Protein AF-A0A0C3NGT7-F1 (afdb_monomer)

Solvent-accessible surface area (backbone atoms only — not comparable to full-atom values): 27455 Å² total; per-residue (Å²): 136,84,74,86,73,66,87,71,76,65,43,94,78,52,87,54,24,46,35,30,38,49,76,54,60,91,84,68,52,68,70,66,54,47,61,61,50,48,78,34,40,63,69,71,45,76,44,85,46,66,46,99,87,67,44,38,29,34,45,38,28,30,77,40,50,65,34,32,46,46,35,44,14,44,42,49,61,40,67,48,80,98,40,90,73,76,44,58,41,42,59,26,67,53,90,80,73,64,74,72,58,67,95,61,70,93,74,82,81,82,87,84,75,75,92,71,95,51,70,74,80,77,38,51,32,62,57,50,41,63,70,50,46,83,80,40,72,66,78,68,38,76,54,94,62,81,82,66,80,76,46,58,21,32,34,35,35,48,62,37,67,82,64,48,79,72,52,44,55,68,64,55,40,77,37,37,59,71,73,45,75,49,80,45,70,64,71,83,66,38,25,36,35,40,39,17,30,78,48,67,68,26,37,50,45,39,36,68,64,45,36,67,36,75,48,97,93,29,59,22,44,42,42,83,43,81,85,67,95,73,77,93,80,78,77,85,88,82,75,95,75,89,77,83,88,79,90,78,84,88,77,90,83,91,80,87,91,81,93,77,88,92,76,90,86,89,85,85,81,85,82,80,92,78,92,76,80,92,76,90,68,80,79,78,63,76,71,59,58,57,55,56,49,51,54,49,50,52,53,51,49,55,50,52,52,51,50,53,53,46,54,52,52,47,53,54,44,52,50,52,50,53,56,50,53,52,54,48,54,55,51,54,52,51,48,54,49,51,52,51,53,52,53,51,52,50,53,52,51,53,52,52,50,50,52,50,54,56,47,62,76,70,46,102,77,58,75,68,62,54,55,55,49,53,54,52,51,53,53,51,52,51,52,52,50,54,50,51,55,51,50,53,55,49,51,55,52,50,53,57,49,50,55,51,48,54,55,49,51,53,53,44,53,52,46,53,50,54,47,48,54,62,70,71,45,74,56,68,70,57,54,52,47,52,51,50,50,53,50,50,51,51,53,49,52,58,50,56,73,69,69,80,119

Structure (mmCIF, N/CA/C/O backbone):
data_AF-A0A0C3NGT7-F1
#
_entry.id   AF-A0A0C3NGT7-F1
#
loop_
_atom_site.group_PDB
_atom_site.id
_atom_site.type_symbol
_atom_site.label_atom_id
_atom_site.label_alt_id
_atom_site.label_comp_id
_atom_site.label_asym_id
_atom_site.label_entity_id
_atom_site.label_seq_id
_atom_site.pdbx_PDB_ins_code
_atom_site.Cartn_x
_atom_site.Cartn_y
_atom_site.Cartn_z
_atom_site.occupancy
_atom_site.B_iso_or_equiv
_atom_site.auth_seq_id
_atom_site.auth_comp_id
_atom_site.auth_asym_id
_atom_site.auth_atom_id
_atom_site.pdbx_PDB_model_num
ATOM 1 N N . MET A 1 1 ? -10.496 -11.347 -24.714 1.00 41.75 1 MET A N 1
ATOM 2 C CA . MET A 1 1 ? -9.921 -11.193 -23.364 1.00 41.75 1 MET A CA 1
ATOM 3 C C . MET A 1 1 ? -8.408 -11.346 -23.456 1.00 41.75 1 MET A C 1
ATOM 5 O O . MET A 1 1 ? -7.854 -12.299 -22.935 1.00 41.75 1 MET A O 1
ATOM 9 N N . ALA A 1 2 ? -7.756 -10.457 -24.209 1.00 38.69 2 ALA A N 1
ATOM 10 C CA . ALA A 1 2 ? -6.330 -10.222 -24.040 1.00 38.69 2 ALA A CA 1
ATOM 11 C C . ALA A 1 2 ? -6.287 -9.182 -22.927 1.00 38.69 2 ALA A C 1
ATOM 13 O O . ALA A 1 2 ? -6.732 -8.055 -23.135 1.00 38.69 2 ALA A O 1
ATOM 14 N N . GLU A 1 3 ? -5.993 -9.661 -21.724 1.00 47.22 3 GLU A N 1
ATOM 15 C CA . GLU A 1 3 ? -6.027 -8.880 -20.499 1.00 47.22 3 GLU A CA 1
ATOM 16 C C . GLU A 1 3 ? -5.195 -7.617 -20.648 1.00 47.22 3 GLU A C 1
ATOM 18 O O . GLU A 1 3 ? -4.094 -7.620 -21.202 1.00 47.22 3 GLU A O 1
ATOM 23 N N . GLU A 1 4 ? -5.773 -6.545 -20.130 1.00 46.09 4 GLU A N 1
ATOM 24 C CA . GLU A 1 4 ? -5.157 -5.274 -19.811 1.00 46.09 4 GLU A CA 1
ATOM 25 C C . GLU A 1 4 ? -4.028 -5.545 -18.802 1.00 46.09 4 GLU A C 1
ATOM 27 O O . GLU A 1 4 ? -4.165 -5.342 -17.599 1.00 46.09 4 GLU A O 1
ATOM 32 N N . GLN A 1 5 ? -2.909 -6.091 -19.289 1.00 51.69 5 GLN A N 1
ATOM 33 C CA . GLN A 1 5 ? -1.640 -6.154 -18.576 1.00 51.69 5 GLN A CA 1
ATOM 34 C C . GLN A 1 5 ? -1.154 -4.715 -18.454 1.00 51.69 5 GLN A C 1
ATOM 36 O O . GLN A 1 5 ? -0.301 -4.248 -19.208 1.00 51.69 5 GLN A O 1
ATOM 41 N N . SER A 1 6 ? -1.796 -3.987 -17.540 1.00 54.81 6 SER A N 1
ATOM 42 C CA . SER A 1 6 ? -1.375 -2.686 -17.057 1.00 54.81 6 SER A CA 1
ATOM 43 C C . SER A 1 6 ? 0.131 -2.764 -16.859 1.00 54.81 6 SER A C 1
ATOM 45 O O . SER A 1 6 ? 0.597 -3.703 -16.213 1.00 54.81 6 SER A O 1
ATOM 47 N N . GLN A 1 7 ? 0.871 -1.869 -17.523 1.00 64.31 7 GLN A N 1
ATOM 48 C CA . GLN A 1 7 ? 2.332 -1.870 -17.612 1.00 64.31 7 GLN A CA 1
ATOM 49 C C . GLN A 1 7 ? 2.939 -1.906 -16.209 1.00 64.31 7 GLN A C 1
ATOM 51 O O . GLN A 1 7 ? 3.207 -0.885 -15.578 1.00 64.31 7 GLN A O 1
ATOM 56 N N . TYR A 1 8 ? 3.123 -3.116 -15.702 1.00 75.00 8 TYR A N 1
ATOM 57 C CA . TYR A 1 8 ? 3.709 -3.355 -14.410 1.00 75.00 8 TYR A CA 1
ATOM 58 C C . TYR A 1 8 ? 5.208 -3.255 -14.601 1.00 75.00 8 TYR A C 1
ATOM 60 O O . TYR A 1 8 ? 5.827 -4.163 -15.152 1.00 75.00 8 TYR A O 1
ATOM 68 N N . THR A 1 9 ? 5.801 -2.143 -14.179 1.00 81.06 9 THR A N 1
ATOM 69 C CA . THR A 1 9 ? 7.257 -2.055 -14.094 1.00 81.06 9 THR A CA 1
ATOM 70 C C . THR A 1 9 ? 7.681 -2.947 -12.929 1.00 81.06 9 THR A C 1
ATOM 72 O O . THR A 1 9 ? 7.382 -2.588 -11.784 1.00 81.06 9 THR A O 1
ATOM 75 N N . PRO A 1 10 ? 8.308 -4.114 -13.171 1.00 81.81 10 PRO A N 1
ATOM 76 C CA . PRO A 1 10 ? 8.682 -5.026 -12.097 1.00 81.81 10 PRO A CA 1
ATOM 77 C C . PRO A 1 10 ? 9.676 -4.358 -11.147 1.00 81.81 10 PRO A C 1
ATOM 79 O O . PRO A 1 10 ? 10.379 -3.417 -11.530 1.00 81.81 10 PRO A O 1
ATOM 82 N N . HIS A 1 11 ? 9.750 -4.841 -9.903 1.00 85.56 11 HIS A N 1
ATOM 83 C CA . HIS A 1 11 ? 10.800 -4.409 -8.985 1.00 85.56 11 HIS A CA 1
ATOM 84 C C . HIS A 1 11 ? 12.175 -4.542 -9.660 1.00 85.56 11 HIS A C 1
ATOM 86 O O . HIS A 1 11 ? 12.490 -5.621 -10.160 1.00 85.56 11 HIS A O 1
ATOM 92 N N . PRO A 1 12 ? 13.040 -3.510 -9.639 1.00 86.31 12 PRO A N 1
ATOM 93 C CA . PRO A 1 12 ? 14.313 -3.535 -10.368 1.00 86.31 12 PRO A CA 1
ATOM 94 C C . PRO A 1 12 ? 15.253 -4.664 -9.918 1.00 86.31 12 PRO A C 1
ATOM 96 O O . PRO A 1 12 ? 16.113 -5.097 -10.676 1.00 86.31 12 PRO A O 1
ATOM 99 N N . LEU A 1 13 ? 15.077 -5.146 -8.684 1.00 85.56 13 LEU A N 1
ATOM 100 C CA . LEU A 1 13 ? 15.829 -6.274 -8.125 1.00 85.56 13 LEU A CA 1
ATOM 101 C C . LEU A 1 13 ? 15.217 -7.651 -8.440 1.00 85.56 13 LEU A C 1
ATOM 103 O O . LEU A 1 13 ? 15.924 -8.652 -8.408 1.00 85.56 13 LEU A O 1
ATOM 107 N N . ILE A 1 14 ? 13.918 -7.735 -8.737 1.00 91.00 14 ILE A N 1
ATOM 108 C CA . ILE A 1 14 ? 13.236 -9.019 -8.939 1.00 91.00 14 ILE A CA 1
ATOM 109 C C . ILE A 1 14 ? 13.083 -9.253 -10.436 1.00 91.00 14 ILE A C 1
ATOM 111 O O . ILE A 1 14 ? 12.139 -8.798 -11.074 1.00 91.00 14 ILE A O 1
ATOM 115 N N . THR A 1 15 ? 14.040 -9.984 -10.997 1.00 91.94 15 THR A N 1
ATOM 116 C CA . THR A 1 15 ? 14.081 -10.307 -12.429 1.00 91.94 15 THR A CA 1
ATOM 117 C C . THR A 1 15 ? 13.415 -11.642 -12.766 1.00 91.94 15 THR A C 1
ATOM 119 O O . THR A 1 15 ? 13.242 -11.959 -13.941 1.00 91.94 15 THR A O 1
ATOM 122 N N . SER A 1 16 ? 13.033 -12.436 -11.759 1.00 94.75 16 SER A N 1
ATOM 123 C CA . SER A 1 16 ? 12.407 -13.749 -11.937 1.00 94.75 16 SER A CA 1
ATOM 124 C C . SER A 1 16 ? 11.268 -13.973 -10.942 1.00 94.75 16 SER A C 1
ATOM 126 O O . SER A 1 16 ? 11.272 -13.401 -9.854 1.00 94.75 16 SER A O 1
ATOM 128 N N . SER A 1 17 ? 10.322 -14.855 -11.277 1.00 96.56 17 SER A N 1
ATOM 129 C CA . SER A 1 17 ? 9.250 -15.281 -10.364 1.00 96.56 17 SER A CA 1
ATOM 130 C C . SER A 1 17 ? 9.718 -16.271 -9.287 1.00 96.56 17 SER A C 1
ATOM 132 O O . SER A 1 17 ? 8.899 -16.827 -8.555 1.00 96.56 17 SER A O 1
ATOM 134 N N . THR A 1 18 ? 11.026 -16.541 -9.200 1.00 96.69 18 THR A N 1
ATOM 135 C CA . THR A 1 18 ? 11.597 -17.486 -8.239 1.00 96.69 18 THR A CA 1
ATOM 136 C C . THR A 1 18 ? 12.249 -16.750 -7.077 1.00 96.69 18 THR A C 1
ATOM 138 O O . THR A 1 18 ? 13.157 -15.945 -7.267 1.00 96.69 18 THR A O 1
ATOM 141 N N . LEU A 1 19 ? 11.808 -17.076 -5.864 1.00 96.06 19 LEU A N 1
ATOM 142 C CA . LEU A 1 19 ? 12.413 -16.647 -4.610 1.00 96.06 19 LEU A CA 1
ATOM 143 C C . LEU A 1 19 ? 13.110 -17.809 -3.907 1.00 96.06 19 LEU A C 1
ATOM 145 O O . LEU A 1 19 ? 12.786 -18.980 -4.104 1.00 96.06 19 LEU A O 1
ATOM 149 N N . TRP A 1 20 ? 14.031 -17.469 -3.017 1.00 95.12 20 TRP A N 1
ATOM 150 C CA . TRP A 1 20 ? 14.757 -18.404 -2.175 1.00 95.12 20 TRP A CA 1
ATOM 151 C C . TRP A 1 20 ? 14.399 -18.162 -0.716 1.00 95.12 20 TRP A C 1
ATOM 153 O O . TRP A 1 20 ? 14.714 -17.111 -0.166 1.00 95.12 20 TRP A O 1
ATOM 163 N N . ALA A 1 21 ? 13.756 -19.140 -0.081 1.00 95.25 21 ALA A N 1
ATOM 164 C CA . ALA A 1 21 ? 13.616 -19.169 1.370 1.00 95.25 21 ALA A CA 1
ATOM 165 C C . ALA A 1 21 ? 14.879 -19.781 1.984 1.00 95.25 21 ALA A C 1
ATOM 167 O O . ALA A 1 21 ? 15.311 -20.854 1.553 1.00 95.25 21 ALA A O 1
ATOM 168 N N . VAL A 1 22 ? 15.476 -19.112 2.967 1.00 93.69 22 VAL A N 1
ATOM 169 C CA . VAL A 1 22 ? 16.813 -19.437 3.497 1.00 93.69 22 VAL A CA 1
ATOM 170 C C . VAL A 1 22 ? 16.742 -19.823 4.970 1.00 93.69 22 VAL A C 1
ATOM 172 O O . VAL A 1 22 ? 15.787 -19.465 5.646 1.00 93.69 22 VAL A O 1
ATOM 175 N N . ASP A 1 23 ? 17.725 -20.576 5.469 1.00 92.94 23 ASP A N 1
ATOM 176 C CA . ASP A 1 23 ? 17.813 -21.005 6.876 1.00 92.94 23 ASP A CA 1
ATOM 177 C C . ASP A 1 23 ? 16.554 -21.726 7.398 1.00 92.94 23 ASP A C 1
ATOM 179 O O . ASP A 1 23 ? 16.120 -21.545 8.536 1.00 92.94 23 ASP A O 1
ATOM 183 N N . ILE A 1 24 ? 15.967 -22.582 6.553 1.00 94.81 24 ILE A N 1
ATOM 184 C CA . ILE A 1 24 ? 14.705 -23.272 6.848 1.00 94.81 24 ILE A CA 1
ATOM 185 C C . ILE A 1 24 ? 14.904 -24.348 7.933 1.00 94.81 24 ILE A C 1
ATOM 187 O O . ILE A 1 24 ? 15.695 -25.283 7.729 1.00 94.81 24 ILE A O 1
ATOM 191 N N . PRO A 1 25 ? 14.145 -24.307 9.048 1.00 94.75 25 PRO A N 1
ATOM 192 C CA . PRO A 1 25 ? 14.233 -25.308 10.102 1.00 94.75 25 PRO A CA 1
ATOM 193 C C . PRO A 1 25 ? 13.896 -26.712 9.600 1.00 94.75 25 PRO A C 1
ATOM 195 O O . PRO A 1 25 ? 13.004 -26.918 8.778 1.00 94.75 25 PRO A O 1
ATOM 198 N N . SER A 1 26 ? 14.580 -27.719 10.142 1.00 94.44 26 SER A N 1
ATOM 199 C CA . SER A 1 26 ? 14.439 -29.111 9.701 1.00 94.44 26 SER A CA 1
ATOM 200 C C . SER A 1 26 ? 13.039 -29.698 9.883 1.00 94.44 26 SER A C 1
ATOM 202 O O . SER A 1 26 ? 12.662 -30.610 9.146 1.00 94.44 26 SER A O 1
ATOM 204 N N . HIS A 1 27 ? 12.284 -29.171 10.843 1.00 94.00 27 HIS A N 1
ATOM 205 C CA . HIS A 1 27 ? 10.927 -29.590 11.166 1.00 94.00 27 HIS A CA 1
ATOM 206 C C . HIS A 1 27 ? 9.850 -28.844 10.356 1.00 94.00 27 HIS A C 1
ATOM 208 O O . HIS A 1 27 ? 8.698 -29.283 10.353 1.00 94.00 27 HIS A O 1
ATOM 214 N N . LEU A 1 28 ? 10.196 -27.768 9.630 1.00 95.25 28 LEU A N 1
ATOM 215 C CA . LEU A 1 28 ? 9.240 -27.059 8.780 1.00 95.25 28 LEU A CA 1
ATOM 216 C C . LEU A 1 28 ? 8.929 -27.895 7.527 1.00 95.25 28 LEU A C 1
ATOM 218 O O . LEU A 1 28 ? 9.802 -28.225 6.719 1.00 95.25 28 LEU A O 1
ATOM 222 N N . LYS A 1 29 ? 7.656 -28.262 7.358 1.00 95.19 29 LYS A N 1
ATOM 223 C CA . LYS A 1 29 ? 7.177 -29.040 6.205 1.00 95.19 29 LYS A CA 1
ATOM 224 C C . LYS A 1 29 ? 6.691 -28.116 5.087 1.00 95.19 29 LYS A C 1
ATOM 226 O O . LYS A 1 29 ? 6.148 -27.051 5.356 1.00 95.19 29 LYS A O 1
ATOM 231 N N . TRP A 1 30 ? 6.852 -28.559 3.834 1.00 95.06 30 TRP A N 1
ATOM 232 C CA . TRP A 1 30 ? 6.464 -27.785 2.643 1.00 95.06 30 TRP A CA 1
ATOM 233 C C . TRP A 1 30 ? 4.997 -27.332 2.657 1.00 95.06 30 TRP A C 1
ATOM 235 O O . TRP A 1 30 ? 4.776 -26.149 2.431 1.00 95.06 30 TRP A O 1
ATOM 245 N N . PRO A 1 31 ? 4.007 -28.184 3.007 1.00 96.06 31 PRO A N 1
ATOM 246 C CA . PRO A 1 31 ? 2.605 -27.764 3.034 1.00 96.06 31 PRO A CA 1
ATOM 247 C C . PRO A 1 31 ? 2.337 -26.555 3.939 1.00 96.06 31 PRO A C 1
ATOM 249 O O . PRO A 1 31 ? 1.596 -25.664 3.549 1.00 96.06 31 PRO A O 1
ATOM 252 N N . LYS A 1 32 ? 3.006 -26.480 5.096 1.00 95.31 32 LYS A N 1
ATOM 253 C CA . LYS A 1 32 ? 2.837 -25.376 6.048 1.00 95.31 32 LYS A CA 1
ATOM 254 C C . LYS A 1 32 ? 3.399 -24.057 5.512 1.00 95.31 32 LYS A C 1
ATOM 256 O O . LYS A 1 32 ? 2.783 -23.013 5.676 1.00 95.31 32 LYS A O 1
ATOM 261 N N . LEU A 1 33 ? 4.555 -24.093 4.842 1.00 95.69 33 LEU A N 1
ATOM 262 C CA . LEU A 1 33 ? 5.073 -22.895 4.173 1.00 95.69 33 LEU A CA 1
ATOM 263 C C . LEU A 1 33 ? 4.199 -22.512 2.972 1.00 95.69 33 LEU A C 1
ATOM 265 O O . LEU A 1 33 ? 3.953 -21.335 2.744 1.00 95.69 33 LEU A O 1
ATOM 269 N N . LEU A 1 34 ? 3.715 -23.501 2.219 1.00 96.12 34 LEU A N 1
ATOM 270 C CA . LEU A 1 34 ? 2.862 -23.283 1.057 1.00 96.12 34 LEU A CA 1
ATOM 271 C C . LEU A 1 34 ? 1.549 -22.579 1.431 1.00 96.12 34 LEU A C 1
ATOM 273 O O . LEU A 1 34 ? 1.101 -21.722 0.680 1.00 96.12 34 LEU A O 1
ATOM 277 N N . GLU A 1 35 ? 0.954 -22.896 2.584 1.00 96.31 35 GLU A N 1
ATOM 278 C CA . GLU A 1 35 ? -0.222 -22.184 3.108 1.00 96.31 35 GLU A CA 1
ATOM 279 C C . GLU A 1 35 ? 0.041 -20.685 3.310 1.00 96.31 35 GLU A C 1
ATOM 281 O O . GLU A 1 35 ? -0.800 -19.872 2.938 1.00 96.31 35 GLU A O 1
ATOM 286 N N . LEU A 1 36 ? 1.224 -20.310 3.810 1.00 95.81 36 LEU A N 1
ATOM 287 C CA . LEU A 1 36 ? 1.617 -18.902 3.942 1.00 95.81 36 LEU A CA 1
ATOM 288 C C . LEU A 1 36 ? 1.860 -18.237 2.585 1.00 95.81 36 LEU A C 1
ATOM 290 O O . LEU A 1 36 ? 1.401 -17.124 2.356 1.00 95.81 36 LEU A O 1
ATOM 294 N N . LEU A 1 37 ? 2.569 -18.917 1.680 1.00 97.12 37 LEU A N 1
ATOM 295 C CA . LEU A 1 37 ? 2.903 -18.377 0.357 1.00 97.12 37 LEU A CA 1
ATOM 296 C C . LEU A 1 37 ? 1.657 -18.176 -0.515 1.00 97.12 37 LEU A C 1
ATOM 298 O O . LEU A 1 37 ? 1.614 -17.234 -1.300 1.00 97.12 37 LEU A O 1
ATOM 302 N N . ARG A 1 38 ? 0.625 -19.013 -0.339 1.00 96.94 38 ARG A N 1
ATOM 303 C CA . ARG A 1 38 ? -0.663 -18.903 -1.044 1.00 96.94 38 ARG A CA 1
ATOM 304 C C . ARG A 1 38 ? -1.425 -17.617 -0.744 1.00 96.94 38 ARG A C 1
ATOM 306 O O . ARG A 1 38 ? -2.238 -17.209 -1.565 1.00 96.94 38 ARG A O 1
ATOM 313 N N . LEU A 1 39 ? -1.143 -16.958 0.382 1.00 95.88 39 LEU A N 1
ATOM 314 C CA . LEU A 1 39 ? -1.685 -15.626 0.674 1.00 95.88 39 LEU A CA 1
ATOM 315 C C . LEU A 1 39 ? -1.187 -14.572 -0.323 1.00 95.88 39 LEU A C 1
ATOM 317 O O . LEU A 1 39 ? -1.806 -13.524 -0.456 1.00 95.88 39 LEU A O 1
ATOM 321 N N . CYS A 1 40 ? -0.070 -14.844 -1.000 1.00 97.06 40 CYS A N 1
ATOM 322 C CA . CYS A 1 40 ? 0.553 -13.956 -1.969 1.00 97.06 40 CYS A CA 1
ATOM 323 C C . CYS A 1 40 ? 0.409 -14.449 -3.413 1.00 97.06 40 CYS A C 1
ATOM 325 O O . CYS A 1 40 ? 1.076 -13.891 -4.271 1.00 97.06 40 CYS A O 1
ATOM 327 N N . GLY A 1 41 ? -0.386 -15.485 -3.701 1.00 96.12 41 GLY A N 1
ATOM 328 C CA . GLY A 1 41 ? -0.606 -15.975 -5.067 1.00 96.12 41 GLY A CA 1
ATOM 329 C C . GLY A 1 41 ? -0.313 -17.456 -5.289 1.00 96.12 41 GLY A C 1
ATOM 330 O O . GLY A 1 41 ? 0.007 -18.211 -4.368 1.00 96.12 41 GLY A O 1
ATOM 331 N N . GLU A 1 42 ? -0.445 -17.891 -6.543 1.00 97.25 42 GLU A N 1
ATOM 332 C CA . GLU A 1 42 ? -0.221 -19.284 -6.923 1.00 97.25 42 GLU A CA 1
ATOM 333 C C . GLU A 1 42 ? 1.279 -19.617 -6.976 1.00 97.25 42 GLU A C 1
ATOM 335 O O . GLU A 1 42 ? 2.074 -18.984 -7.674 1.00 97.25 42 GLU A O 1
ATOM 340 N N . VAL A 1 43 ? 1.671 -20.658 -6.239 1.00 97.94 43 VAL A N 1
ATOM 341 C CA . VAL A 1 43 ? 3.032 -21.203 -6.266 1.00 97.94 43 VAL A CA 1
ATOM 342 C C . VAL A 1 43 ? 3.082 -22.333 -7.291 1.00 97.94 43 VAL A C 1
ATOM 344 O O . VAL A 1 43 ? 2.561 -23.421 -7.041 1.00 97.94 43 VAL A O 1
ATOM 347 N N . ALA A 1 44 ? 3.735 -22.082 -8.425 1.00 97.12 44 ALA A N 1
ATOM 348 C CA . ALA A 1 44 ? 3.879 -23.030 -9.526 1.00 97.12 44 ALA A CA 1
ATOM 349 C C . ALA A 1 44 ? 4.765 -24.228 -9.155 1.00 97.12 44 ALA A C 1
ATOM 351 O O . ALA A 1 44 ? 4.464 -25.368 -9.511 1.00 97.12 44 ALA A O 1
ATOM 352 N N . SER A 1 45 ? 5.870 -23.997 -8.436 1.00 97.06 45 SER A N 1
ATOM 353 C CA . SER A 1 45 ? 6.729 -25.089 -7.968 1.00 97.06 45 SER A CA 1
ATOM 354 C C . SER A 1 45 ? 7.547 -24.732 -6.727 1.00 97.06 45 SER A C 1
ATOM 356 O O . SER A 1 45 ? 7.722 -23.567 -6.373 1.00 97.06 45 SER A O 1
ATOM 358 N N . GLY A 1 46 ? 8.037 -25.771 -6.050 1.00 94.88 46 GLY A N 1
ATOM 359 C CA . GLY A 1 46 ? 8.854 -25.664 -4.849 1.00 94.88 46 GLY A CA 1
ATOM 360 C C . GLY A 1 46 ? 9.903 -26.766 -4.798 1.00 94.88 46 GLY A C 1
ATOM 361 O O . GLY A 1 46 ? 9.568 -27.943 -4.933 1.00 94.88 46 GLY A O 1
ATOM 362 N N . GLY A 1 47 ? 11.168 -26.402 -4.594 1.00 93.31 47 GLY A N 1
ATOM 363 C CA . GLY A 1 47 ? 12.291 -27.337 -4.596 1.00 93.31 47 GLY A CA 1
ATOM 364 C C . GLY A 1 47 ? 13.181 -27.171 -3.374 1.00 93.31 47 GLY A C 1
ATOM 365 O O . GLY A 1 47 ? 13.628 -26.067 -3.071 1.00 93.31 47 GLY A O 1
ATOM 366 N N . ARG A 1 48 ? 13.484 -28.272 -2.677 1.00 94.81 48 ARG A N 1
ATOM 367 C CA . ARG A 1 48 ? 14.481 -28.257 -1.599 1.00 94.81 48 ARG A CA 1
ATOM 368 C C . ARG A 1 48 ? 15.884 -28.284 -2.190 1.00 94.81 48 ARG A C 1
ATOM 370 O O . ARG A 1 48 ? 16.185 -29.131 -3.023 1.00 94.81 48 ARG A O 1
ATOM 377 N N . SER A 1 49 ? 16.749 -27.406 -1.709 1.00 91.88 49 SER A N 1
ATOM 378 C CA . SER A 1 49 ? 18.165 -27.367 -2.045 1.00 91.88 49 SER A CA 1
ATOM 379 C C . SER A 1 49 ? 18.985 -27.159 -0.770 1.00 91.88 49 SER A C 1
ATOM 381 O O . SER A 1 49 ? 18.498 -26.658 0.247 1.00 91.88 49 SER A O 1
ATOM 383 N N . THR A 1 50 ? 20.243 -27.562 -0.819 1.00 90.50 50 THR A N 1
ATOM 384 C CA . THR A 1 50 ? 21.222 -27.267 0.224 1.00 90.50 50 THR A CA 1
ATOM 385 C C . THR A 1 50 ? 22.258 -26.350 -0.408 1.00 90.50 50 THR A C 1
ATOM 387 O O . THR A 1 50 ? 22.726 -26.631 -1.512 1.00 90.50 50 THR A O 1
ATOM 390 N N . SER A 1 51 ? 22.571 -25.225 0.236 1.00 85.50 51 SER A N 1
ATOM 391 C CA . SER A 1 51 ? 23.658 -24.362 -0.230 1.00 85.50 51 SER A CA 1
ATOM 392 C C . SER A 1 51 ? 25.009 -25.087 -0.094 1.00 85.50 51 SER A C 1
ATOM 394 O O . SER A 1 51 ? 25.109 -26.045 0.679 1.00 85.50 51 SER A O 1
ATOM 396 N N . PRO A 1 52 ? 26.068 -24.638 -0.791 1.00 83.19 52 PRO A N 1
ATOM 397 C CA . PRO A 1 52 ? 27.422 -25.168 -0.595 1.00 83.19 52 PRO A CA 1
ATOM 398 C C . PRO A 1 52 ? 27.898 -25.099 0.867 1.00 83.19 52 PRO A C 1
ATOM 400 O O . PRO A 1 52 ? 28.669 -25.945 1.305 1.00 83.19 52 PRO A O 1
ATOM 403 N N . GLU A 1 53 ? 27.383 -24.137 1.639 1.00 87.62 53 GLU A N 1
ATOM 404 C CA . GLU A 1 53 ? 27.644 -23.969 3.077 1.00 87.62 53 GLU A CA 1
ATOM 405 C C . GLU A 1 53 ? 26.847 -24.935 3.975 1.00 87.62 53 GLU A C 1
ATOM 407 O O . GLU A 1 53 ? 26.939 -24.874 5.198 1.00 87.62 53 GLU A O 1
ATOM 412 N N . GLY A 1 54 ? 26.013 -25.806 3.399 1.00 89.62 54 GLY A N 1
ATOM 413 C CA . GLY A 1 54 ? 25.178 -26.741 4.153 1.00 89.62 54 GLY A CA 1
ATOM 414 C C . GLY A 1 54 ? 23.868 -26.147 4.684 1.00 89.62 54 GLY A C 1
ATOM 415 O O . GLY A 1 54 ? 23.129 -26.839 5.390 1.00 89.62 54 GLY A O 1
ATOM 416 N N . ARG A 1 55 ? 23.534 -24.895 4.344 1.00 90.81 55 ARG A N 1
ATOM 417 C CA . ARG A 1 55 ? 22.276 -24.261 4.770 1.00 90.81 55 ARG A CA 1
ATOM 418 C C . ARG A 1 55 ? 21.104 -24.798 3.955 1.00 90.81 55 ARG A C 1
ATOM 420 O O . ARG A 1 55 ? 21.194 -24.962 2.737 1.00 90.81 55 ARG A O 1
ATOM 427 N N . ARG A 1 56 ? 19.979 -25.064 4.621 1.00 93.06 56 ARG A N 1
ATOM 428 C CA . ARG A 1 56 ? 18.749 -25.534 3.965 1.00 93.06 56 ARG A CA 1
ATOM 429 C C . ARG A 1 56 ? 18.034 -24.350 3.327 1.00 93.06 56 ARG A C 1
ATOM 431 O O . ARG A 1 56 ? 17.698 -23.397 4.026 1.00 93.06 56 ARG A O 1
ATOM 438 N N . ARG A 1 57 ? 17.761 -24.442 2.026 1.00 93.62 57 ARG A N 1
ATOM 439 C CA . ARG A 1 57 ? 17.043 -23.410 1.271 1.00 93.62 57 ARG A CA 1
ATOM 440 C C . ARG A 1 57 ? 15.989 -24.018 0.365 1.00 93.62 57 ARG A C 1
ATOM 442 O O . ARG A 1 57 ? 16.193 -25.115 -0.153 1.00 93.62 57 ARG A O 1
ATOM 449 N N . TRP A 1 58 ? 14.882 -23.328 0.143 1.00 96.00 58 TRP A N 1
ATOM 450 C CA . TRP A 1 58 ? 13.868 -23.759 -0.818 1.00 96.00 58 TRP A CA 1
ATOM 451 C C . TRP A 1 58 ? 13.743 -22.733 -1.938 1.00 96.00 58 TRP A C 1
ATOM 453 O O . TRP A 1 58 ? 13.558 -21.551 -1.666 1.00 96.00 58 TRP A O 1
ATOM 463 N N . ALA A 1 59 ? 13.841 -23.202 -3.181 1.00 96.31 59 ALA A N 1
ATOM 464 C CA . ALA A 1 59 ? 13.456 -22.430 -4.353 1.00 96.31 59 ALA A CA 1
ATOM 465 C C . ALA A 1 59 ? 11.931 -22.464 -4.460 1.00 96.31 59 ALA A C 1
ATOM 467 O O . ALA A 1 59 ? 11.338 -23.544 -4.418 1.00 96.31 59 ALA A O 1
ATOM 468 N N . ILE A 1 60 ? 11.308 -21.299 -4.559 1.00 97.56 60 ILE A N 1
ATOM 469 C CA . ILE A 1 60 ? 9.861 -21.107 -4.606 1.00 97.56 60 ILE A CA 1
ATOM 470 C C . ILE A 1 60 ? 9.569 -20.332 -5.882 1.00 97.56 60 ILE A C 1
ATOM 472 O O . ILE A 1 60 ? 9.912 -19.158 -5.969 1.00 97.56 60 ILE A O 1
ATOM 476 N N . THR A 1 61 ? 8.945 -20.973 -6.862 1.00 97.69 61 THR A N 1
ATOM 477 C CA . THR A 1 61 ? 8.581 -20.327 -8.125 1.00 97.69 61 THR A CA 1
ATOM 478 C C . THR A 1 61 ? 7.095 -20.012 -8.114 1.00 97.69 61 THR A C 1
ATOM 480 O O . THR A 1 61 ? 6.270 -20.924 -8.050 1.00 97.69 61 THR A O 1
ATOM 483 N N . PHE A 1 62 ? 6.761 -18.728 -8.179 1.00 97.88 62 PHE A N 1
ATOM 484 C CA . PHE A 1 62 ? 5.397 -18.234 -8.349 1.00 97.88 62 PHE A CA 1
ATOM 485 C C . PHE A 1 62 ? 4.973 -18.276 -9.821 1.00 97.88 62 PHE A C 1
ATOM 487 O O . PHE A 1 62 ? 5.819 -18.382 -10.717 1.00 97.88 62 PHE A O 1
ATOM 494 N N . SER A 1 63 ? 3.663 -18.198 -10.065 1.00 97.00 63 SER A N 1
ATOM 495 C CA . SER A 1 63 ? 3.079 -18.123 -11.411 1.00 97.00 63 SER A CA 1
ATOM 496 C C . SER A 1 63 ? 3.608 -16.937 -12.225 1.00 97.00 63 SER A C 1
ATOM 498 O O . SER A 1 63 ? 3.809 -17.063 -13.431 1.00 97.00 63 SER A O 1
ATOM 500 N N . ASP A 1 64 ? 3.886 -15.811 -11.568 1.00 95.62 64 ASP A N 1
ATOM 501 C CA . ASP A 1 64 ? 4.412 -14.593 -12.183 1.00 95.62 64 ASP A CA 1
ATOM 502 C C . ASP A 1 64 ? 5.326 -13.801 -11.224 1.00 95.62 64 ASP A C 1
ATOM 504 O O . ASP A 1 64 ? 5.519 -14.147 -10.054 1.00 95.62 64 ASP A O 1
ATOM 508 N N . ILE A 1 65 ? 5.944 -12.741 -11.754 1.00 95.00 65 ILE A N 1
ATOM 509 C CA . ILE A 1 65 ? 6.855 -11.861 -11.006 1.00 95.00 65 ILE A CA 1
ATOM 510 C C . ILE A 1 65 ? 6.096 -11.016 -9.970 1.00 95.00 65 ILE A C 1
ATOM 512 O O . ILE A 1 65 ? 6.663 -10.686 -8.930 1.00 95.00 65 ILE A O 1
ATOM 516 N N . TYR A 1 66 ? 4.825 -10.692 -10.219 1.00 94.69 66 TYR A N 1
ATOM 517 C CA . TYR A 1 66 ? 4.005 -9.876 -9.323 1.00 94.69 66 TYR A CA 1
ATOM 518 C C . TYR A 1 66 ? 3.814 -10.563 -7.967 1.00 94.69 66 TYR A C 1
ATOM 520 O O . TYR A 1 66 ? 4.091 -9.978 -6.920 1.00 94.69 66 TYR A O 1
ATOM 528 N N . HIS A 1 67 ? 3.425 -11.837 -7.979 1.00 96.38 67 HIS A N 1
ATOM 529 C CA . HIS A 1 67 ? 3.231 -12.626 -6.765 1.00 96.38 67 HIS A CA 1
ATOM 530 C C . HIS A 1 67 ? 4.552 -12.896 -6.030 1.00 96.38 67 HIS A C 1
ATOM 532 O O . HIS A 1 67 ? 4.589 -12.874 -4.798 1.00 96.38 67 HIS A O 1
ATOM 538 N N . ALA A 1 68 ? 5.659 -13.071 -6.763 1.00 96.19 68 ALA A N 1
ATOM 539 C CA . ALA A 1 68 ? 6.988 -13.136 -6.159 1.00 96.19 68 ALA A CA 1
ATOM 540 C C . ALA A 1 68 ? 7.354 -11.814 -5.458 1.00 96.19 68 ALA A C 1
ATOM 542 O O . ALA A 1 68 ? 7.820 -11.824 -4.321 1.00 96.19 68 ALA A O 1
ATOM 543 N N . GLU A 1 69 ? 7.095 -10.665 -6.081 1.00 95.12 69 GLU A N 1
ATOM 544 C CA . GLU A 1 69 ? 7.329 -9.358 -5.462 1.00 95.12 69 GLU A CA 1
ATOM 545 C C . GLU A 1 69 ? 6.469 -9.150 -4.213 1.00 95.12 69 GLU A C 1
ATOM 547 O O . GLU A 1 69 ? 6.993 -8.783 -3.159 1.00 95.12 69 GLU A O 1
ATOM 552 N N . MET A 1 70 ? 5.174 -9.459 -4.295 1.00 96.12 70 MET A N 1
ATOM 553 C CA . MET A 1 70 ? 4.266 -9.365 -3.157 1.00 96.12 70 MET A CA 1
ATOM 554 C C . MET A 1 70 ? 4.708 -10.279 -2.010 1.00 96.12 70 MET A C 1
ATOM 556 O O . MET A 1 70 ? 4.710 -9.851 -0.855 1.00 96.12 70 MET A O 1
ATOM 560 N N . ALA A 1 71 ? 5.128 -11.513 -2.300 1.00 96.81 71 ALA A N 1
ATOM 561 C CA . ALA A 1 71 ? 5.641 -12.433 -1.290 1.00 96.81 71 ALA A CA 1
ATOM 562 C C . ALA A 1 71 ? 6.916 -11.900 -0.624 1.00 96.81 71 ALA A C 1
ATOM 564 O O . ALA A 1 71 ? 7.012 -11.914 0.605 1.00 96.81 71 ALA A O 1
ATOM 565 N N . LEU A 1 72 ? 7.871 -11.380 -1.403 1.00 94.56 72 LEU A N 1
ATOM 566 C CA . LEU A 1 72 ? 9.089 -10.782 -0.856 1.00 94.56 72 LEU A CA 1
ATOM 567 C C . LEU A 1 72 ? 8.754 -9.588 0.049 1.00 94.56 72 LEU A C 1
ATOM 569 O O . LEU A 1 72 ? 9.231 -9.527 1.180 1.00 94.56 72 LEU A O 1
ATOM 573 N N . ALA A 1 73 ? 7.888 -8.683 -0.407 1.00 93.88 73 ALA A N 1
ATOM 574 C CA . ALA A 1 73 ? 7.549 -7.472 0.329 1.00 93.88 73 ALA A CA 1
ATOM 575 C C . ALA A 1 73 ? 6.732 -7.748 1.601 1.00 93.88 73 ALA A C 1
ATOM 577 O O . ALA A 1 73 ? 6.960 -7.125 2.639 1.00 93.88 73 ALA A O 1
ATOM 578 N N . THR A 1 74 ? 5.775 -8.676 1.544 1.00 95.56 74 THR A N 1
ATOM 579 C CA . THR A 1 74 ? 4.804 -8.890 2.630 1.00 95.56 74 THR A CA 1
ATOM 580 C C . THR A 1 74 ? 5.184 -10.023 3.574 1.00 95.56 74 THR A C 1
ATOM 582 O O . THR A 1 74 ? 4.809 -9.966 4.742 1.00 95.56 74 THR A O 1
ATOM 585 N N . LEU A 1 75 ? 5.974 -11.016 3.155 1.00 95.50 75 LEU A N 1
ATOM 586 C CA . LEU A 1 75 ? 6.301 -12.172 3.999 1.00 95.50 75 LEU A CA 1
ATOM 587 C C . LEU A 1 75 ? 7.720 -12.136 4.586 1.00 95.50 75 LEU A C 1
ATOM 589 O O . LEU A 1 75 ? 7.946 -12.729 5.638 1.00 95.50 75 LEU A O 1
ATOM 593 N N . ASN A 1 76 ? 8.667 -11.402 3.990 1.00 93.81 76 ASN A N 1
ATOM 594 C CA . ASN A 1 76 ? 10.074 -11.428 4.413 1.00 93.81 76 ASN A CA 1
ATOM 595 C C . ASN A 1 76 ? 10.325 -10.828 5.810 1.00 93.81 76 ASN A C 1
ATOM 597 O O . ASN A 1 76 ? 10.308 -9.614 6.000 1.00 93.81 76 ASN A O 1
ATOM 601 N N . GLY A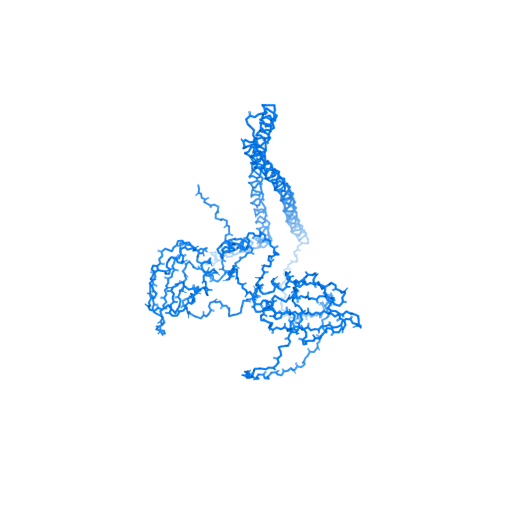 1 77 ? 10.586 -11.673 6.799 1.00 91.12 77 GLY A N 1
ATOM 602 C CA . GLY A 1 77 ? 10.765 -11.342 8.210 1.00 91.12 77 GLY A CA 1
ATOM 603 C C . GLY A 1 77 ? 9.523 -11.613 9.063 1.00 91.12 77 GLY A C 1
ATOM 604 O O . GLY A 1 77 ? 9.550 -11.315 10.255 1.00 91.12 77 GLY A O 1
ATOM 605 N N . LEU A 1 78 ? 8.444 -12.162 8.488 1.00 92.56 78 LEU A N 1
ATOM 606 C CA . LEU A 1 78 ? 7.273 -12.564 9.268 1.00 92.56 78 LEU A CA 1
ATOM 607 C C . LEU A 1 78 ? 7.556 -13.854 10.050 1.00 92.56 78 LEU A C 1
ATOM 609 O O . LEU A 1 78 ? 8.122 -14.793 9.481 1.00 92.56 78 LEU A O 1
ATOM 613 N N . PRO A 1 79 ? 7.131 -13.942 11.322 1.00 93.50 79 PRO A N 1
ATOM 614 C CA . PRO A 1 79 ? 7.201 -15.184 12.074 1.00 93.50 79 PRO A CA 1
ATOM 615 C C . PRO A 1 79 ? 6.236 -16.210 11.475 1.00 93.50 79 PRO A C 1
ATOM 617 O O . PRO A 1 79 ? 5.060 -15.922 11.246 1.00 93.50 79 PRO A O 1
ATOM 620 N N . VAL A 1 80 ? 6.721 -17.427 11.243 1.00 93.88 80 VAL A N 1
ATOM 621 C CA . VAL A 1 80 ? 5.865 -18.543 10.831 1.00 93.88 80 VAL A CA 1
ATOM 622 C C . VAL A 1 80 ? 5.067 -19.031 12.052 1.00 93.88 80 VAL A C 1
ATOM 624 O O . VAL A 1 80 ? 5.685 -19.356 13.070 1.00 93.88 80 VAL A O 1
ATOM 627 N N . PRO A 1 81 ? 3.722 -19.108 11.983 1.00 91.50 81 PRO A N 1
ATOM 628 C CA . PRO A 1 81 ? 2.888 -19.539 13.104 1.00 91.50 81 PRO A CA 1
ATOM 629 C C . PRO A 1 81 ? 3.205 -20.976 13.536 1.00 91.50 81 PRO A C 1
ATOM 631 O O . PRO A 1 81 ? 3.671 -21.797 12.743 1.00 91.50 81 PRO A O 1
ATOM 634 N N . ASP A 1 82 ? 2.953 -21.288 14.808 1.00 92.06 82 ASP A N 1
ATOM 635 C CA . ASP A 1 82 ? 3.148 -22.609 15.430 1.00 92.06 82 ASP A CA 1
ATOM 636 C C . ASP A 1 82 ? 4.563 -23.190 15.249 1.00 92.06 82 ASP A C 1
ATOM 638 O O . ASP A 1 82 ? 4.734 -24.385 14.986 1.00 92.06 82 ASP A O 1
ATOM 642 N N . MET A 1 83 ? 5.578 -22.329 15.294 1.00 92.75 83 MET A N 1
ATOM 643 C CA . MET A 1 83 ? 6.989 -22.713 15.327 1.00 92.75 83 MET A CA 1
ATOM 644 C C . MET A 1 83 ? 7.536 -22.462 16.729 1.00 92.75 83 MET A C 1
ATOM 646 O O . MET A 1 83 ? 7.372 -21.369 17.267 1.00 92.75 83 MET A O 1
ATOM 650 N N . ASP A 1 84 ? 8.190 -23.469 17.302 1.00 90.62 84 ASP A N 1
ATOM 651 C CA . ASP A 1 84 ? 8.886 -23.366 18.582 1.00 90.62 84 ASP A CA 1
ATOM 652 C C . ASP A 1 84 ? 10.325 -23.893 18.412 1.00 90.62 84 ASP A C 1
ATOM 654 O O . ASP A 1 84 ? 10.510 -25.098 18.196 1.00 90.62 84 ASP A O 1
ATOM 658 N N . PRO A 1 85 ? 11.351 -23.017 18.416 1.00 91.06 85 PRO A N 1
ATOM 659 C CA . PRO A 1 85 ? 11.280 -21.564 18.616 1.00 91.06 85 PRO A CA 1
ATOM 660 C C . PRO A 1 85 ? 10.653 -20.814 17.420 1.00 91.06 85 PRO A C 1
ATOM 662 O O . PRO A 1 85 ? 10.649 -21.338 16.300 1.00 91.06 85 PRO A O 1
ATOM 665 N N . PRO A 1 86 ? 10.165 -19.571 17.621 1.00 91.38 86 PRO A N 1
ATOM 666 C CA . PRO A 1 86 ? 9.666 -18.744 16.530 1.00 91.38 86 PRO A CA 1
ATOM 667 C C . PRO A 1 86 ? 10.770 -18.520 15.494 1.00 91.38 86 PRO A C 1
ATOM 669 O O . PRO A 1 86 ? 11.894 -18.137 15.825 1.00 91.38 86 PRO A O 1
ATOM 672 N N . TRP A 1 87 ? 10.438 -18.763 14.230 1.00 93.56 87 TRP A N 1
ATOM 673 C CA . TRP A 1 87 ? 11.341 -18.584 13.100 1.00 93.56 87 TRP A CA 1
ATOM 674 C C . TRP A 1 87 ? 10.750 -17.563 12.133 1.00 93.56 87 TRP A C 1
ATOM 676 O O . TRP A 1 87 ? 9.599 -17.701 11.711 1.00 93.56 87 TRP A O 1
ATOM 686 N N . ASN A 1 88 ? 11.542 -16.549 11.788 1.00 93.75 88 ASN A N 1
ATOM 687 C CA . ASN A 1 88 ? 11.152 -15.516 10.838 1.00 93.75 88 ASN A CA 1
ATOM 688 C C . ASN A 1 88 ? 11.525 -15.961 9.425 1.00 93.75 88 ASN A C 1
ATOM 690 O O . ASN A 1 88 ? 12.678 -16.300 9.162 1.00 93.75 88 ASN A O 1
ATOM 694 N N . LEU A 1 89 ? 10.553 -15.939 8.518 1.00 94.69 89 LEU A N 1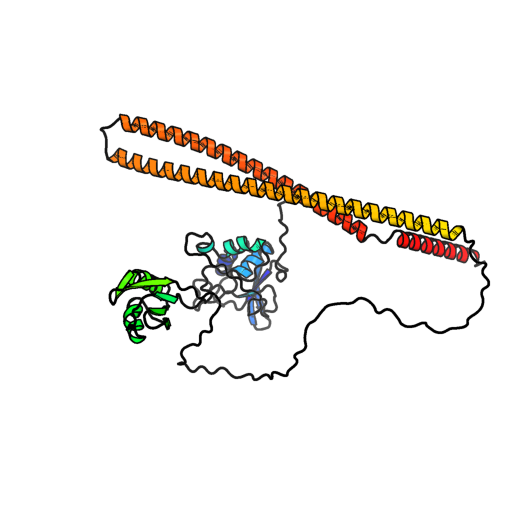
ATOM 695 C CA . LEU A 1 89 ? 10.742 -16.330 7.130 1.00 94.69 89 LEU A CA 1
ATOM 696 C C . LEU A 1 89 ? 11.674 -15.345 6.422 1.00 94.69 89 LEU A C 1
ATOM 698 O O . LEU A 1 89 ? 11.291 -14.206 6.196 1.00 94.69 89 LEU A O 1
ATOM 702 N N . ALA A 1 90 ? 12.866 -15.780 6.030 1.00 93.62 90 ALA A N 1
ATOM 703 C CA . ALA A 1 90 ? 13.789 -14.973 5.237 1.00 93.62 90 ALA A CA 1
ATOM 704 C C . ALA A 1 90 ? 13.694 -15.356 3.752 1.00 93.62 90 ALA A C 1
ATOM 706 O O . ALA A 1 90 ? 13.902 -16.519 3.398 1.00 93.62 90 ALA A O 1
ATOM 707 N N . LEU A 1 91 ? 13.368 -14.384 2.897 1.00 94.00 91 LEU A N 1
ATOM 708 C CA . LEU A 1 91 ? 13.230 -14.531 1.448 1.00 94.00 91 LEU A CA 1
ATOM 709 C C . LEU A 1 91 ? 14.294 -13.703 0.716 1.00 94.00 91 LEU A C 1
ATOM 711 O O . LEU A 1 91 ? 14.585 -12.571 1.096 1.00 94.00 91 LEU A O 1
ATOM 715 N N . SER A 1 92 ? 14.832 -14.257 -0.368 1.00 92.56 92 SER A N 1
ATOM 716 C CA . SER A 1 92 ? 15.796 -13.602 -1.257 1.00 92.56 92 SER A CA 1
ATOM 717 C C . SER A 1 92 ? 15.391 -13.766 -2.722 1.00 92.56 92 SER A C 1
ATOM 719 O O . SER A 1 92 ? 14.843 -14.799 -3.104 1.00 92.56 92 SER A O 1
ATOM 721 N N . HIS A 1 93 ? 15.686 -12.767 -3.556 1.00 92.00 93 HIS A N 1
ATOM 722 C CA . HIS A 1 93 ? 15.553 -12.866 -5.016 1.00 92.00 93 HIS A CA 1
ATOM 723 C C . HIS A 1 93 ? 16.821 -13.429 -5.686 1.00 92.00 93 HIS A C 1
ATOM 725 O O . HIS A 1 93 ? 16.781 -13.797 -6.857 1.00 92.00 93 HIS A O 1
ATOM 731 N N . THR A 1 94 ? 17.935 -13.523 -4.952 1.00 89.38 94 THR A N 1
ATOM 732 C CA . THR A 1 94 ? 19.194 -14.129 -5.409 1.00 89.38 94 THR A CA 1
ATOM 733 C C . THR A 1 94 ? 19.438 -15.471 -4.729 1.00 89.38 94 THR A C 1
ATOM 735 O O . THR A 1 94 ? 19.017 -15.716 -3.595 1.00 89.38 94 THR A O 1
ATOM 738 N N . ASP A 1 95 ? 20.161 -16.346 -5.421 1.00 84.19 95 ASP A N 1
ATOM 739 C CA . ASP A 1 95 ? 20.590 -17.643 -4.903 1.00 84.19 95 ASP A CA 1
ATOM 740 C C . ASP A 1 95 ? 21.806 -17.547 -3.963 1.00 84.19 95 ASP A C 1
ATOM 742 O O . ASP A 1 95 ? 22.039 -18.477 -3.183 1.00 84.19 95 ASP A O 1
ATOM 746 N N . SER A 1 96 ? 22.556 -16.439 -4.028 1.00 76.56 96 SER A N 1
ATOM 747 C CA . SER A 1 96 ? 23.844 -16.229 -3.356 1.00 76.56 96 SER A CA 1
ATOM 748 C C . SER A 1 96 ? 23.759 -16.047 -1.840 1.00 76.56 96 SER A C 1
ATOM 750 O O . SER A 1 96 ? 24.794 -16.087 -1.185 1.00 76.56 96 SER A O 1
ATOM 752 N N . LEU A 1 97 ? 22.560 -15.891 -1.264 1.00 64.88 97 LEU A N 1
ATOM 753 C CA . LEU A 1 97 ? 22.324 -15.664 0.177 1.00 64.88 97 LEU A CA 1
ATOM 754 C C . LEU A 1 97 ? 22.966 -14.389 0.757 1.00 64.88 97 LEU A C 1
ATOM 756 O O . LEU A 1 97 ? 22.727 -14.078 1.923 1.00 64.88 97 LEU A O 1
ATOM 760 N N . GLU A 1 98 ? 23.747 -13.638 -0.020 1.00 69.44 98 GLU A N 1
ATOM 761 C CA . GLU A 1 98 ? 24.162 -12.288 0.347 1.00 69.44 98 GLU A CA 1
ATOM 762 C C . GLU A 1 98 ? 22.903 -11.431 0.446 1.00 69.44 98 GLU A C 1
ATOM 764 O O . GLU A 1 98 ? 22.075 -11.477 -0.464 1.00 69.44 98 GLU A O 1
ATOM 769 N N . ASN A 1 99 ? 22.731 -10.729 1.575 1.00 61.28 99 ASN A N 1
ATOM 770 C CA . ASN A 1 99 ? 21.531 -9.960 1.913 1.00 61.28 99 ASN A CA 1
ATOM 771 C C . ASN A 1 99 ? 20.994 -9.208 0.687 1.00 61.28 99 ASN A C 1
ATOM 773 O O . ASN A 1 99 ? 21.477 -8.136 0.330 1.00 61.28 99 ASN A O 1
ATOM 777 N N . ALA A 1 100 ? 19.977 -9.794 0.055 1.00 54.75 100 ALA A N 1
ATOM 778 C CA . ALA A 1 100 ? 19.357 -9.271 -1.156 1.00 54.75 100 ALA A CA 1
ATOM 779 C C . ALA A 1 100 ? 18.710 -7.903 -0.916 1.00 54.75 100 ALA A C 1
ATOM 781 O O . ALA A 1 100 ? 18.505 -7.125 -1.847 1.00 54.75 100 ALA A O 1
ATOM 782 N N . LEU A 1 101 ? 18.367 -7.622 0.339 1.00 64.88 101 LEU A N 1
ATOM 783 C CA . LEU A 1 101 ? 17.838 -6.348 0.769 1.00 64.88 101 LEU A CA 1
ATOM 784 C C . LEU A 1 101 ? 18.875 -5.661 1.657 1.00 64.88 101 LEU A C 1
ATOM 786 O O . LEU A 1 101 ? 19.456 -6.319 2.526 1.00 64.88 101 LEU A O 1
ATOM 790 N N . PRO A 1 102 ? 19.113 -4.355 1.465 1.00 64.50 102 PRO A N 1
ATOM 791 C CA . PRO A 1 102 ? 19.984 -3.609 2.355 1.00 64.50 102 PRO A CA 1
ATOM 792 C C . PRO A 1 102 ? 19.459 -3.737 3.791 1.00 64.50 102 PRO A C 1
ATOM 794 O O . PRO A 1 102 ? 18.254 -3.662 4.033 1.00 64.50 102 PRO A O 1
ATOM 797 N N . THR A 1 103 ? 20.366 -3.953 4.747 1.00 66.25 103 THR A N 1
ATOM 798 C CA . THR A 1 103 ? 20.035 -4.042 6.182 1.00 66.25 103 THR A CA 1
ATOM 799 C C . THR A 1 103 ? 19.319 -2.796 6.689 1.00 66.25 103 THR A C 1
ATOM 801 O O . THR A 1 103 ? 18.546 -2.874 7.641 1.00 66.25 103 THR A O 1
ATOM 804 N N . GLU A 1 104 ? 19.551 -1.661 6.031 1.00 61.88 104 GLU A N 1
ATOM 805 C CA . GLU A 1 104 ? 18.840 -0.415 6.265 1.00 61.88 104 GLU A CA 1
ATOM 806 C C . GLU A 1 104 ? 17.936 -0.105 5.062 1.00 61.88 104 GLU A C 1
ATOM 808 O O . GLU A 1 104 ? 18.412 -0.086 3.922 1.00 61.88 104 GLU A O 1
ATOM 813 N N . PRO A 1 105 ? 16.629 0.136 5.272 1.00 62.28 105 PRO A N 1
ATOM 814 C CA . PRO A 1 105 ? 15.744 0.532 4.187 1.00 62.28 105 PRO A CA 1
ATOM 815 C C . PRO A 1 105 ? 16.210 1.876 3.614 1.00 62.28 105 PRO A C 1
ATOM 817 O O . PRO A 1 105 ? 16.255 2.874 4.328 1.00 62.28 105 PRO A O 1
ATOM 820 N N . LEU A 1 106 ? 16.505 1.914 2.309 1.00 62.16 106 LEU A N 1
ATOM 821 C CA . LEU A 1 106 ? 16.983 3.121 1.612 1.00 62.16 106 LEU A CA 1
ATOM 822 C C . LEU A 1 106 ? 16.022 4.317 1.750 1.00 62.16 106 LEU A C 1
ATOM 824 O O . LEU A 1 106 ? 16.447 5.466 1.689 1.00 62.16 106 LEU A O 1
ATOM 828 N N . CYS A 1 107 ? 14.725 4.053 1.935 1.00 68.94 107 CYS A N 1
ATOM 829 C CA . CYS A 1 107 ? 13.710 5.064 2.209 1.00 68.94 107 CYS A CA 1
ATOM 830 C C . CYS A 1 107 ? 12.539 4.425 2.968 1.00 68.94 107 CYS A C 1
ATOM 832 O O . CYS A 1 107 ? 11.607 3.896 2.363 1.00 68.94 107 CYS A O 1
ATOM 834 N N . ALA A 1 108 ? 12.587 4.427 4.302 1.00 71.25 108 ALA A N 1
ATOM 835 C CA . ALA A 1 108 ? 11.435 4.012 5.095 1.00 71.25 108 ALA A CA 1
ATOM 836 C C . ALA A 1 108 ? 10.334 5.080 4.991 1.00 71.25 108 ALA A C 1
ATOM 838 O O . ALA A 1 108 ? 10.490 6.194 5.492 1.00 71.25 108 ALA A O 1
ATOM 839 N N . GLN A 1 109 ? 9.227 4.745 4.329 1.00 79.00 109 GLN A N 1
ATOM 840 C CA . GLN A 1 109 ? 8.034 5.586 4.290 1.00 79.00 109 GLN A CA 1
ATOM 841 C C . GLN A 1 109 ? 7.010 5.061 5.290 1.00 79.00 109 GLN A C 1
ATOM 843 O O . GLN A 1 109 ? 6.726 3.865 5.346 1.00 79.00 109 GLN A O 1
ATOM 848 N N . PHE A 1 110 ? 6.445 5.972 6.076 1.00 78.69 110 PHE A N 1
ATOM 849 C CA . PHE A 1 110 ? 5.453 5.647 7.089 1.00 78.69 110 PHE A CA 1
ATOM 850 C C . PHE A 1 110 ? 4.164 6.391 6.788 1.00 78.69 110 PHE A C 1
ATOM 852 O O . PHE A 1 110 ? 4.157 7.615 6.659 1.00 78.69 110 PHE A O 1
ATOM 859 N N . VAL A 1 111 ? 3.059 5.655 6.717 1.00 79.19 111 VAL A N 1
ATOM 860 C CA . VAL A 1 111 ? 1.730 6.248 6.585 1.00 79.19 111 VAL A CA 1
ATOM 861 C C . VAL A 1 111 ? 1.079 6.248 7.958 1.00 79.19 111 VAL A C 1
ATOM 863 O O . VAL A 1 111 ? 0.645 5.211 8.458 1.00 79.19 111 VAL A O 1
ATOM 866 N N . LYS A 1 112 ? 1.031 7.425 8.591 1.00 75.06 112 LYS A N 1
ATOM 867 C CA . LYS A 1 112 ? 0.286 7.606 9.837 1.00 75.06 112 LYS A CA 1
ATOM 868 C C . LYS A 1 112 ? -1.180 7.813 9.504 1.00 75.06 112 LYS A C 1
ATOM 870 O O . LYS A 1 112 ? -1.560 8.784 8.856 1.00 75.06 112 LYS A O 1
ATOM 875 N N . VAL A 1 113 ? -2.001 6.916 10.015 1.00 73.44 113 VAL A N 1
ATOM 876 C CA . VAL A 1 113 ? -3.445 7.047 9.947 1.00 73.44 113 VAL A CA 1
ATOM 877 C C . VAL A 1 113 ? -3.918 7.778 11.210 1.00 73.44 113 VAL A C 1
ATOM 879 O O . VAL A 1 113 ? -3.650 7.291 12.312 1.00 73.44 113 VAL A O 1
ATOM 882 N N . PRO A 1 114 ? -4.588 8.941 11.107 1.00 65.81 114 PRO A N 1
ATOM 883 C CA . PRO A 1 114 ? -5.201 9.571 12.272 1.00 65.81 114 PRO A CA 1
ATOM 884 C C . PRO A 1 114 ? -6.258 8.627 12.859 1.00 65.81 114 PRO A C 1
ATOM 886 O O . PRO A 1 114 ? -6.981 7.973 12.110 1.00 65.81 114 PRO A O 1
ATOM 889 N N . GLY A 1 115 ? -6.336 8.535 14.192 1.00 60.16 115 GLY A N 1
ATOM 890 C CA . GLY A 1 115 ? -7.282 7.640 14.868 1.00 60.16 115 GLY A CA 1
ATOM 891 C C . GLY A 1 115 ? -8.703 7.778 14.302 1.00 60.16 115 GLY A C 1
ATOM 892 O O . GLY A 1 115 ? -9.225 8.887 14.211 1.00 60.16 115 GLY A O 1
ATOM 893 N N . GLY A 1 116 ? -9.298 6.660 13.878 1.00 67.31 116 GLY A N 1
ATOM 894 C CA . GLY A 1 116 ? -10.577 6.610 13.160 1.00 67.31 116 GLY A CA 1
ATOM 895 C C . GLY A 1 116 ? -10.747 5.298 12.384 1.00 67.31 116 GLY A C 1
ATOM 896 O O . GLY A 1 116 ? -9.888 4.429 12.443 1.00 67.31 116 GLY A O 1
ATOM 897 N N . THR A 1 117 ? -11.844 5.131 11.643 1.00 72.06 117 THR A N 1
ATOM 898 C CA . THR A 1 117 ? -12.125 3.947 10.803 1.00 72.06 117 THR A CA 1
ATOM 899 C C . THR A 1 117 ? -11.493 4.073 9.415 1.00 72.06 117 THR A C 1
ATOM 901 O O . THR A 1 117 ? -12.186 4.079 8.398 1.00 72.06 117 THR A O 1
ATOM 904 N N . HIS A 1 118 ? -10.172 4.228 9.346 1.00 79.69 118 HIS A N 1
ATOM 905 C CA . HIS A 1 118 ? -9.488 4.240 8.053 1.00 79.69 118 HIS A CA 1
ATOM 906 C C . HIS A 1 118 ? -9.258 2.803 7.549 1.00 79.69 118 HIS A C 1
ATOM 908 O O . HIS A 1 118 ? -8.816 1.967 8.341 1.00 79.69 118 HIS A O 1
ATOM 914 N N . PRO A 1 119 ? -9.445 2.513 6.247 1.00 84.44 119 PRO A N 1
ATOM 915 C CA . PRO A 1 119 ? -9.227 1.176 5.683 1.00 84.44 119 PRO A CA 1
ATOM 916 C C . PRO A 1 119 ? -7.849 0.576 6.006 1.00 84.44 119 PRO A C 1
ATOM 918 O O . PRO A 1 119 ? -7.760 -0.588 6.374 1.00 84.44 119 PRO A O 1
ATOM 921 N N . LEU A 1 120 ? -6.787 1.395 5.975 1.00 85.56 120 LEU A N 1
ATOM 922 C CA . LEU A 1 120 ? -5.412 0.992 6.334 1.00 85.56 120 LEU A CA 1
ATOM 923 C C . LEU A 1 120 ? -5.248 0.376 7.731 1.00 85.56 120 LEU A C 1
ATOM 925 O O . LEU A 1 120 ? -4.306 -0.382 7.923 1.00 85.56 120 LEU A O 1
ATOM 929 N N . LEU A 1 121 ? -6.114 0.688 8.701 1.00 82.19 121 LEU A N 1
ATOM 930 C CA . LEU A 1 121 ? -5.992 0.117 10.051 1.00 82.19 121 LEU A 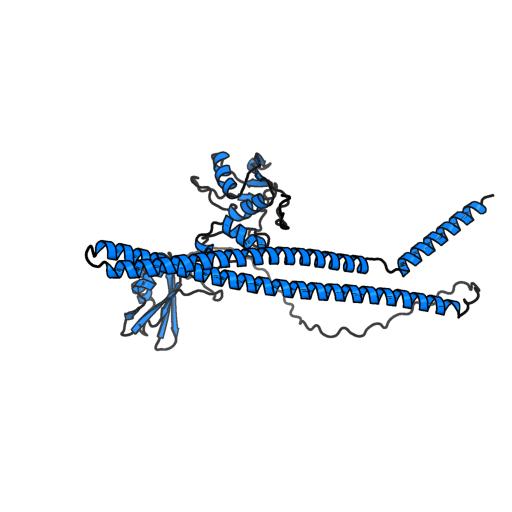CA 1
ATOM 931 C C . LEU A 1 121 ? -6.361 -1.365 10.092 1.00 82.19 121 LEU A C 1
ATOM 933 O O . LEU A 1 121 ? -5.807 -2.111 10.892 1.00 82.19 121 LEU A O 1
ATOM 937 N N . ASN A 1 122 ? -7.270 -1.784 9.214 1.00 86.25 122 ASN A N 1
ATOM 938 C CA . ASN A 1 122 ? -7.714 -3.172 9.118 1.00 86.25 122 ASN A CA 1
ATOM 939 C C . ASN A 1 122 ? -7.102 -3.892 7.910 1.00 86.25 122 ASN A C 1
ATOM 941 O O . ASN A 1 122 ? -7.410 -5.058 7.688 1.00 86.25 122 ASN A O 1
ATOM 945 N N . ALA A 1 123 ? -6.255 -3.203 7.141 1.00 91.88 123 ALA A N 1
ATOM 946 C CA . ALA A 1 123 ? -5.645 -3.751 5.945 1.00 91.88 123 ALA A CA 1
ATOM 947 C C . ALA A 1 123 ? -4.580 -4.797 6.291 1.00 91.88 123 ALA A C 1
ATOM 949 O O . ALA A 1 123 ? -3.698 -4.598 7.139 1.00 91.88 123 ALA A O 1
ATOM 950 N N . SER A 1 124 ? -4.632 -5.909 5.574 1.00 94.19 124 SER A N 1
ATOM 951 C CA . SER A 1 124 ? -3.542 -6.868 5.480 1.00 94.19 124 SER A CA 1
ATOM 952 C C . SER A 1 124 ? -2.316 -6.240 4.801 1.00 94.19 124 SER A C 1
ATOM 954 O O . SER A 1 124 ? -2.397 -5.213 4.121 1.00 94.19 124 SER A O 1
ATOM 956 N N . ALA A 1 125 ? -1.145 -6.857 4.980 1.00 93.44 125 ALA A N 1
ATOM 957 C CA . ALA A 1 125 ? 0.063 -6.412 4.287 1.00 93.44 125 ALA A CA 1
ATOM 958 C C . ALA A 1 125 ? -0.080 -6.532 2.758 1.00 93.44 125 ALA A C 1
ATOM 960 O O . ALA A 1 125 ? 0.517 -5.741 2.036 1.00 93.44 125 ALA A O 1
ATOM 961 N N . GLN A 1 126 ? -0.887 -7.484 2.285 1.00 95.44 126 GLN A N 1
ATOM 962 C CA . GLN A 1 126 ? -1.208 -7.717 0.879 1.00 95.44 126 GLN A CA 1
ATOM 963 C C . GLN A 1 126 ? -2.071 -6.591 0.304 1.00 95.44 126 GLN A C 1
ATOM 965 O O . GLN A 1 126 ? -1.690 -5.993 -0.694 1.00 95.44 126 GLN A O 1
ATOM 970 N N . GLU A 1 127 ? -3.164 -6.221 0.975 1.00 95.38 127 GLU A N 1
ATOM 971 C CA . GLU A 1 127 ? -3.997 -5.084 0.548 1.00 95.38 127 GLU A CA 1
ATOM 972 C C . GLU A 1 127 ? -3.191 -3.780 0.545 1.00 95.38 127 GLU A C 1
ATOM 974 O O . GLU A 1 127 ? -3.263 -2.993 -0.396 1.00 95.38 127 GLU A O 1
ATOM 979 N N . ALA A 1 128 ? -2.363 -3.561 1.574 1.00 94.31 128 ALA A N 1
ATOM 980 C CA . ALA A 1 128 ? -1.467 -2.411 1.605 1.00 94.31 128 ALA A CA 1
ATOM 981 C C . ALA A 1 128 ? -0.453 -2.449 0.447 1.00 94.31 128 ALA A C 1
ATOM 983 O O . ALA A 1 128 ? -0.207 -1.417 -0.175 1.00 94.31 128 ALA A O 1
ATOM 984 N N . PHE A 1 129 ? 0.114 -3.618 0.130 1.00 94.75 129 PHE A N 1
ATOM 985 C CA . PHE A 1 129 ? 0.992 -3.783 -1.026 1.00 94.75 129 PHE A CA 1
ATOM 986 C C . PHE A 1 129 ? 0.265 -3.375 -2.308 1.00 94.75 129 PHE A C 1
ATOM 988 O O . PHE A 1 129 ? 0.751 -2.491 -3.001 1.00 94.75 129 PHE A O 1
ATOM 995 N N . GLU A 1 130 ? -0.923 -3.918 -2.574 1.00 94.38 130 GLU A N 1
ATOM 996 C CA . GLU A 1 130 ? -1.731 -3.582 -3.754 1.00 94.38 130 GLU A CA 1
ATOM 997 C C . GLU A 1 130 ? -1.997 -2.075 -3.877 1.00 94.38 130 GLU A C 1
ATOM 999 O O . GLU A 1 130 ? -1.805 -1.496 -4.947 1.00 94.38 130 GLU A O 1
ATOM 1004 N N . TRP A 1 131 ? -2.377 -1.413 -2.779 1.00 93.75 131 TRP A N 1
ATOM 1005 C CA . TRP A 1 131 ? -2.686 0.021 -2.785 1.00 93.75 131 TRP A CA 1
ATOM 1006 C C . TRP A 1 131 ? -1.473 0.900 -3.071 1.00 93.75 131 TRP A C 1
ATOM 1008 O O . TRP A 1 131 ? -1.589 1.899 -3.779 1.00 93.75 131 TRP A O 1
ATOM 1018 N N . PHE A 1 132 ? -0.313 0.560 -2.507 1.00 92.56 132 PHE A N 1
ATOM 1019 C CA . PHE A 1 132 ? 0.897 1.366 -2.671 1.00 92.56 132 PHE A CA 1
ATOM 1020 C C . PHE A 1 132 ? 1.726 0.953 -3.888 1.00 92.56 132 PHE A C 1
ATOM 1022 O O . PHE A 1 132 ? 2.589 1.717 -4.320 1.00 92.56 132 PHE A O 1
ATOM 1029 N N . ARG A 1 133 ? 1.455 -0.209 -4.493 1.00 91.25 133 ARG A N 1
ATOM 1030 C CA . ARG A 1 133 ? 2.268 -0.728 -5.594 1.00 91.25 133 ARG A CA 1
ATOM 1031 C C . ARG A 1 133 ? 2.185 0.117 -6.861 1.00 91.25 133 ARG A C 1
ATOM 1033 O O . ARG A 1 133 ? 3.148 0.164 -7.630 1.00 91.25 133 ARG A O 1
ATOM 1040 N N . SER A 1 134 ? 1.073 0.821 -7.069 1.00 90.31 134 SER A N 1
ATOM 1041 C CA . SER A 1 134 ? 0.924 1.773 -8.176 1.00 90.31 134 SER A CA 1
ATOM 1042 C C . SER A 1 134 ? 1.826 3.004 -8.037 1.00 90.31 134 SER A C 1
ATOM 1044 O O . SER A 1 134 ? 2.077 3.682 -9.028 1.00 90.31 134 SER A O 1
ATOM 1046 N N . ALA A 1 135 ? 2.308 3.312 -6.827 1.00 89.00 135 ALA A N 1
ATOM 1047 C CA . ALA A 1 135 ? 3.231 4.420 -6.585 1.00 89.00 135 ALA A CA 1
ATOM 1048 C C . ALA A 1 135 ? 4.695 4.051 -6.882 1.00 89.00 135 ALA A C 1
ATOM 1050 O O . ALA A 1 135 ? 5.532 4.940 -7.037 1.00 89.00 135 ALA A O 1
ATOM 1051 N N . GLY A 1 136 ? 5.010 2.757 -6.971 1.00 90.31 136 GLY A N 1
ATOM 1052 C CA . GLY A 1 136 ? 6.349 2.267 -7.267 1.00 90.31 136 GLY A CA 1
ATOM 1053 C C . GLY A 1 136 ? 6.621 0.875 -6.691 1.00 90.31 136 GLY A C 1
ATOM 1054 O O . GLY A 1 136 ? 5.769 0.303 -6.012 1.00 90.31 136 GLY A O 1
ATOM 1055 N N . PRO A 1 137 ? 7.810 0.316 -6.968 1.00 89.69 137 PRO A N 1
ATOM 1056 C CA . PRO A 1 137 ? 8.235 -0.967 -6.421 1.00 89.69 137 PRO A CA 1
ATOM 1057 C C . PRO A 1 137 ? 8.375 -0.901 -4.895 1.00 89.69 137 PRO A C 1
ATOM 1059 O O . PRO A 1 137 ? 8.947 0.048 -4.354 1.00 89.69 137 PRO A O 1
ATOM 1062 N N . LEU A 1 138 ? 7.860 -1.918 -4.202 1.00 90.06 138 LEU A N 1
ATOM 1063 C CA . LEU A 1 138 ? 7.851 -1.976 -2.740 1.00 90.06 138 LEU A CA 1
ATOM 1064 C C . LEU A 1 138 ? 8.812 -3.059 -2.251 1.00 90.06 138 LEU A C 1
ATOM 1066 O O . LEU A 1 138 ? 8.682 -4.225 -2.608 1.00 90.06 138 LEU A O 1
ATOM 1070 N N . VAL A 1 139 ? 9.759 -2.670 -1.397 1.00 87.56 139 VAL A N 1
ATOM 1071 C CA . VAL A 1 139 ? 10.764 -3.590 -0.837 1.00 87.56 139 VAL A CA 1
ATOM 1072 C C . VAL A 1 139 ? 10.209 -4.388 0.341 1.00 87.56 139 VAL A C 1
ATOM 1074 O O . VAL A 1 139 ? 10.467 -5.581 0.470 1.00 87.56 139 VAL A O 1
ATOM 1077 N N . ALA A 1 140 ? 9.474 -3.718 1.228 1.00 89.44 140 ALA A N 1
ATOM 1078 C CA . ALA A 1 140 ? 8.890 -4.312 2.418 1.00 89.44 140 ALA A CA 1
ATOM 1079 C C . ALA A 1 140 ? 7.586 -3.591 2.757 1.00 89.44 140 ALA A C 1
ATOM 1081 O O . ALA A 1 140 ? 7.543 -2.362 2.800 1.00 89.44 140 ALA A O 1
ATOM 1082 N N . VAL A 1 141 ? 6.535 -4.361 3.025 1.00 92.56 141 VAL A N 1
ATOM 1083 C CA . VAL A 1 141 ? 5.234 -3.856 3.456 1.00 92.56 141 VAL A CA 1
ATOM 1084 C C . VAL A 1 141 ? 4.859 -4.528 4.765 1.00 92.56 141 VAL A C 1
ATOM 1086 O O . VAL A 1 141 ? 4.934 -5.748 4.948 1.00 92.56 141 VAL A O 1
ATOM 1089 N N . ARG A 1 142 ? 4.501 -3.683 5.722 1.00 89.25 142 ARG A N 1
ATOM 1090 C CA . ARG A 1 142 ? 4.269 -4.055 7.105 1.00 89.25 142 ARG A CA 1
ATOM 1091 C C . ARG A 1 142 ? 3.098 -3.237 7.625 1.00 89.25 142 ARG A C 1
ATOM 1093 O O . ARG A 1 142 ? 3.197 -2.018 7.716 1.00 89.25 142 ARG A O 1
ATOM 1100 N N . THR A 1 143 ? 1.999 -3.903 7.957 1.00 89.94 143 THR A N 1
ATOM 1101 C CA . THR A 1 143 ? 0.858 -3.282 8.640 1.00 89.94 143 THR A CA 1
ATOM 1102 C C . THR A 1 143 ? 0.908 -3.621 10.121 1.00 89.94 143 THR A C 1
ATOM 1104 O O . THR A 1 143 ? 1.562 -4.584 10.526 1.00 89.94 143 THR A O 1
ATOM 1107 N N . ASN A 1 144 ? 0.278 -2.786 10.949 1.00 81.12 144 ASN A N 1
ATOM 1108 C CA . ASN A 1 144 ? 0.248 -2.955 12.407 1.00 81.12 144 ASN A CA 1
ATOM 1109 C C . ASN A 1 144 ? 1.633 -3.060 13.065 1.00 81.12 144 ASN A C 1
ATOM 1111 O O . ASN A 1 144 ? 1.763 -3.531 14.195 1.00 81.12 144 ASN A O 1
ATOM 1115 N N . VAL A 1 145 ? 2.682 -2.602 12.376 1.00 75.44 145 VAL A N 1
ATOM 1116 C CA . VAL A 1 145 ? 4.010 -2.525 12.964 1.00 75.44 145 VAL A CA 1
ATOM 1117 C C . VAL A 1 145 ? 4.073 -1.286 13.825 1.00 75.44 145 VAL A C 1
ATOM 1119 O O . VAL A 1 145 ? 3.835 -0.163 13.380 1.00 75.44 145 VAL A O 1
ATOM 1122 N N . ASN A 1 146 ? 4.427 -1.506 15.083 1.00 66.06 146 ASN A N 1
ATOM 1123 C CA . ASN A 1 146 ? 4.881 -0.433 15.933 1.00 66.06 146 ASN A CA 1
ATOM 1124 C C . ASN A 1 146 ? 6.258 -0.011 15.412 1.00 66.06 146 ASN A C 1
ATOM 1126 O O . ASN A 1 146 ? 7.270 -0.616 15.755 1.00 66.06 146 ASN A O 1
ATOM 1130 N N . VAL A 1 147 ? 6.285 1.000 14.543 1.00 63.84 147 VAL A N 1
ATOM 1131 C CA . VAL A 1 147 ? 7.498 1.535 13.895 1.00 63.84 147 VAL A CA 1
ATOM 1132 C C . VAL A 1 147 ? 8.445 2.230 14.874 1.00 63.84 147 VAL A C 1
ATOM 1134 O O . VAL A 1 147 ? 9.338 2.964 14.469 1.00 63.84 147 VAL A O 1
ATOM 1137 N N . GLY A 1 148 ? 8.258 2.006 16.175 1.00 52.88 148 GLY A N 1
ATOM 1138 C CA . GLY A 1 148 ? 9.161 2.499 17.186 1.00 52.88 148 GLY A CA 1
ATOM 1139 C C . GLY A 1 148 ? 9.181 4.015 17.236 1.00 52.88 148 GLY A C 1
ATOM 1140 O O . GLY A 1 148 ? 10.222 4.551 17.583 1.00 52.88 148 GLY A O 1
ATOM 1141 N N . TYR A 1 149 ? 8.057 4.696 16.960 1.00 51.12 149 TYR A N 1
ATOM 1142 C CA . TYR A 1 149 ? 7.797 5.935 17.692 1.00 51.12 149 TYR A CA 1
ATOM 1143 C C . TYR A 1 149 ? 7.580 5.501 19.133 1.00 51.12 149 TYR A C 1
ATOM 1145 O O . TYR A 1 149 ? 6.498 5.011 19.483 1.00 51.12 149 TYR A O 1
ATOM 1153 N N . PRO A 1 150 ? 8.645 5.527 19.946 1.00 48.56 150 PRO A N 1
ATOM 1154 C CA . PRO A 1 150 ? 8.570 4.979 21.265 1.00 48.56 150 PRO A CA 1
ATOM 1155 C C . PRO A 1 150 ? 7.783 6.016 22.044 1.00 48.56 150 PRO A C 1
ATOM 1157 O O . PRO A 1 150 ? 8.141 7.189 22.062 1.00 48.56 150 PRO A O 1
ATOM 1160 N N . GLN A 1 151 ? 6.767 5.529 22.741 1.00 55.25 151 GLN A N 1
ATOM 1161 C CA . GLN A 1 151 ? 6.003 6.248 23.745 1.00 55.25 151 GLN A CA 1
ATOM 1162 C C . GLN A 1 151 ? 4.757 6.941 23.193 1.00 55.25 151 GLN A C 1
ATOM 1164 O O . GLN A 1 151 ? 4.792 7.969 22.523 1.00 55.25 151 GLN A O 1
ATOM 1169 N N . LEU A 1 152 ? 3.612 6.382 23.590 1.00 72.81 152 LEU A N 1
ATOM 1170 C CA . LEU A 1 152 ? 2.370 7.130 23.730 1.00 72.81 152 LEU A CA 1
ATOM 1171 C C . LEU A 1 152 ? 2.560 8.083 24.897 1.00 72.81 152 LEU A C 1
ATOM 1173 O O . LEU A 1 152 ? 2.142 7.833 26.028 1.00 72.81 152 LEU A O 1
ATOM 1177 N N . THR A 1 153 ? 3.322 9.125 24.605 1.00 87.94 153 THR A N 1
ATOM 1178 C CA . THR A 1 153 ? 3.547 10.224 25.504 1.00 87.94 153 THR A CA 1
ATOM 1179 C C . THR A 1 153 ? 2.232 10.967 25.603 1.00 87.94 153 THR A C 1
ATOM 1181 O O . THR A 1 153 ? 1.656 11.400 24.606 1.00 87.94 153 THR A O 1
ATOM 1184 N N . VAL A 1 154 ? 1.714 11.075 26.812 1.00 92.94 154 VAL A N 1
ATOM 1185 C CA . VAL A 1 154 ? 0.596 11.950 27.114 1.00 92.94 154 VAL A CA 1
ATOM 1186 C C . VAL A 1 154 ? 1.173 13.251 27.643 1.00 92.94 154 VAL A C 1
ATOM 1188 O O . VAL A 1 154 ? 2.044 13.242 28.509 1.00 92.94 154 VAL A O 1
ATOM 1191 N N . ARG A 1 155 ? 0.704 14.376 27.111 1.00 94.12 155 ARG A N 1
ATOM 1192 C CA . ARG A 1 155 ? 1.008 15.699 27.646 1.00 94.12 155 ARG A CA 1
ATOM 1193 C C . ARG A 1 155 ? -0.113 16.116 28.573 1.00 94.12 155 ARG A C 1
ATOM 1195 O O . ARG A 1 155 ? -1.254 16.286 28.132 1.00 94.12 155 ARG A O 1
ATOM 1202 N N . ALA A 1 156 ? 0.218 16.301 29.840 1.00 95.44 156 ALA A N 1
ATOM 1203 C CA . ALA A 1 156 ? -0.665 16.887 30.826 1.00 95.44 156 ALA A CA 1
ATOM 1204 C C . ALA A 1 156 ? -0.328 18.365 31.027 1.00 95.44 156 ALA A C 1
ATOM 1206 O O . ALA A 1 156 ? 0.821 18.742 31.248 1.00 95.44 156 ALA A O 1
ATOM 1207 N N . LEU A 1 157 ? -1.356 19.197 30.919 1.00 94.81 157 LEU A N 1
ATOM 1208 C CA . LEU A 1 157 ? -1.314 20.647 31.063 1.00 94.81 157 LEU A CA 1
ATOM 1209 C C . LEU A 1 157 ? -2.076 21.051 32.332 1.00 94.81 157 LEU A C 1
ATOM 1211 O O . LEU A 1 157 ? -2.998 20.344 32.750 1.00 94.81 157 LEU A O 1
ATOM 1215 N N . ASN A 1 158 ? -1.752 22.227 32.875 1.00 93.56 158 ASN A N 1
ATOM 1216 C CA . ASN A 1 158 ? -2.404 22.846 34.039 1.00 93.56 158 ASN A CA 1
ATOM 1217 C C . ASN A 1 158 ? -2.217 22.083 35.368 1.00 93.56 158 ASN A C 1
ATOM 1219 O O . ASN A 1 158 ? -3.146 22.027 36.171 1.00 93.56 158 ASN A O 1
ATOM 1223 N N . LEU A 1 159 ? -1.045 21.489 35.618 1.00 92.88 159 LEU A N 1
ATOM 1224 C CA . LEU A 1 159 ? -0.815 20.654 36.811 1.00 92.88 159 LEU A CA 1
ATOM 1225 C C . LEU A 1 159 ? -0.634 21.448 38.125 1.00 92.88 159 LEU A C 1
ATOM 1227 O O . LEU A 1 159 ? -0.717 20.856 39.196 1.00 92.88 159 LEU A O 1
ATOM 1231 N N . GLY A 1 160 ? -0.463 22.773 38.053 1.00 90.19 160 GLY A N 1
ATOM 1232 C CA . GLY A 1 160 ? -0.311 23.663 39.213 1.00 90.19 160 GLY A CA 1
ATOM 1233 C C . GLY A 1 160 ? 1.155 23.902 39.621 1.00 90.19 160 GLY A C 1
ATOM 1234 O O . GLY A 1 160 ? 2.015 23.045 39.415 1.00 90.19 160 GLY A O 1
ATOM 1235 N N . PRO A 1 161 ? 1.496 25.072 40.190 1.00 92.00 161 PRO A N 1
ATOM 1236 C CA . PRO A 1 161 ? 2.890 25.476 40.420 1.00 92.00 161 PRO A CA 1
ATOM 1237 C C . PRO A 1 161 ? 3.641 24.599 41.437 1.00 92.00 161 PRO A C 1
ATOM 1239 O O . PRO A 1 161 ? 4.879 24.542 41.404 1.00 92.00 161 PRO A O 1
ATOM 1242 N N . ASN A 1 162 ? 2.906 23.902 42.309 1.00 91.56 162 ASN A N 1
ATOM 1243 C CA . ASN A 1 162 ? 3.459 23.025 43.338 1.00 91.56 162 ASN A CA 1
ATOM 1244 C C . ASN A 1 162 ? 3.668 21.582 42.866 1.00 91.56 162 ASN A C 1
ATOM 1246 O O . ASN A 1 162 ? 4.276 20.811 43.603 1.00 91.56 162 ASN A O 1
ATOM 1250 N N . PHE A 1 163 ? 3.202 21.217 41.667 1.00 94.25 163 PHE A N 1
ATOM 1251 C CA . PHE A 1 163 ? 3.341 19.863 41.136 1.00 94.25 163 PHE A CA 1
ATOM 1252 C C . PHE A 1 163 ? 4.810 19.561 40.808 1.00 94.25 163 PHE A C 1
ATOM 1254 O O . PHE A 1 163 ? 5.455 20.283 40.037 1.00 94.25 163 PHE A O 1
ATOM 1261 N N . LYS A 1 164 ? 5.354 18.505 41.419 1.00 93.75 164 LYS A N 1
ATOM 1262 C CA . LYS A 1 164 ? 6.759 18.084 41.331 1.00 93.75 164 LYS A CA 1
ATOM 1263 C C . LYS A 1 164 ? 6.906 16.765 40.582 1.00 93.75 164 LYS A C 1
ATOM 1265 O O . LYS A 1 164 ? 5.949 16.033 40.351 1.00 93.75 164 LYS A O 1
ATOM 1270 N N . SER A 1 165 ? 8.144 16.428 40.217 1.00 90.88 165 SER A N 1
ATOM 1271 C CA . SER A 1 165 ? 8.472 15.149 39.572 1.00 90.88 165 SER A CA 1
ATOM 1272 C C . SER A 1 165 ? 8.062 13.929 40.403 1.00 90.88 165 SER A C 1
ATOM 1274 O O . SER A 1 165 ? 7.730 12.895 39.835 1.00 90.88 165 SER A O 1
ATOM 1276 N N . GLU A 1 166 ? 8.053 14.051 41.730 1.00 93.88 166 GLU A N 1
ATOM 1277 C CA . GLU A 1 166 ? 7.601 13.006 42.659 1.00 93.88 166 GLU A CA 1
ATOM 1278 C C . GLU A 1 166 ? 6.100 12.706 42.486 1.00 93.88 166 GLU A C 1
ATOM 1280 O O . GLU A 1 166 ? 5.705 11.541 42.414 1.00 93.88 166 GLU A O 1
ATOM 1285 N N . ASP A 1 167 ? 5.284 13.747 42.281 1.00 95.00 167 ASP A N 1
ATOM 1286 C CA . ASP A 1 167 ? 3.833 13.632 42.083 1.00 95.00 167 ASP A CA 1
ATOM 1287 C C . ASP A 1 167 ? 3.470 12.956 40.754 1.00 95.00 167 ASP A C 1
ATOM 1289 O O . ASP A 1 167 ? 2.358 12.442 40.596 1.00 95.00 167 ASP A O 1
ATOM 1293 N N . VAL A 1 168 ? 4.392 12.939 39.781 1.00 95.00 168 VAL A N 1
ATOM 1294 C CA . VAL A 1 168 ? 4.170 12.292 38.480 1.00 95.00 168 VAL A CA 1
ATOM 1295 C C . VAL A 1 168 ? 3.962 10.798 38.672 1.00 95.00 168 VAL A C 1
ATOM 1297 O O . VAL A 1 168 ? 2.974 10.262 38.180 1.00 95.00 168 VAL A O 1
ATOM 1300 N N . ASN A 1 169 ? 4.838 10.122 39.417 1.00 94.62 169 ASN A N 1
ATOM 1301 C CA . ASN A 1 169 ? 4.701 8.682 39.631 1.00 94.62 169 ASN A CA 1
ATOM 1302 C C . ASN A 1 169 ? 3.470 8.346 40.478 1.00 94.62 169 ASN A C 1
ATOM 1304 O O . ASN A 1 169 ? 2.799 7.356 40.196 1.00 94.62 169 ASN A O 1
ATOM 1308 N N . GLU A 1 170 ? 3.117 9.185 41.454 1.00 95.69 170 GLU A N 1
ATOM 1309 C CA . GLU A 1 170 ? 1.905 8.982 42.253 1.00 95.69 170 GLU A CA 1
ATOM 1310 C C . GLU A 1 170 ? 0.624 9.153 41.418 1.00 95.69 170 GLU A C 1
ATOM 1312 O O . GLU A 1 170 ? -0.338 8.399 41.568 1.00 95.69 170 GLU A O 1
ATOM 1317 N N . THR A 1 171 ? 0.603 10.137 40.517 1.00 95.69 171 THR A N 1
ATOM 1318 C CA . THR A 1 171 ? -0.592 10.487 39.737 1.00 95.69 171 THR A CA 1
ATOM 1319 C C . THR A 1 171 ? -0.732 9.608 38.496 1.00 95.69 171 THR A C 1
ATOM 1321 O O . THR A 1 171 ? -1.780 9.007 38.270 1.00 95.69 171 THR A O 1
ATOM 1324 N N . PHE A 1 172 ? 0.334 9.495 37.704 1.00 96.50 172 PHE A N 1
ATOM 1325 C CA . PHE A 1 172 ? 0.346 8.794 36.420 1.00 96.50 172 PHE A CA 1
ATOM 1326 C C . PHE A 1 172 ? 0.647 7.298 36.560 1.00 96.50 172 PHE A C 1
ATOM 1328 O O . PHE A 1 172 ? 0.198 6.518 35.717 1.00 96.50 172 PHE A O 1
ATOM 1335 N N . GLY A 1 173 ? 1.330 6.875 37.630 1.00 96.06 173 GLY A N 1
ATOM 1336 C CA . GLY A 1 173 ? 1.649 5.465 37.885 1.00 96.06 173 GLY A CA 1
ATOM 1337 C C . GLY A 1 173 ? 0.429 4.592 38.193 1.00 96.06 173 GLY A C 1
ATOM 1338 O O . GLY A 1 173 ? 0.481 3.380 38.012 1.00 96.06 173 GLY A O 1
ATOM 1339 N N . LYS A 1 174 ? -0.706 5.197 38.576 1.00 97.19 174 LYS A N 1
ATOM 1340 C CA . LYS A 1 174 ? -1.987 4.490 38.774 1.00 97.19 174 LYS A CA 1
ATOM 1341 C C . LYS A 1 174 ? -2.548 3.890 37.483 1.00 97.19 174 LYS A C 1
ATOM 1343 O O . LYS A 1 174 ? -3.333 2.950 37.545 1.00 97.19 174 LYS A O 1
ATOM 1348 N N . TYR A 1 175 ? -2.153 4.431 36.332 1.00 96.75 175 TYR A N 1
ATOM 1349 C CA . TYR A 1 175 ? -2.678 4.041 35.022 1.00 96.75 175 TYR A CA 1
ATOM 1350 C C . TYR A 1 175 ? -1.742 3.113 34.245 1.00 96.75 175 TYR A C 1
ATOM 1352 O O . TYR A 1 175 ? -2.156 2.550 33.237 1.00 96.75 175 TYR A O 1
ATOM 1360 N N . GLY A 1 176 ? -0.496 2.934 34.695 1.00 94.94 176 GLY A N 1
ATOM 1361 C CA . GLY A 1 176 ? 0.472 2.084 34.011 1.00 94.94 176 GLY A CA 1
ATOM 1362 C C . GLY A 1 176 ? 1.913 2.292 34.452 1.00 94.94 176 GLY A C 1
ATOM 1363 O O . GLY A 1 176 ? 2.214 3.106 35.324 1.00 94.94 176 GLY A O 1
ATOM 1364 N N . THR A 1 177 ? 2.828 1.558 33.818 1.00 94.62 177 THR A N 1
ATOM 1365 C CA . THR A 1 177 ? 4.261 1.678 34.113 1.00 94.62 177 THR A CA 1
ATOM 1366 C C . THR A 1 177 ? 4.846 2.850 33.329 1.00 94.62 177 THR A C 1
ATOM 1368 O O . THR A 1 177 ? 5.026 2.758 32.111 1.00 94.62 177 THR A O 1
ATOM 1371 N N . VAL A 1 178 ? 5.159 3.945 34.028 1.00 94.00 178 VAL A N 1
ATOM 1372 C CA . VAL A 1 178 ? 5.810 5.125 33.441 1.00 94.00 178 VAL A CA 1
ATOM 1373 C C . VAL A 1 178 ? 7.240 4.764 33.027 1.00 94.00 178 VAL A C 1
ATOM 1375 O O . VAL A 1 178 ? 8.065 4.394 33.858 1.00 94.00 178 VAL A O 1
ATOM 1378 N N . THR A 1 179 ? 7.532 4.850 31.729 1.00 91.50 179 THR A N 1
ATOM 1379 C CA . THR A 1 179 ? 8.856 4.557 31.151 1.00 91.50 179 THR A CA 1
ATOM 1380 C C . THR A 1 179 ? 9.721 5.805 31.036 1.00 91.50 179 THR A C 1
ATOM 1382 O O . THR A 1 179 ? 10.940 5.733 31.181 1.00 91.50 179 THR A O 1
ATOM 1385 N N . HIS A 1 180 ? 9.099 6.957 30.794 1.00 88.38 180 HIS A N 1
ATOM 1386 C CA . HIS A 1 180 ? 9.768 8.246 30.746 1.00 88.38 180 HIS A CA 1
ATOM 1387 C C . HIS A 1 180 ? 8.828 9.343 31.238 1.00 88.38 180 HIS A C 1
ATOM 1389 O O . HIS A 1 180 ? 7.627 9.305 30.977 1.00 88.38 180 HIS A O 1
ATOM 1395 N N . CYS A 1 181 ? 9.373 10.336 31.932 1.00 92.62 181 CYS A N 1
ATOM 1396 C CA . CYS A 1 181 ? 8.639 11.535 32.297 1.00 92.62 181 CYS A CA 1
ATOM 1397 C C . CYS A 1 181 ? 9.529 12.763 32.130 1.00 92.62 181 CYS A C 1
ATOM 1399 O O . CYS A 1 181 ? 10.656 12.804 32.630 1.00 92.62 181 CYS A O 1
ATOM 1401 N N . ARG A 1 182 ? 9.003 13.788 31.467 1.00 91.81 182 ARG A N 1
ATOM 1402 C CA . ARG A 1 182 ? 9.655 15.084 31.321 1.00 91.81 182 ARG A CA 1
ATOM 1403 C C . ARG A 1 182 ? 8.727 16.158 31.851 1.00 91.81 182 ARG A C 1
ATOM 1405 O O . ARG A 1 182 ? 7.654 16.384 31.305 1.00 91.81 182 ARG A O 1
ATOM 1412 N N . MET A 1 183 ? 9.149 16.826 32.916 1.00 93.12 183 MET A N 1
ATOM 1413 C CA . MET A 1 183 ? 8.445 17.985 33.446 1.00 93.12 183 MET A CA 1
ATOM 1414 C C . MET A 1 183 ? 9.060 19.254 32.867 1.00 93.12 183 MET A C 1
ATOM 1416 O O . MET A 1 183 ? 10.278 19.419 32.858 1.00 93.12 183 MET A O 1
ATOM 1420 N N . MET A 1 184 ? 8.212 20.143 32.380 1.00 91.44 184 MET A N 1
ATOM 1421 C CA . MET A 1 184 ? 8.591 21.428 31.823 1.00 91.44 184 MET A CA 1
ATOM 1422 C C . MET A 1 184 ? 7.765 22.505 32.525 1.00 91.44 184 MET A C 1
ATOM 1424 O O . MET A 1 184 ? 6.552 22.386 32.700 1.00 91.44 184 MET A O 1
ATOM 1428 N N . ARG A 1 185 ? 8.446 23.545 32.997 1.00 91.31 185 ARG A N 1
ATOM 1429 C CA . ARG A 1 185 ? 7.835 24.651 33.732 1.00 91.31 185 ARG A CA 1
ATOM 1430 C C . ARG A 1 185 ? 7.856 25.876 32.829 1.00 91.31 185 ARG A C 1
ATOM 1432 O O . ARG A 1 185 ? 8.930 26.344 32.463 1.00 91.31 185 ARG A O 1
ATOM 1439 N N . GLU A 1 186 ? 6.678 26.350 32.443 1.00 80.50 186 GLU A N 1
ATOM 1440 C CA . GLU A 1 186 ? 6.517 27.520 31.583 1.00 80.50 186 GLU A CA 1
ATOM 1441 C C . GLU A 1 186 ? 6.117 28.703 32.474 1.00 80.50 186 GLU A C 1
ATOM 1443 O O . GLU A 1 186 ? 4.945 28.982 32.711 1.00 80.50 186 GLU A O 1
ATOM 1448 N N . GLY A 1 187 ? 7.126 29.355 33.056 1.00 79.38 187 GLY A N 1
ATOM 1449 C CA . GLY A 1 187 ? 6.938 30.458 34.002 1.00 79.38 187 GLY A CA 1
ATOM 1450 C C . GLY A 1 187 ? 6.592 30.020 35.431 1.00 79.38 187 GLY A C 1
ATOM 1451 O O . GLY A 1 187 ? 6.828 28.886 35.841 1.00 79.38 187 GLY A O 1
ATOM 1452 N N . GLU A 1 188 ? 6.076 30.954 36.230 1.00 76.44 188 GLU A N 1
ATOM 1453 C C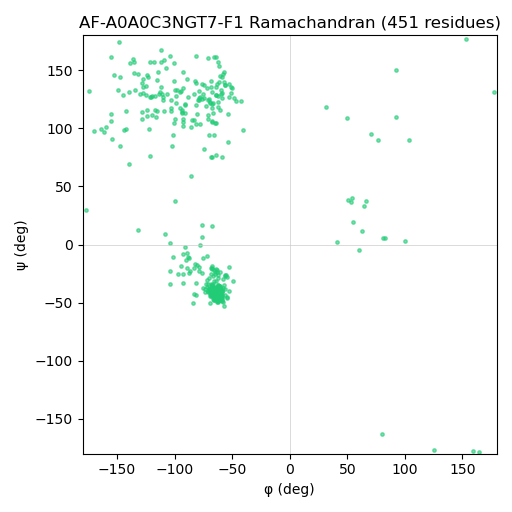A . GLU A 1 188 ? 5.788 30.727 37.656 1.00 76.44 188 GLU A CA 1
ATOM 1454 C C . GLU A 1 188 ? 4.432 30.039 37.887 1.00 76.44 188 GLU A C 1
ATOM 1456 O O . GLU A 1 188 ? 4.211 29.431 38.932 1.00 76.44 188 GLU A O 1
ATOM 1461 N N . VAL A 1 189 ? 3.530 30.104 36.901 1.00 77.00 189 VAL A N 1
ATOM 1462 C CA . VAL A 1 189 ? 2.108 29.786 37.089 1.00 77.00 189 VAL A CA 1
ATOM 1463 C C . VAL A 1 189 ? 1.718 28.425 36.518 1.00 77.00 189 VAL A C 1
ATOM 1465 O O . VAL A 1 189 ? 0.873 27.768 37.127 1.00 77.00 189 VAL A O 1
ATOM 1468 N N . ASP A 1 190 ? 2.326 27.979 35.412 1.00 83.06 190 ASP A N 1
ATOM 1469 C CA . ASP A 1 190 ? 1.917 26.762 34.708 1.00 83.06 190 ASP A CA 1
ATOM 1470 C C . ASP A 1 190 ? 3.075 25.783 34.479 1.00 83.06 190 ASP A C 1
ATOM 1472 O O . ASP A 1 190 ? 4.188 26.122 34.070 1.00 83.06 190 ASP A O 1
ATOM 1476 N N . CYS A 1 191 ? 2.789 24.512 34.741 1.00 90.56 191 CYS A N 1
ATOM 1477 C CA . CYS A 1 191 ? 3.680 23.402 34.459 1.00 90.56 191 CYS A CA 1
ATOM 1478 C C . CYS A 1 191 ? 2.967 22.391 33.559 1.00 90.56 191 CYS A C 1
ATOM 1480 O O . CYS A 1 191 ? 1.752 22.169 33.649 1.00 90.56 191 CYS A O 1
ATOM 1482 N N . HIS A 1 192 ? 3.749 21.799 32.667 1.00 93.19 192 HIS A N 1
ATOM 1483 C CA . HIS A 1 192 ? 3.323 20.725 31.795 1.00 93.19 192 HIS A CA 1
ATOM 1484 C C . HIS A 1 192 ? 4.238 19.521 31.986 1.00 93.19 192 HIS A C 1
ATOM 1486 O O . HIS A 1 192 ? 5.433 19.660 32.256 1.00 93.19 192 HIS A O 1
ATOM 1492 N N . CYS A 1 193 ? 3.678 18.322 31.876 1.00 94.50 193 CYS A N 1
ATOM 1493 C CA . CYS A 1 193 ? 4.473 17.106 31.888 1.00 94.50 193 CYS A CA 1
ATOM 1494 C C . CYS A 1 193 ? 4.138 16.223 30.695 1.00 94.50 193 CYS A C 1
ATOM 1496 O O . CYS A 1 193 ? 2.979 16.063 30.320 1.00 94.50 193 CYS A O 1
ATOM 1498 N N . ASP A 1 194 ? 5.188 15.659 30.118 1.00 94.38 194 ASP A N 1
ATOM 1499 C CA . ASP A 1 194 ? 5.128 14.655 29.075 1.00 94.38 194 ASP A CA 1
ATOM 1500 C C . ASP A 1 194 ? 5.442 13.313 29.736 1.00 94.38 194 ASP A C 1
ATOM 1502 O O . ASP A 1 194 ? 6.536 13.120 30.272 1.00 94.38 194 ASP A O 1
ATOM 1506 N N . VAL A 1 195 ? 4.463 12.410 29.765 1.00 95.00 195 VAL A N 1
ATOM 1507 C CA . VAL A 1 195 ? 4.555 11.118 30.451 1.00 95.00 195 VAL A CA 1
ATOM 1508 C C . VAL A 1 195 ? 4.345 9.997 29.462 1.00 95.00 195 VAL A C 1
ATOM 1510 O O . VAL A 1 195 ? 3.350 9.944 28.752 1.00 95.00 195 VAL A O 1
ATOM 1513 N N . SER A 1 196 ? 5.280 9.072 29.452 1.00 92.06 196 SER A N 1
ATOM 1514 C CA . SER A 1 196 ? 5.354 7.992 28.494 1.00 92.06 196 SER A CA 1
ATOM 1515 C C . SER A 1 196 ? 5.100 6.660 29.166 1.00 92.06 196 SER A C 1
ATOM 1517 O O . SER A 1 196 ? 5.723 6.339 30.178 1.00 92.06 196 SER A O 1
ATOM 1519 N N . TYR A 1 197 ? 4.216 5.863 28.577 1.00 92.38 197 TYR A N 1
ATOM 1520 C CA . TYR A 1 197 ? 3.821 4.560 29.109 1.00 92.38 197 TYR A CA 1
ATOM 1521 C C . TYR A 1 197 ? 4.458 3.399 28.355 1.00 92.38 197 TYR A C 1
ATOM 1523 O O . TYR A 1 197 ? 4.955 3.555 27.236 1.00 92.38 197 TYR A O 1
ATOM 1531 N N . ARG A 1 198 ? 4.446 2.216 28.980 1.00 86.56 198 ARG A N 1
ATOM 1532 C CA . ARG A 1 198 ? 4.913 0.975 28.350 1.00 86.56 198 ARG A CA 1
ATOM 1533 C C . ARG A 1 198 ? 3.907 0.432 27.337 1.00 86.56 198 ARG A C 1
ATOM 1535 O O . ARG A 1 198 ? 4.318 -0.121 26.319 1.00 86.56 198 ARG A O 1
ATOM 1542 N N . ARG A 1 199 ? 2.608 0.552 27.624 1.00 85.38 199 ARG A N 1
ATOM 1543 C CA . ARG A 1 199 ? 1.516 0.050 26.775 1.00 85.38 199 ARG A CA 1
ATOM 1544 C C . ARG A 1 199 ? 0.574 1.171 26.357 1.00 85.38 199 ARG A C 1
ATOM 1546 O O . ARG A 1 199 ? 0.460 2.192 27.027 1.00 85.38 199 ARG A O 1
ATOM 1553 N N . GLN A 1 200 ? -0.136 0.947 25.255 1.00 84.12 200 GLN A N 1
ATOM 1554 C CA . GLN A 1 200 ? -1.075 1.926 24.717 1.00 84.12 200 GLN A CA 1
ATOM 1555 C C . GLN A 1 200 ? -2.335 2.098 25.553 1.00 84.12 200 GLN A C 1
ATOM 1557 O O . GLN A 1 200 ? -2.791 3.218 25.775 1.00 84.12 200 GLN A O 1
ATOM 1562 N N . GLU A 1 201 ? -2.858 0.987 26.051 1.00 88.06 201 GLU A N 1
ATOM 1563 C CA . GLU A 1 201 ? -4.025 0.949 26.927 1.00 88.06 201 GLU A CA 1
ATOM 1564 C C . GLU A 1 201 ? -3.800 1.781 28.199 1.00 88.06 201 GLU A C 1
ATOM 1566 O O . GLU A 1 201 ? -4.697 2.500 28.624 1.00 88.06 201 GLU A O 1
ATOM 1571 N N . GLU A 1 202 ? -2.577 1.764 28.741 1.00 93.88 202 GLU A N 1
ATOM 1572 C CA . GLU A 1 202 ? -2.173 2.543 29.920 1.00 93.88 202 GLU A CA 1
ATOM 1573 C C . GLU A 1 202 ? -2.235 4.059 29.658 1.00 93.88 202 GLU A C 1
ATOM 1575 O O . GLU A 1 202 ? -2.791 4.814 30.456 1.00 93.88 202 GLU A O 1
ATOM 1580 N N . ALA A 1 203 ? -1.734 4.512 28.503 1.00 92.38 203 ALA A N 1
ATOM 1581 C CA . ALA A 1 203 ? -1.798 5.919 28.107 1.00 92.38 203 ALA A CA 1
ATOM 1582 C C . ALA A 1 203 ? -3.247 6.393 27.895 1.00 92.38 203 ALA A C 1
ATOM 1584 O O . ALA A 1 203 ? -3.613 7.494 28.312 1.00 92.38 203 ALA A O 1
ATOM 1585 N N . PHE A 1 204 ? -4.096 5.560 27.285 1.00 90.00 204 PHE A N 1
ATOM 1586 C CA . PHE A 1 204 ? -5.517 5.874 27.129 1.00 90.00 204 PHE A CA 1
ATOM 1587 C C . PHE A 1 204 ? -6.267 5.878 28.460 1.00 90.00 204 PHE A C 1
ATOM 1589 O O . PHE A 1 204 ? -7.092 6.765 28.673 1.00 90.00 204 PHE A O 1
ATOM 1596 N N . ALA A 1 205 ? -5.959 4.949 29.367 1.00 95.62 205 ALA A N 1
ATOM 1597 C CA . ALA A 1 205 ? -6.511 4.939 30.716 1.00 95.62 205 ALA A CA 1
ATOM 1598 C C . ALA A 1 205 ? -6.133 6.220 31.476 1.00 95.62 205 ALA A C 1
ATOM 1600 O O . ALA A 1 205 ? -6.995 6.832 32.106 1.00 95.62 205 ALA A O 1
ATOM 1601 N N . ALA A 1 206 ? -4.884 6.679 31.341 1.00 96.50 206 ALA A N 1
ATOM 1602 C CA . ALA A 1 206 ? -4.429 7.941 31.918 1.00 96.50 206 ALA A CA 1
ATOM 1603 C C . ALA A 1 206 ? -5.185 9.146 31.347 1.00 96.50 206 ALA A C 1
ATOM 1605 O O . ALA A 1 206 ? -5.621 10.009 32.105 1.00 96.50 206 ALA A O 1
ATOM 1606 N N . ILE A 1 207 ? -5.403 9.203 30.028 1.00 95.19 207 ILE A N 1
ATOM 1607 C CA . ILE A 1 207 ? -6.222 10.260 29.414 1.00 95.19 207 ILE A CA 1
ATOM 1608 C C . ILE A 1 207 ? -7.658 10.193 29.940 1.00 95.19 207 ILE A C 1
ATOM 1610 O O . ILE A 1 207 ? -8.208 11.222 30.310 1.00 95.19 207 ILE A O 1
ATOM 1614 N N . ALA A 1 208 ? -8.271 9.011 29.992 1.00 95.38 208 ALA A N 1
ATOM 1615 C CA . ALA A 1 208 ? -9.654 8.860 30.434 1.00 95.38 208 ALA A CA 1
ATOM 1616 C C . ALA A 1 208 ? -9.851 9.239 31.912 1.00 95.38 208 ALA A C 1
ATOM 1618 O O . ALA A 1 208 ? -10.871 9.836 32.248 1.00 95.38 208 ALA A O 1
ATOM 1619 N N . GLY A 1 209 ? -8.884 8.914 32.775 1.00 96.19 209 GLY A N 1
ATOM 1620 C CA . GLY A 1 209 ? -8.964 9.177 34.212 1.00 96.19 209 GLY A CA 1
ATOM 1621 C C . GLY A 1 209 ? -8.550 10.591 34.620 1.00 96.19 209 GLY A C 1
ATOM 1622 O O . GLY A 1 209 ? -9.225 11.206 35.438 1.00 96.19 209 GLY A O 1
ATOM 1623 N N . LEU A 1 210 ? -7.468 11.123 34.042 1.00 96.25 210 LEU A N 1
ATOM 1624 C CA . LEU A 1 210 ? -6.882 12.405 34.460 1.00 96.25 210 LEU A CA 1
ATOM 1625 C C . LEU A 1 210 ? -7.410 13.600 33.668 1.00 96.25 210 LEU A C 1
ATOM 1627 O O . LEU A 1 210 ? -7.356 14.739 34.139 1.00 96.25 210 LEU A O 1
ATOM 1631 N N . ASN A 1 211 ? -7.876 13.391 32.434 1.00 95.88 211 ASN A N 1
ATOM 1632 C CA . ASN A 1 211 ? -8.378 14.501 31.642 1.00 95.88 211 ASN A CA 1
ATOM 1633 C C . ASN A 1 211 ? -9.663 15.015 32.282 1.00 95.88 211 ASN A C 1
ATOM 1635 O O . ASN A 1 211 ? -10.657 14.297 32.342 1.00 95.88 211 ASN A O 1
ATOM 1639 N N . ASN A 1 212 ? -9.655 16.291 32.660 1.00 93.50 212 ASN A N 1
ATOM 1640 C CA . ASN A 1 212 ? -10.714 16.982 33.385 1.00 93.50 212 ASN A CA 1
ATOM 1641 C C . ASN A 1 212 ? -10.743 16.776 34.907 1.00 93.50 212 ASN A C 1
ATOM 1643 O O . ASN A 1 212 ? -11.657 17.307 35.540 1.00 93.50 212 ASN A O 1
ATOM 1647 N N . GLU A 1 213 ? -9.760 16.093 35.495 1.00 95.69 213 GLU A N 1
ATOM 1648 C CA . GLU A 1 213 ? -9.644 15.978 36.950 1.00 95.69 213 GLU A CA 1
ATOM 1649 C C . GLU A 1 213 ? -9.292 17.336 37.584 1.00 95.69 213 GLU A C 1
ATOM 1651 O O . GLU A 1 213 ? -8.509 18.118 37.034 1.00 95.69 213 GLU A O 1
ATOM 1656 N N . MET A 1 214 ? -9.898 17.637 38.735 1.00 92.44 214 MET A N 1
ATOM 1657 C CA . MET A 1 214 ? -9.652 18.870 39.484 1.00 92.44 214 MET A CA 1
ATOM 1658 C C . MET A 1 214 ? -8.529 18.653 40.505 1.00 92.44 214 MET A C 1
ATOM 1660 O O . MET A 1 214 ? -8.723 17.951 41.495 1.00 92.44 214 MET A O 1
ATOM 1664 N N . ARG A 1 215 ? -7.381 19.311 40.313 1.00 88.69 215 ARG A N 1
ATOM 1665 C CA . ARG A 1 215 ? -6.291 19.411 41.300 1.00 88.69 215 ARG A CA 1
ATOM 1666 C C . ARG A 1 215 ? -5.967 20.872 41.565 1.00 88.69 215 ARG A C 1
ATOM 1668 O O . ARG A 1 215 ? -5.901 21.663 40.636 1.00 88.69 215 ARG A O 1
ATOM 1675 N N . GLU A 1 216 ? -5.778 21.237 42.833 1.00 87.12 216 GLU A N 1
ATOM 1676 C CA . GLU A 1 216 ? -5.445 22.617 43.237 1.00 87.12 216 GLU A CA 1
ATOM 1677 C C . GLU A 1 216 ? -6.395 23.681 42.643 1.00 87.12 216 GLU A C 1
ATOM 1679 O O . GLU A 1 216 ? -5.969 24.752 42.222 1.00 87.12 216 GLU A O 1
ATOM 1684 N N . GLN A 1 217 ? -7.698 23.372 42.565 1.00 89.75 217 GLN A N 1
ATOM 1685 C CA . GLN A 1 217 ? -8.728 24.218 41.930 1.00 89.75 217 GLN A CA 1
ATOM 1686 C C . GLN A 1 217 ? -8.535 24.455 40.419 1.00 89.75 217 GLN A C 1
ATOM 1688 O O . GLN A 1 217 ? -9.236 25.276 39.825 1.00 89.75 217 GLN A O 1
ATOM 1693 N N . ARG A 1 218 ? -7.638 23.709 39.770 1.00 91.31 218 ARG A N 1
ATOM 1694 C CA . ARG A 1 218 ? -7.408 23.731 38.326 1.00 91.31 218 ARG A CA 1
ATOM 1695 C C . ARG A 1 218 ? -7.793 22.405 37.699 1.00 91.31 218 ARG A C 1
ATOM 1697 O O . ARG A 1 218 ? -7.690 21.338 38.295 1.00 91.31 218 ARG A O 1
ATOM 1704 N N . LYS A 1 219 ? -8.246 22.495 36.457 1.00 94.31 219 LYS A N 1
ATOM 1705 C CA . LYS A 1 219 ? -8.660 21.348 35.665 1.00 94.31 219 LYS A CA 1
ATOM 1706 C C . LYS A 1 219 ? -7.483 20.870 34.824 1.00 94.31 219 LYS A C 1
ATOM 1708 O O . LYS A 1 219 ? -7.050 21.592 33.918 1.00 94.31 219 LYS A O 1
ATOM 1713 N N . ILE A 1 220 ? -6.986 19.671 35.115 1.00 94.81 220 ILE A N 1
ATOM 1714 C CA . ILE A 1 220 ? -5.894 19.057 34.357 1.00 94.81 220 ILE A CA 1
ATOM 1715 C C . ILE A 1 220 ? -6.413 18.709 32.964 1.00 94.81 220 ILE A C 1
ATOM 1717 O O . ILE A 1 220 ? -7.516 18.178 32.800 1.00 94.81 220 ILE A O 1
ATOM 1721 N N . ARG A 1 221 ? -5.618 19.013 31.939 1.00 95.06 221 ARG A N 1
ATOM 1722 C CA . ARG A 1 221 ? -5.933 18.645 30.559 1.00 95.06 221 ARG A CA 1
ATOM 1723 C C . ARG A 1 221 ? -4.879 17.690 30.037 1.00 95.06 221 ARG A C 1
ATOM 1725 O O . ARG A 1 221 ? -3.730 18.084 29.875 1.00 95.06 221 ARG A O 1
ATOM 1732 N N . VAL A 1 222 ? -5.285 16.464 29.730 1.00 95.69 222 VAL A N 1
ATOM 1733 C CA . VAL A 1 222 ? -4.382 15.424 29.223 1.00 95.69 222 VAL A CA 1
ATOM 1734 C C . VAL A 1 222 ? -4.713 15.143 27.766 1.00 95.69 222 VAL A C 1
ATOM 1736 O O . VAL A 1 222 ? -5.877 14.957 27.410 1.00 95.69 222 VAL A O 1
ATOM 1739 N N . ARG A 1 223 ? -3.698 15.158 26.900 1.00 93.19 223 ARG A N 1
ATOM 1740 C CA . ARG A 1 223 ? -3.832 14.825 25.475 1.00 93.19 223 ARG A CA 1
ATOM 1741 C C . ARG A 1 223 ? -2.695 13.922 25.025 1.00 93.19 223 ARG A C 1
ATOM 1743 O O . ARG A 1 223 ? -1.634 13.913 25.638 1.00 93.19 223 ARG A O 1
ATOM 1750 N N . ILE A 1 224 ? -2.903 13.214 23.920 1.00 89.19 224 ILE A N 1
ATOM 1751 C CA . ILE A 1 224 ? -1.819 12.511 23.230 1.00 89.19 224 ILE A CA 1
ATOM 1752 C C . ILE A 1 224 ? -0.829 13.554 22.712 1.00 89.19 224 ILE A C 1
ATOM 1754 O O . ILE A 1 224 ? -1.228 14.533 22.076 1.00 89.19 224 ILE A O 1
ATOM 1758 N N . PHE A 1 225 ? 0.446 13.354 23.023 1.00 85.44 225 PHE A N 1
ATOM 1759 C CA . PHE A 1 225 ? 1.538 14.157 22.516 1.00 85.44 225 PHE A CA 1
ATOM 1760 C C . PHE A 1 225 ? 2.200 13.425 21.357 1.00 85.44 225 PHE A C 1
ATOM 1762 O O . PHE A 1 225 ? 2.893 12.426 21.538 1.00 85.44 225 PHE A O 1
ATOM 1769 N N . ASP A 1 226 ? 1.972 13.940 20.155 1.00 71.38 226 ASP A N 1
ATOM 1770 C CA . ASP A 1 226 ? 2.698 13.494 18.979 1.00 71.38 226 ASP A CA 1
ATOM 1771 C C . ASP A 1 226 ? 4.085 14.144 18.996 1.00 71.38 226 ASP A C 1
ATOM 1773 O O . ASP A 1 226 ? 4.232 15.328 18.686 1.00 71.38 226 ASP A O 1
ATOM 1777 N N . LEU A 1 227 ? 5.104 13.359 19.357 1.00 62.44 227 LEU A N 1
ATOM 1778 C CA . LEU A 1 227 ? 6.515 13.689 19.147 1.00 62.44 227 LEU A CA 1
ATOM 1779 C C . LEU A 1 227 ? 6.783 13.757 17.634 1.00 62.44 227 LEU A C 1
ATOM 1781 O O . LEU A 1 227 ? 7.299 12.824 17.022 1.00 62.44 227 LEU A O 1
ATOM 1785 N N . GLY A 1 228 ? 6.370 14.842 16.985 1.00 47.34 228 GLY A N 1
ATOM 1786 C CA . GLY A 1 228 ? 6.707 15.087 15.591 1.00 47.34 228 GLY A CA 1
ATOM 1787 C C . GLY A 1 228 ? 8.206 15.339 15.462 1.00 47.34 228 GLY A C 1
ATOM 1788 O O . GLY A 1 228 ? 8.636 16.408 15.857 1.00 47.34 228 GLY A O 1
ATOM 1789 N N . VAL A 1 229 ? 8.960 14.355 14.948 1.00 46.28 229 VAL A N 1
ATOM 1790 C CA . VAL A 1 229 ? 10.263 14.372 14.215 1.00 46.28 229 VAL A CA 1
ATOM 1791 C C . VAL A 1 229 ? 11.400 15.322 14.680 1.00 46.28 229 VAL A C 1
ATOM 1793 O O . VAL A 1 229 ? 12.484 15.307 14.112 1.00 46.28 229 VAL A O 1
ATOM 1796 N N . GLN A 1 230 ? 11.257 16.103 15.743 1.00 44.31 230 GLN A N 1
ATOM 1797 C CA . GLN A 1 230 ? 12.298 16.979 16.271 1.00 44.31 230 GLN A CA 1
ATOM 1798 C C . GLN A 1 230 ? 12.216 17.017 17.791 1.00 44.31 230 GLN A C 1
ATOM 1800 O O . GLN A 1 230 ? 11.407 17.749 18.357 1.00 44.31 230 GLN A O 1
ATOM 1805 N N . SER A 1 231 ? 13.053 16.233 18.468 1.00 39.97 231 SER A N 1
ATOM 1806 C CA . SER A 1 231 ? 13.819 16.704 19.633 1.00 39.97 231 SER A CA 1
ATOM 1807 C C . SER A 1 231 ? 14.643 15.575 20.246 1.00 39.97 231 SER A C 1
ATOM 1809 O O . SER A 1 231 ? 14.150 14.482 20.519 1.00 39.97 231 SER A O 1
ATOM 1811 N N . ASP A 1 232 ? 15.916 15.891 20.472 1.00 43.91 232 ASP A N 1
ATOM 1812 C CA . ASP A 1 232 ? 16.936 15.035 21.059 1.00 43.91 232 ASP A CA 1
ATOM 1813 C C . ASP A 1 232 ? 16.495 14.456 22.405 1.00 43.91 232 ASP A C 1
ATOM 1815 O O . ASP A 1 232 ? 16.380 15.154 23.418 1.00 43.91 232 ASP A O 1
ATOM 1819 N N . PHE A 1 233 ? 16.283 13.146 22.424 1.00 42.66 233 PHE A N 1
ATOM 1820 C CA . PHE A 1 233 ? 16.074 12.384 23.643 1.00 42.66 233 PHE A CA 1
ATOM 1821 C C . PHE A 1 233 ? 17.418 11.827 24.116 1.00 42.66 233 PHE A C 1
ATOM 1823 O O . PHE A 1 233 ? 18.003 10.958 23.471 1.00 42.66 233 PHE A O 1
ATOM 1830 N N . ARG A 1 234 ? 17.905 12.290 25.273 1.00 41.31 234 ARG A N 1
ATOM 1831 C CA . ARG A 1 234 ? 18.926 11.558 26.035 1.00 41.31 234 ARG A CA 1
ATOM 1832 C C . ARG A 1 234 ? 18.225 10.626 27.029 1.00 41.31 234 ARG A C 1
ATOM 1834 O O . ARG A 1 234 ? 17.495 11.122 27.890 1.00 41.31 234 ARG A O 1
ATOM 1841 N N . PRO A 1 235 ? 18.438 9.301 26.951 1.00 38.69 235 PRO A N 1
ATOM 1842 C CA . PRO A 1 235 ? 17.990 8.374 27.981 1.00 38.69 235 PRO A CA 1
ATOM 1843 C C . PRO A 1 235 ? 18.618 8.734 29.332 1.00 38.69 235 PRO A C 1
ATOM 1845 O O . PRO A 1 235 ? 19.784 9.130 29.395 1.00 38.69 235 PRO A O 1
ATOM 1848 N N . LEU A 1 236 ? 17.863 8.563 30.419 1.00 40.88 236 LEU A N 1
ATOM 1849 C CA . LEU A 1 236 ? 18.416 8.605 31.772 1.00 40.88 236 LEU A CA 1
ATOM 1850 C C . LEU A 1 236 ? 19.463 7.489 31.899 1.00 40.88 236 LEU A C 1
ATOM 1852 O O . LEU A 1 236 ? 19.154 6.306 31.761 1.00 40.88 236 LEU A O 1
ATOM 1856 N N . ALA A 1 237 ? 20.718 7.891 32.098 1.00 33.66 237 ALA A N 1
ATOM 1857 C CA . ALA A 1 237 ? 21.857 6.997 32.225 1.00 33.66 237 ALA A CA 1
ATOM 1858 C C . ALA A 1 237 ? 21.692 6.092 33.454 1.00 33.66 237 ALA A C 1
ATOM 1860 O O . ALA A 1 237 ? 21.636 6.570 34.586 1.00 33.66 237 ALA A O 1
ATOM 1861 N N . GLY A 1 238 ? 21.627 4.782 33.218 1.00 37.16 238 GLY A N 1
ATOM 1862 C CA . GLY A 1 238 ? 21.475 3.792 34.281 1.00 37.16 238 GLY A CA 1
ATOM 1863 C C . GLY A 1 238 ? 21.485 2.338 33.813 1.00 37.16 238 GLY A C 1
ATOM 1864 O O . GLY A 1 238 ? 20.832 1.512 34.432 1.00 37.16 238 GLY A O 1
ATOM 1865 N N . ALA A 1 239 ? 22.184 2.007 32.724 1.00 30.64 239 ALA A N 1
ATOM 1866 C CA . ALA A 1 239 ? 22.518 0.625 32.379 1.00 30.64 239 ALA A CA 1
ATOM 1867 C C . ALA A 1 239 ? 23.769 0.615 31.491 1.00 30.64 239 ALA A C 1
ATOM 1869 O O . ALA A 1 239 ? 23.734 1.020 30.331 1.00 30.64 239 ALA A O 1
ATOM 1870 N N . ASN A 1 240 ? 24.897 0.195 32.065 1.00 32.50 240 ASN A N 1
ATOM 1871 C CA . ASN A 1 240 ? 26.163 0.017 31.361 1.00 32.50 240 ASN A CA 1
ATOM 1872 C C . ASN A 1 240 ? 26.031 -1.087 30.302 1.00 32.50 240 ASN A C 1
ATOM 1874 O O . ASN A 1 240 ? 26.088 -2.268 30.636 1.00 32.50 240 ASN A O 1
ATOM 1878 N N . VAL A 1 241 ? 25.951 -0.707 29.027 1.00 31.61 241 VAL A N 1
ATOM 1879 C CA . VAL A 1 241 ? 26.386 -1.561 27.917 1.00 31.61 241 VAL A CA 1
ATOM 1880 C C . VAL A 1 241 ? 27.336 -0.740 27.054 1.00 31.61 241 VAL A C 1
ATOM 1882 O O . VAL A 1 241 ? 26.996 0.299 26.498 1.00 31.61 241 VAL A O 1
ATOM 1885 N N . ARG A 1 242 ? 28.584 -1.194 27.047 1.00 28.94 242 ARG A N 1
ATOM 1886 C CA . ARG A 1 242 ? 29.757 -0.563 26.453 1.00 28.94 242 ARG A CA 1
ATOM 1887 C C . ARG A 1 242 ? 29.754 -0.849 24.947 1.00 28.94 242 ARG A C 1
ATOM 1889 O O . ARG A 1 242 ? 29.952 -1.996 24.563 1.00 28.94 242 ARG A O 1
ATOM 1896 N N . ALA A 1 243 ? 29.561 0.170 24.114 1.00 28.52 243 ALA A N 1
ATOM 1897 C CA . ALA A 1 243 ? 29.861 0.104 22.681 1.00 28.52 243 ALA A CA 1
ATOM 1898 C C . ALA A 1 243 ? 31.213 0.796 22.404 1.00 28.52 243 ALA A C 1
ATOM 1900 O O . ALA A 1 243 ? 31.512 1.806 23.050 1.00 28.52 243 ALA A O 1
ATOM 1901 N N . PRO A 1 244 ? 32.063 0.256 21.512 1.00 35.91 244 PRO A N 1
ATOM 1902 C CA . PRO A 1 244 ? 33.409 0.765 21.299 1.00 35.91 244 PRO A CA 1
ATOM 1903 C C . PRO A 1 244 ? 33.427 1.977 20.360 1.00 35.91 244 PRO A C 1
ATOM 1905 O O . PRO A 1 244 ? 32.724 2.034 19.354 1.00 35.91 244 PRO A O 1
ATOM 1908 N N . HIS A 1 245 ? 34.288 2.930 20.712 1.00 30.55 245 HIS A N 1
ATOM 1909 C CA . HIS A 1 245 ? 34.736 4.045 19.886 1.00 30.55 245 HIS A CA 1
ATOM 1910 C C . HIS A 1 245 ? 35.227 3.589 18.504 1.00 30.55 245 HIS A C 1
ATOM 1912 O O . HIS A 1 245 ? 36.094 2.721 18.415 1.00 30.55 245 HIS A O 1
ATOM 1918 N N . GLN A 1 246 ? 34.815 4.306 17.460 1.00 31.31 246 GLN A N 1
ATOM 1919 C CA . GLN A 1 246 ? 35.690 4.591 16.326 1.00 31.31 246 GLN A CA 1
ATOM 1920 C C . GLN A 1 246 ? 35.847 6.103 16.197 1.00 31.31 246 GLN A C 1
ATOM 1922 O O . GLN A 1 246 ? 34.903 6.836 15.915 1.00 31.31 246 GLN A O 1
ATOM 1927 N N . GLN A 1 247 ? 37.070 6.548 16.476 1.00 32.78 247 GLN A N 1
ATOM 1928 C CA . GLN A 1 247 ? 37.583 7.851 16.091 1.00 32.78 247 GLN A CA 1
ATOM 1929 C C . GLN A 1 247 ? 37.777 7.850 14.576 1.00 32.78 247 GLN A C 1
ATOM 1931 O O . GLN A 1 247 ? 38.525 7.017 14.070 1.00 32.78 247 GLN A O 1
ATOM 1936 N N . LEU A 1 248 ? 37.182 8.810 13.874 1.00 32.47 248 LEU A N 1
ATOM 1937 C CA . LEU A 1 248 ? 37.706 9.259 12.591 1.00 32.47 248 LEU A CA 1
ATOM 1938 C C . LEU A 1 248 ? 37.701 10.784 12.542 1.00 32.47 248 LEU A C 1
ATOM 1940 O O . LEU A 1 248 ? 36.764 11.459 12.959 1.00 32.47 248 LEU A O 1
ATOM 1944 N N . SER A 1 249 ? 38.847 11.271 12.091 1.00 29.31 249 SER A N 1
ATOM 1945 C CA . SER A 1 249 ? 39.321 12.641 12.011 1.00 29.31 249 SER A CA 1
ATOM 1946 C C . SER A 1 249 ? 38.494 13.502 11.061 1.00 29.31 249 SER A C 1
ATOM 1948 O O . SER A 1 249 ? 38.363 13.171 9.883 1.00 29.31 249 SER A O 1
ATOM 1950 N N . SER A 1 250 ? 38.037 14.655 11.541 1.00 31.45 250 SER A N 1
ATOM 1951 C CA . SER A 1 250 ? 37.584 15.764 10.705 1.00 31.45 250 SER A CA 1
ATOM 1952 C C . SER A 1 250 ? 38.790 16.620 10.305 1.00 31.45 250 SER A C 1
ATOM 1954 O O . SER A 1 250 ? 39.352 17.327 11.141 1.00 31.45 250 SER A O 1
ATOM 1956 N N . GLY A 1 251 ? 39.190 16.518 9.038 1.00 32.28 251 GLY A N 1
ATOM 1957 C CA . GLY A 1 251 ? 40.052 17.479 8.354 1.00 32.28 251 GLY A CA 1
ATOM 1958 C C . GLY A 1 251 ? 39.196 18.431 7.520 1.00 32.28 251 GLY A C 1
ATOM 1959 O O . GLY A 1 251 ? 38.276 18.000 6.831 1.00 32.28 251 GLY A O 1
ATOM 1960 N N . GLU A 1 252 ? 39.495 19.715 7.655 1.00 35.62 252 GLU A N 1
ATOM 1961 C CA . GLU A 1 252 ? 38.850 20.889 7.068 1.00 35.62 252 GLU A CA 1
ATOM 1962 C C . GLU A 1 252 ? 38.812 20.889 5.528 1.00 35.62 252 GLU A C 1
ATOM 1964 O O . GLU A 1 252 ? 39.773 20.470 4.886 1.00 35.62 252 GLU A O 1
ATOM 1969 N N . ALA A 1 253 ? 37.745 21.460 4.951 1.00 34.06 253 ALA A N 1
ATOM 1970 C CA . ALA A 1 253 ? 37.812 22.350 3.782 1.00 34.06 253 ALA A CA 1
ATOM 1971 C C . ALA A 1 253 ? 36.442 23.018 3.537 1.00 34.06 253 ALA A C 1
ATOM 1973 O O . ALA A 1 253 ? 35.546 22.448 2.916 1.00 34.06 253 ALA A O 1
ATOM 1974 N N . GLU A 1 254 ? 36.294 24.252 4.021 1.00 37.66 254 GLU A N 1
ATOM 1975 C CA . GLU A 1 254 ? 35.279 25.203 3.566 1.00 37.66 254 GLU A CA 1
ATOM 1976 C C . GLU A 1 254 ? 35.724 25.836 2.237 1.00 37.66 254 GLU A C 1
ATOM 1978 O O . GLU A 1 254 ? 36.798 26.431 2.176 1.00 37.66 254 GLU A O 1
ATOM 1983 N N . ALA A 1 255 ? 34.891 25.772 1.191 1.00 34.19 255 ALA A N 1
ATOM 1984 C CA . ALA A 1 255 ? 34.915 26.731 0.079 1.00 34.19 255 ALA A CA 1
ATOM 1985 C C . ALA A 1 255 ? 33.599 26.708 -0.728 1.00 34.19 255 ALA A C 1
ATOM 1987 O O . ALA A 1 255 ? 33.377 25.869 -1.594 1.00 34.19 255 ALA A O 1
ATOM 1988 N N . GLN A 1 256 ? 32.725 27.648 -0.371 1.00 32.94 256 GLN A N 1
ATOM 1989 C CA . GLN A 1 256 ? 31.903 28.530 -1.215 1.00 32.94 256 GLN A CA 1
ATOM 1990 C C . GLN A 1 256 ? 31.400 28.045 -2.593 1.00 32.94 256 GLN A C 1
ATOM 1992 O O . GLN A 1 256 ? 32.141 27.890 -3.559 1.00 32.94 256 GLN A O 1
ATOM 1997 N N . SER A 1 257 ? 30.068 27.991 -2.687 1.00 35.84 257 SER A N 1
ATOM 1998 C CA . SER A 1 257 ? 29.260 27.916 -3.905 1.00 35.84 257 SER A CA 1
ATOM 1999 C C . SER A 1 257 ? 28.831 29.323 -4.344 1.00 35.84 257 SER A C 1
ATOM 2001 O O . SER A 1 257 ? 28.020 29.958 -3.669 1.00 35.84 257 SER A O 1
ATOM 2003 N N . SER A 1 258 ? 29.291 29.774 -5.512 1.00 37.19 258 SER A N 1
ATOM 2004 C CA . SER A 1 258 ? 28.632 30.824 -6.298 1.00 37.19 258 SER A CA 1
ATOM 2005 C C . SER A 1 258 ? 28.740 30.502 -7.792 1.00 37.19 258 SER A C 1
ATOM 2007 O O . SER A 1 258 ? 29.755 30.713 -8.447 1.00 37.19 258 SER A O 1
ATOM 2009 N N . LEU A 1 259 ? 27.654 29.945 -8.330 1.00 34.84 259 LEU A N 1
ATOM 2010 C CA . LEU A 1 259 ? 27.428 29.728 -9.757 1.00 34.84 259 LEU A CA 1
ATOM 2011 C C . LEU A 1 259 ? 26.665 30.935 -10.312 1.00 34.84 259 LEU A C 1
ATOM 2013 O O . LEU A 1 259 ? 25.456 31.050 -10.126 1.00 34.84 259 LEU A O 1
ATOM 2017 N N . ALA A 1 260 ? 27.373 31.830 -10.993 1.00 39.41 260 ALA A N 1
ATOM 2018 C CA . ALA A 1 260 ? 26.794 32.764 -11.950 1.00 39.41 260 ALA A CA 1
ATOM 2019 C C . ALA A 1 260 ? 27.857 33.133 -12.993 1.00 39.41 260 ALA A C 1
ATOM 2021 O O . ALA A 1 260 ? 29.033 33.267 -12.662 1.00 39.41 260 ALA A O 1
ATOM 2022 N N . SER A 1 261 ? 27.411 33.346 -14.233 1.00 38.00 261 SER A N 1
ATOM 2023 C CA . SER A 1 261 ? 28.157 33.839 -15.407 1.00 38.00 261 SER A CA 1
ATOM 2024 C C . SER A 1 261 ? 29.198 32.898 -16.037 1.00 38.00 261 SER A C 1
ATOM 2026 O O . SER A 1 261 ? 30.372 32.901 -15.686 1.00 38.00 261 SER A O 1
ATOM 2028 N N . ALA A 1 262 ? 28.762 32.175 -17.073 1.00 35.38 262 ALA A N 1
ATOM 2029 C CA . ALA A 1 262 ? 29.621 31.610 -18.110 1.00 35.38 262 ALA A CA 1
ATOM 2030 C C . ALA A 1 262 ? 29.187 32.164 -19.480 1.00 35.38 262 ALA A C 1
ATOM 2032 O O . ALA A 1 262 ? 28.529 31.488 -20.263 1.00 35.38 262 ALA A O 1
ATOM 2033 N N . GLU A 1 263 ? 29.552 33.415 -19.754 1.00 42.22 263 GLU A N 1
ATOM 2034 C CA . GLU A 1 263 ? 29.653 33.953 -21.111 1.00 42.22 263 GLU A CA 1
ATOM 2035 C C . GLU A 1 263 ? 31.045 34.576 -21.267 1.00 42.22 263 GLU A C 1
ATOM 2037 O O . GLU A 1 263 ? 31.561 35.197 -20.341 1.00 42.22 263 GLU A O 1
ATOM 2042 N N . ALA A 1 264 ? 31.620 34.403 -22.459 1.00 45.78 264 ALA A N 1
ATOM 2043 C CA . ALA A 1 264 ? 32.900 34.935 -22.932 1.00 45.78 264 ALA A CA 1
ATOM 2044 C C . ALA A 1 264 ? 34.182 34.241 -22.431 1.00 45.78 264 ALA A C 1
ATOM 2046 O O . ALA A 1 264 ? 34.809 34.696 -21.489 1.00 45.78 264 ALA A O 1
ATOM 2047 N N . TYR A 1 265 ? 34.647 33.221 -23.166 1.00 37.31 265 TYR A N 1
ATOM 2048 C CA . TYR A 1 265 ? 36.071 33.034 -23.501 1.00 37.31 265 TYR A CA 1
ATOM 2049 C C . TYR A 1 265 ? 36.210 32.027 -24.658 1.00 37.31 265 TYR A C 1
ATOM 2051 O O . TYR A 1 265 ? 36.203 30.817 -24.463 1.00 37.31 265 TYR A O 1
ATOM 2059 N N . SER A 1 266 ? 36.383 32.526 -25.883 1.00 39.59 266 SER A N 1
ATOM 2060 C CA . SER A 1 266 ? 36.958 31.749 -26.989 1.00 39.59 266 SER A CA 1
ATOM 2061 C C . SER A 1 266 ? 37.902 32.640 -27.793 1.00 39.59 266 SER A C 1
ATOM 2063 O O . SER A 1 266 ? 37.629 33.026 -28.924 1.00 39.59 266 SER A O 1
ATOM 2065 N N . ASN A 1 267 ? 39.020 32.988 -27.161 1.00 48.53 267 ASN A N 1
ATOM 2066 C CA . ASN A 1 267 ? 40.213 33.499 -27.820 1.00 48.53 267 ASN A CA 1
ATOM 2067 C C . ASN A 1 267 ? 41.360 32.560 -27.452 1.00 48.53 267 ASN A C 1
ATOM 2069 O O . ASN A 1 267 ? 41.905 32.681 -26.361 1.00 48.53 267 ASN A O 1
ATOM 2073 N N . ALA A 1 268 ? 41.711 31.633 -28.345 1.00 41.25 268 ALA A N 1
ATOM 2074 C CA . ALA A 1 268 ? 43.101 31.248 -28.572 1.00 41.25 268 ALA A CA 1
ATOM 2075 C C . ALA A 1 268 ? 43.249 30.267 -29.748 1.00 41.25 268 ALA A C 1
ATOM 2077 O O . ALA A 1 268 ? 42.667 29.188 -29.767 1.00 41.25 268 ALA A O 1
ATOM 2078 N N . ARG A 1 269 ? 44.223 30.626 -30.592 1.00 37.47 269 ARG A N 1
ATOM 2079 C CA . ARG A 1 269 ? 45.264 29.759 -31.168 1.00 37.47 269 ARG A CA 1
ATOM 2080 C C . ARG A 1 269 ? 45.089 29.333 -32.627 1.00 37.47 269 ARG A C 1
ATOM 2082 O O . ARG A 1 269 ? 44.588 28.266 -32.957 1.00 37.47 269 ARG A O 1
ATOM 2089 N N . ALA A 1 270 ? 45.656 30.178 -33.485 1.00 44.94 270 ALA A N 1
ATOM 2090 C CA . ALA A 1 270 ? 46.123 29.824 -34.817 1.00 44.94 270 ALA A CA 1
ATOM 2091 C C . ALA A 1 270 ? 47.148 28.672 -34.763 1.00 44.94 270 ALA A C 1
ATOM 2093 O O . ALA A 1 270 ? 48.066 28.731 -33.934 1.00 44.94 270 ALA A O 1
ATOM 2094 N N . PRO A 1 271 ? 47.066 27.675 -35.660 1.00 52.09 271 PRO A N 1
ATOM 2095 C CA . PRO A 1 271 ? 48.199 26.844 -36.004 1.00 52.09 271 PRO A CA 1
ATOM 2096 C C . PRO A 1 271 ? 48.983 27.446 -37.174 1.00 52.09 271 PRO A C 1
ATOM 2098 O O . PRO A 1 271 ? 48.450 28.033 -38.115 1.00 52.09 271 PRO A O 1
ATOM 2101 N N . SER A 1 272 ? 50.290 27.289 -37.038 1.00 45.69 272 SER A N 1
ATOM 2102 C CA . SER A 1 272 ? 51.373 27.695 -37.914 1.00 45.69 272 SER A CA 1
ATOM 2103 C C . SER A 1 272 ? 51.277 27.145 -39.335 1.00 45.69 272 SER A C 1
ATOM 2105 O O . SER A 1 272 ? 50.850 26.016 -39.568 1.00 45.69 272 SER A O 1
ATOM 2107 N N . GLN A 1 273 ? 51.799 27.959 -40.251 1.00 48.44 273 GLN A N 1
ATOM 2108 C CA . GLN A 1 273 ? 52.106 27.662 -41.643 1.00 48.44 273 GLN A CA 1
ATOM 2109 C C . GLN A 1 273 ? 52.863 26.334 -41.801 1.00 48.44 273 GLN A C 1
ATOM 2111 O O . GLN A 1 273 ? 53.959 26.171 -41.270 1.00 48.44 273 GLN A O 1
ATOM 2116 N N . ALA A 1 274 ? 52.301 25.429 -42.600 1.00 43.09 274 ALA A N 1
ATOM 2117 C CA . ALA A 1 274 ? 53.038 24.374 -43.276 1.00 43.09 274 ALA A CA 1
ATOM 2118 C C . ALA A 1 274 ? 52.896 24.624 -44.782 1.00 43.09 274 ALA A C 1
ATOM 2120 O O . ALA A 1 274 ? 51.812 24.535 -45.353 1.00 43.09 274 ALA A O 1
ATOM 2121 N N . SER A 1 275 ? 54.001 25.031 -45.395 1.00 53.59 275 SER A N 1
ATOM 2122 C CA . SER A 1 275 ? 54.181 25.183 -46.833 1.00 53.59 275 SER A CA 1
ATOM 2123 C C . SER A 1 275 ? 54.121 23.816 -47.518 1.00 53.59 275 SER A C 1
ATOM 2125 O O . SER A 1 275 ? 54.943 22.953 -47.213 1.00 53.59 275 SER A O 1
ATOM 2127 N N . GLY A 1 276 ? 53.194 23.639 -48.457 1.00 45.84 276 GLY A N 1
ATOM 2128 C CA . GLY A 1 276 ? 53.086 22.435 -49.277 1.00 45.84 276 GLY A CA 1
ATOM 2129 C C . GLY A 1 276 ? 52.293 22.701 -50.554 1.00 45.84 276 GLY A C 1
ATOM 2130 O O . GLY A 1 276 ? 51.076 22.792 -50.507 1.00 45.84 276 GLY A O 1
ATOM 2131 N N . GLU A 1 277 ? 53.036 22.864 -51.648 1.00 44.12 277 GLU A N 1
ATOM 2132 C CA . GLU A 1 277 ? 52.687 22.620 -53.057 1.00 44.12 277 GLU A CA 1
ATOM 2133 C C . GLU A 1 277 ? 51.378 23.204 -53.626 1.00 44.12 277 GLU A C 1
ATOM 2135 O O . GLU A 1 277 ? 50.262 22.746 -53.399 1.00 44.12 277 GLU A O 1
ATOM 2140 N N . ALA A 1 278 ? 51.567 24.212 -54.480 1.00 48.03 278 ALA A N 1
ATOM 2141 C CA . ALA A 1 278 ? 50.544 24.838 -55.298 1.00 48.03 278 ALA A CA 1
ATOM 2142 C C . ALA A 1 278 ? 49.967 23.859 -56.337 1.00 48.03 278 ALA A C 1
ATOM 2144 O O . ALA A 1 278 ? 50.579 23.605 -57.376 1.00 48.03 278 ALA A O 1
ATOM 2145 N N . PHE A 1 279 ? 48.754 23.369 -56.084 1.00 49.47 279 PHE A N 1
ATOM 2146 C CA . PHE A 1 279 ? 47.889 22.782 -57.104 1.00 49.47 279 PHE A CA 1
ATOM 2147 C C . PHE A 1 279 ? 46.971 23.893 -57.646 1.00 49.47 279 PHE A C 1
ATOM 2149 O O . PHE A 1 279 ? 46.071 24.371 -56.957 1.00 49.47 279 PHE A O 1
ATOM 2156 N N . ASN A 1 280 ? 47.263 24.370 -58.860 1.00 52.09 280 ASN A N 1
ATOM 2157 C CA . ASN A 1 280 ? 46.469 25.370 -59.580 1.00 52.09 280 ASN A CA 1
ATOM 2158 C C . ASN A 1 280 ? 45.180 24.726 -60.119 1.00 52.09 280 ASN A C 1
ATOM 2160 O O . ASN A 1 280 ? 45.115 24.370 -61.295 1.00 52.09 280 ASN A O 1
ATOM 2164 N N . ASP A 1 281 ? 44.154 24.605 -59.279 1.00 51.81 281 ASP A N 1
ATOM 2165 C CA . ASP A 1 281 ? 42.785 24.400 -59.754 1.00 51.81 281 ASP A CA 1
ATOM 2166 C C . ASP A 1 281 ? 42.071 25.759 -59.897 1.00 51.81 281 ASP A C 1
ATOM 2168 O O . ASP A 1 281 ? 42.174 26.615 -59.011 1.00 51.81 281 ASP A O 1
ATOM 2172 N N . PRO A 1 282 ? 41.352 26.004 -61.009 1.00 61.06 282 PRO A N 1
ATOM 2173 C CA . PRO A 1 282 ? 40.638 27.256 -61.223 1.00 61.06 282 PRO A CA 1
ATOM 2174 C C . PRO A 1 282 ? 39.532 27.437 -60.166 1.00 61.06 282 PRO A C 1
ATOM 2176 O O . PRO A 1 282 ? 38.813 26.481 -59.861 1.00 61.06 282 PRO A O 1
ATOM 2179 N N . PRO A 1 283 ? 39.346 28.654 -59.619 1.00 58.16 283 PRO A N 1
ATOM 2180 C CA . PRO A 1 283 ? 38.336 28.905 -58.601 1.00 58.16 283 PRO A CA 1
ATOM 2181 C C . PRO A 1 283 ? 36.940 28.563 -59.146 1.00 58.16 283 PRO A C 1
ATOM 2183 O O . PRO A 1 283 ? 36.594 28.974 -60.262 1.00 58.16 283 PRO A O 1
ATOM 2186 N N . PRO A 1 284 ? 36.110 27.828 -58.383 1.00 57.97 284 PRO A N 1
ATOM 2187 C CA . PRO A 1 284 ? 34.755 27.521 -58.805 1.00 57.97 284 PRO A CA 1
ATOM 2188 C C . PRO A 1 284 ? 33.985 28.826 -59.021 1.00 57.97 284 PRO A C 1
ATOM 2190 O O . PRO A 1 284 ? 33.981 29.725 -58.181 1.00 57.97 284 PRO A O 1
ATOM 2193 N N . THR A 1 285 ? 33.340 28.938 -60.180 1.00 57.78 285 THR A N 1
ATOM 2194 C CA . THR A 1 285 ? 32.567 30.126 -60.557 1.00 57.78 285 THR A CA 1
ATOM 2195 C C . THR A 1 285 ? 31.533 30.494 -59.476 1.00 57.78 285 THR A C 1
ATOM 2197 O O . THR A 1 285 ? 30.709 29.674 -59.069 1.00 57.78 285 THR A O 1
ATOM 2200 N N . TYR A 1 286 ? 31.558 31.756 -59.027 1.00 57.78 286 TYR A N 1
ATOM 2201 C CA . TYR A 1 286 ? 30.774 32.315 -57.905 1.00 57.78 286 TYR A CA 1
ATOM 2202 C C . TYR A 1 286 ? 29.246 32.068 -57.981 1.00 57.78 286 TYR A C 1
ATOM 2204 O O . TYR A 1 286 ? 28.542 32.146 -56.974 1.00 57.78 286 TYR A O 1
ATOM 2212 N N . SER A 1 287 ? 28.704 31.746 -59.163 1.00 62.72 287 SER A N 1
ATOM 2213 C CA . SER A 1 287 ? 27.263 31.519 -59.360 1.00 62.72 287 SER A CA 1
ATOM 2214 C C . SER A 1 287 ? 26.764 30.137 -58.904 1.00 62.72 287 SER A C 1
ATOM 2216 O O . SER A 1 287 ? 25.580 29.985 -58.603 1.00 62.72 287 SER A O 1
ATOM 2218 N N . ALA A 1 288 ? 27.638 29.128 -58.820 1.00 61.06 288 ALA A N 1
ATOM 2219 C CA . ALA A 1 288 ? 27.241 27.772 -58.427 1.00 61.06 288 ALA A CA 1
ATOM 2220 C C . ALA A 1 288 ? 27.126 27.614 -56.900 1.00 61.06 288 ALA A C 1
ATOM 2222 O O . A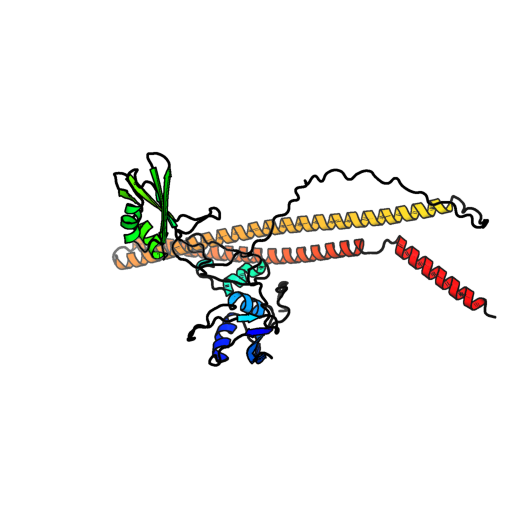LA A 1 288 ? 26.248 26.902 -56.410 1.00 61.06 288 ALA A O 1
ATOM 2223 N N . VAL A 1 289 ? 27.968 28.331 -56.147 1.00 67.50 289 VAL A N 1
ATOM 2224 C CA . VAL A 1 289 ? 27.997 28.297 -54.674 1.00 67.50 289 VAL A CA 1
ATOM 2225 C C . VAL A 1 289 ? 26.712 28.885 -54.081 1.00 67.50 289 VAL A C 1
ATOM 2227 O O . VAL A 1 289 ? 26.144 28.322 -53.149 1.00 67.50 289 VAL A O 1
ATOM 2230 N N . THR A 1 290 ? 26.176 29.953 -54.679 1.00 74.69 290 THR A N 1
ATOM 2231 C CA . THR A 1 290 ? 24.956 30.618 -54.187 1.00 74.69 290 THR A CA 1
ATOM 2232 C C . THR A 1 290 ? 23.686 29.793 -54.402 1.00 74.69 290 THR A C 1
ATOM 2234 O O . THR A 1 290 ? 22.799 29.812 -53.552 1.00 74.69 290 THR A O 1
ATOM 2237 N N . LYS A 1 291 ? 23.592 29.017 -55.492 1.00 75.44 291 LYS A N 1
ATOM 2238 C CA . LYS A 1 291 ? 22.453 28.107 -55.720 1.00 75.44 291 LYS A CA 1
ATOM 2239 C C . LYS A 1 291 ? 22.442 26.936 -54.740 1.00 75.44 291 LYS A C 1
ATOM 2241 O O . LYS A 1 291 ? 21.388 26.601 -54.210 1.00 75.44 291 LYS A O 1
ATOM 2246 N N . ALA A 1 292 ? 23.604 26.337 -54.480 1.00 74.94 292 ALA A N 1
ATOM 2247 C CA . ALA A 1 292 ? 23.719 25.236 -53.527 1.00 74.94 292 ALA A CA 1
ATOM 2248 C C . ALA A 1 292 ? 23.424 25.687 -52.088 1.00 74.94 292 ALA A C 1
ATOM 2250 O O . ALA A 1 292 ? 22.797 24.952 -51.332 1.00 74.94 292 ALA A O 1
ATOM 2251 N N . GLN A 1 293 ? 23.841 26.901 -51.721 1.00 78.75 293 GLN A N 1
ATOM 2252 C CA . GLN A 1 293 ? 23.580 27.454 -50.396 1.00 78.75 293 GLN A CA 1
ATOM 2253 C C . GLN A 1 293 ? 22.092 27.758 -50.176 1.00 78.75 293 GLN A C 1
ATOM 2255 O O . GLN A 1 293 ? 21.552 27.358 -49.151 1.00 78.75 293 GLN A O 1
ATOM 2260 N N . ARG A 1 294 ? 21.407 28.344 -51.168 1.00 81.19 294 ARG A N 1
ATOM 2261 C CA . ARG A 1 294 ? 19.949 28.553 -51.104 1.00 81.19 294 ARG A CA 1
ATOM 2262 C C . ARG A 1 294 ? 19.182 27.240 -50.963 1.00 81.19 294 ARG A C 1
ATOM 2264 O O . ARG A 1 294 ? 18.333 27.134 -50.095 1.00 81.19 294 ARG A O 1
ATOM 2271 N N . ALA A 1 295 ? 19.550 26.210 -51.729 1.00 78.38 295 ALA A N 1
ATOM 2272 C CA . ALA A 1 295 ? 18.912 24.898 -51.612 1.00 78.38 295 ALA A CA 1
ATOM 2273 C C . ALA A 1 295 ? 19.075 24.276 -50.209 1.00 78.38 295 ALA A C 1
ATOM 2275 O O . ALA A 1 295 ? 18.152 23.640 -49.709 1.00 78.38 295 ALA A O 1
ATOM 2276 N N . ARG A 1 296 ? 20.224 24.477 -49.547 1.00 78.69 296 ARG A N 1
ATOM 2277 C CA . ARG A 1 296 ? 20.440 24.033 -48.157 1.00 78.69 296 ARG A CA 1
ATOM 2278 C C . ARG A 1 296 ? 19.597 24.819 -47.158 1.00 78.69 296 ARG A C 1
ATOM 2280 O O . ARG A 1 296 ? 19.023 24.232 -46.246 1.00 78.69 296 ARG A O 1
ATOM 2287 N N . GLU A 1 297 ? 19.518 26.135 -47.332 1.00 83.50 297 GLU A N 1
ATOM 2288 C CA . GLU A 1 297 ? 18.682 27.007 -46.502 1.00 83.50 297 GLU A CA 1
ATOM 2289 C C . GLU A 1 297 ? 17.193 26.656 -46.650 1.00 83.50 297 GLU A C 1
ATOM 2291 O O . GLU A 1 297 ? 16.504 26.552 -45.637 1.00 83.50 297 GLU A O 1
ATOM 2296 N N . ASP A 1 298 ? 16.728 26.349 -47.865 1.00 86.19 298 ASP A N 1
ATOM 2297 C CA . ASP A 1 298 ? 15.355 25.905 -48.135 1.00 86.19 298 ASP A CA 1
ATOM 2298 C C . ASP A 1 298 ? 15.044 24.557 -47.454 1.00 86.19 298 ASP A C 1
ATOM 2300 O O . ASP A 1 298 ? 14.013 24.413 -46.793 1.00 86.19 298 ASP A O 1
ATOM 2304 N N . VAL A 1 299 ? 15.949 23.570 -47.546 1.00 82.38 299 VAL A N 1
ATOM 2305 C CA . VAL A 1 299 ? 15.790 22.261 -46.877 1.00 82.38 299 VAL A CA 1
ATOM 2306 C C . VAL A 1 299 ? 15.785 22.412 -45.355 1.00 82.38 299 VAL A C 1
ATOM 2308 O O . VAL A 1 299 ? 14.960 21.799 -44.673 1.00 82.38 299 VAL A O 1
ATOM 2311 N N . ARG A 1 300 ? 16.670 23.254 -44.810 1.00 83.56 300 ARG A N 1
ATOM 2312 C CA . ARG A 1 300 ? 16.718 23.552 -43.373 1.00 83.56 300 ARG A CA 1
ATOM 2313 C C . ARG A 1 300 ? 15.444 24.259 -42.907 1.00 83.56 300 ARG A C 1
ATOM 2315 O O . ARG A 1 300 ? 14.906 23.901 -41.862 1.00 83.56 300 ARG A O 1
ATOM 2322 N N . GLY A 1 301 ? 14.943 25.216 -43.687 1.00 88.88 301 GLY A N 1
ATOM 2323 C CA . GLY A 1 301 ? 13.673 25.895 -43.432 1.00 88.88 301 GLY A CA 1
ATOM 2324 C C . GLY A 1 301 ? 12.504 24.912 -43.375 1.00 88.88 301 GLY A C 1
ATOM 2325 O O . GLY A 1 301 ? 11.779 24.884 -42.382 1.00 88.88 301 GLY A O 1
ATOM 2326 N N . ALA A 1 302 ? 12.390 24.031 -44.373 1.00 85.56 302 ALA A N 1
ATOM 2327 C CA . ALA A 1 302 ? 11.350 23.003 -44.420 1.00 85.56 302 ALA A CA 1
ATOM 2328 C C . ALA A 1 302 ? 11.436 22.005 -43.249 1.00 85.56 302 ALA A C 1
ATOM 2330 O O . ALA A 1 302 ? 10.410 21.544 -42.747 1.00 85.56 302 ALA A O 1
ATOM 2331 N N . TYR A 1 303 ? 12.646 21.668 -42.788 1.00 82.06 303 TYR A N 1
ATOM 2332 C CA . TYR A 1 303 ? 12.837 20.832 -41.601 1.00 82.06 303 TYR A CA 1
ATOM 2333 C C . TYR A 1 303 ? 12.345 21.530 -40.324 1.00 82.06 303 TYR A C 1
ATOM 2335 O O . TYR A 1 303 ? 11.574 20.943 -39.565 1.00 82.06 303 TYR A O 1
ATOM 2343 N N . HIS A 1 304 ? 12.725 22.793 -40.104 1.00 87.81 304 HIS A N 1
ATOM 2344 C CA . HIS A 1 304 ? 12.270 23.550 -38.934 1.00 87.81 304 HIS A CA 1
ATOM 2345 C C . HIS A 1 304 ? 10.757 23.795 -38.937 1.00 87.81 304 HIS A C 1
ATOM 2347 O O . HIS A 1 304 ? 10.138 23.730 -37.879 1.00 87.81 304 HIS A O 1
ATOM 2353 N N . GLU A 1 305 ? 10.144 24.022 -40.101 1.00 92.31 305 GLU A N 1
ATOM 2354 C CA . GLU A 1 305 ? 8.688 24.153 -40.221 1.00 92.31 305 GLU A CA 1
ATOM 2355 C C . GLU A 1 305 ? 7.964 22.848 -39.846 1.00 92.31 305 GLU A C 1
ATOM 2357 O O . GLU A 1 305 ? 6.975 22.868 -39.104 1.00 92.31 305 GLU A O 1
ATOM 2362 N N . LYS A 1 306 ? 8.485 21.695 -40.291 1.00 87.12 306 LYS A N 1
ATOM 2363 C CA . LYS A 1 306 ? 7.962 20.377 -39.895 1.00 87.12 306 LYS A CA 1
ATOM 2364 C C . LYS A 1 306 ? 8.097 20.140 -38.396 1.00 87.12 306 LYS A C 1
ATOM 2366 O O . LYS A 1 306 ? 7.128 19.708 -37.776 1.00 87.12 306 LYS A O 1
ATOM 2371 N N . LEU A 1 307 ? 9.255 20.461 -37.820 1.00 84.69 307 LEU A N 1
ATOM 2372 C CA . LEU A 1 307 ? 9.495 20.330 -36.385 1.00 84.69 307 LEU A CA 1
ATOM 2373 C C . LEU A 1 307 ? 8.532 21.217 -35.582 1.00 84.69 307 LEU A C 1
ATOM 2375 O O . LEU A 1 307 ? 7.851 20.723 -34.693 1.00 84.69 307 LEU A O 1
ATOM 2379 N N . ALA A 1 308 ? 8.379 22.490 -35.960 1.00 91.06 308 ALA A N 1
ATOM 2380 C CA . ALA A 1 308 ? 7.442 23.406 -35.309 1.00 91.06 308 ALA A CA 1
ATOM 2381 C C . ALA A 1 308 ? 5.985 22.915 -35.395 1.00 91.06 308 ALA A C 1
ATOM 2383 O O . ALA A 1 308 ? 5.225 23.022 -34.431 1.00 91.06 308 ALA A O 1
ATOM 2384 N N . THR A 1 309 ? 5.593 22.335 -36.535 1.00 90.81 309 THR A N 1
ATOM 2385 C CA . THR A 1 309 ? 4.258 21.744 -36.718 1.00 90.81 309 THR A CA 1
ATOM 2386 C C . THR A 1 309 ? 4.052 20.518 -35.823 1.00 90.81 309 THR A C 1
ATOM 2388 O O . THR A 1 309 ? 2.976 20.364 -35.244 1.00 90.81 309 THR A O 1
ATOM 2391 N N . ALA A 1 310 ? 5.067 19.660 -35.679 1.00 81.12 310 ALA A N 1
ATOM 2392 C CA . ALA A 1 310 ? 5.021 18.494 -34.797 1.00 81.12 310 ALA A CA 1
ATOM 2393 C C . ALA A 1 310 ? 4.924 18.905 -33.317 1.00 81.12 310 ALA A C 1
ATOM 2395 O O . ALA A 1 310 ? 4.023 18.445 -32.616 1.00 81.12 310 ALA A O 1
ATOM 2396 N N . THR A 1 311 ? 5.759 19.850 -32.869 1.00 85.25 311 THR A N 1
ATOM 2397 C CA . THR A 1 311 ? 5.720 20.379 -31.497 1.00 85.25 311 THR A CA 1
ATOM 2398 C C . THR A 1 311 ? 4.358 20.999 -31.176 1.00 85.25 311 THR A C 1
ATOM 2400 O O . THR A 1 311 ? 3.770 20.693 -30.141 1.00 85.25 311 THR A O 1
ATOM 2403 N N . ARG A 1 312 ? 3.780 21.782 -32.099 1.00 91.94 312 ARG A N 1
ATOM 2404 C CA . ARG A 1 312 ? 2.430 22.338 -31.923 1.00 91.94 312 ARG A CA 1
ATOM 2405 C C . ARG A 1 312 ? 1.361 21.249 -31.766 1.00 91.94 312 ARG A C 1
ATOM 2407 O O . ARG A 1 312 ? 0.492 21.373 -30.908 1.00 91.94 312 ARG A O 1
ATOM 2414 N N . ARG A 1 313 ? 1.418 20.170 -32.558 1.00 85.38 313 ARG A N 1
ATOM 2415 C CA . ARG A 1 313 ? 0.479 19.036 -32.428 1.00 85.38 313 ARG A CA 1
ATOM 2416 C C . ARG A 1 313 ? 0.607 18.339 -31.077 1.00 85.38 313 ARG A C 1
ATOM 2418 O O . ARG A 1 313 ? -0.410 17.973 -30.492 1.00 85.38 313 ARG A O 1
ATOM 2425 N N . ARG A 1 314 ? 1.830 18.184 -30.568 1.00 85.25 314 ARG A N 1
ATOM 2426 C CA . ARG A 1 314 ? 2.085 17.624 -29.237 1.00 85.25 314 ARG A CA 1
ATOM 2427 C C . ARG A 1 314 ? 1.499 18.506 -28.135 1.00 85.25 314 ARG A C 1
ATOM 2429 O O . ARG A 1 314 ? 0.811 17.995 -27.254 1.00 85.25 314 ARG A O 1
ATOM 2436 N N . GLU A 1 315 ? 1.716 19.817 -28.198 1.00 89.88 315 GLU A N 1
ATOM 2437 C CA . GLU A 1 315 ? 1.138 20.766 -27.238 1.00 89.88 315 GLU A CA 1
ATOM 2438 C C . GLU A 1 315 ? -0.399 20.752 -27.272 1.00 89.88 315 GLU A C 1
ATOM 2440 O O . GLU A 1 315 ? -1.044 20.698 -26.222 1.00 89.88 315 GLU A O 1
ATOM 2445 N N . GLU A 1 316 ? -0.999 20.724 -28.467 1.00 89.69 316 GLU A N 1
ATOM 2446 C CA . GLU A 1 316 ? -2.450 20.601 -28.645 1.00 89.69 316 GLU A CA 1
ATOM 2447 C C . GLU A 1 316 ? -2.981 19.274 -28.062 1.00 89.69 316 GLU A C 1
ATOM 2449 O O . GLU A 1 316 ? -3.978 19.274 -27.333 1.00 89.69 316 GLU A O 1
ATOM 2454 N N . ALA A 1 317 ? -2.294 18.150 -28.294 1.00 78.81 317 ALA A N 1
ATOM 2455 C CA . ALA A 1 317 ? -2.651 16.851 -27.720 1.00 78.81 317 ALA A CA 1
ATOM 2456 C C . ALA A 1 317 ? -2.551 16.842 -26.183 1.00 78.81 317 ALA A C 1
ATOM 2458 O O . ALA A 1 317 ? -3.471 16.377 -25.502 1.00 78.81 317 ALA A O 1
ATOM 2459 N N . ALA A 1 318 ? -1.483 17.412 -25.618 1.00 83.44 318 ALA A N 1
ATOM 2460 C CA . ALA A 1 318 ? -1.288 17.527 -24.173 1.00 83.44 318 ALA A CA 1
ATOM 2461 C C . ALA A 1 318 ? -2.365 18.408 -23.509 1.00 83.44 318 ALA A C 1
ATOM 2463 O O . ALA A 1 318 ? -2.880 18.082 -22.430 1.00 83.44 318 ALA A O 1
ATOM 2464 N N . ALA A 1 319 ? -2.771 19.498 -24.169 1.00 90.94 319 ALA A N 1
ATOM 2465 C CA . ALA A 1 319 ? -3.861 20.353 -23.707 1.00 90.94 319 ALA A CA 1
ATOM 2466 C C . ALA A 1 319 ? -5.209 19.609 -23.696 1.00 90.94 319 ALA A C 1
ATOM 2468 O O . ALA A 1 319 ? -5.959 19.692 -22.716 1.00 90.94 319 ALA A O 1
ATOM 2469 N N . VAL A 1 320 ? -5.505 18.827 -24.743 1.00 88.88 320 VAL A N 1
ATOM 2470 C CA . VAL A 1 320 ? -6.718 17.995 -24.811 1.00 88.88 320 VAL A CA 1
ATOM 2471 C C . VAL A 1 320 ? -6.718 16.925 -23.716 1.00 88.88 320 VAL A C 1
ATOM 2473 O O . VAL A 1 320 ? -7.735 16.761 -23.037 1.00 88.88 320 VAL A O 1
ATOM 2476 N N . LEU A 1 321 ? -5.589 16.249 -23.479 1.00 81.75 321 LEU A N 1
ATOM 2477 C CA . LEU A 1 321 ? -5.446 15.252 -22.411 1.00 81.75 321 LEU A CA 1
ATOM 2478 C C . LEU A 1 321 ? -5.735 15.867 -21.032 1.00 81.75 321 LEU A C 1
ATOM 2480 O O . LEU A 1 321 ? -6.508 15.323 -20.241 1.00 81.75 321 LEU A O 1
ATOM 2484 N N . THR A 1 322 ? -5.173 17.047 -20.767 1.00 89.00 322 THR A N 1
ATOM 2485 C CA . THR A 1 322 ? -5.386 17.778 -19.510 1.00 89.00 322 THR A CA 1
ATOM 2486 C C . THR A 1 322 ? -6.858 18.159 -19.323 1.00 89.00 322 THR A C 1
ATOM 2488 O O . THR A 1 322 ? -7.416 18.005 -18.232 1.00 89.00 322 THR A O 1
ATOM 2491 N N . ALA A 1 323 ? -7.529 18.601 -20.391 1.00 88.69 323 ALA A N 1
ATOM 2492 C CA . ALA A 1 323 ? -8.954 18.922 -20.355 1.00 88.69 323 ALA A CA 1
ATOM 2493 C C . ALA A 1 323 ? -9.835 17.684 -20.097 1.00 88.69 323 ALA A C 1
ATOM 2495 O O . ALA A 1 323 ? -10.830 17.783 -19.374 1.00 88.69 323 ALA A O 1
ATOM 2496 N N . VAL A 1 324 ? -9.479 16.520 -20.652 1.00 86.19 324 VAL A N 1
ATOM 2497 C CA . VAL A 1 324 ? -10.193 15.255 -20.401 1.00 86.19 324 VAL A CA 1
ATOM 2498 C C . VAL A 1 324 ? -10.001 14.784 -18.961 1.00 86.19 324 VAL A C 1
ATOM 2500 O O . VAL A 1 324 ? -10.996 14.484 -18.301 1.00 86.19 324 VAL A O 1
ATOM 2503 N N . ARG A 1 325 ? -8.774 14.830 -18.427 1.00 86.06 325 ARG A N 1
ATOM 2504 C CA . ARG A 1 325 ? -8.488 14.503 -17.018 1.00 86.06 325 ARG A CA 1
ATOM 2505 C C . ARG A 1 325 ? -9.301 15.346 -16.045 1.00 86.06 325 ARG A C 1
ATOM 2507 O O . ARG A 1 325 ? -9.888 14.817 -15.106 1.00 86.06 325 ARG A O 1
ATOM 2514 N N . ARG A 1 326 ? -9.410 16.653 -16.303 1.00 91.06 326 ARG A N 1
ATOM 2515 C CA . ARG A 1 326 ? -10.245 17.546 -15.488 1.00 91.06 326 ARG A CA 1
ATOM 2516 C C . ARG A 1 326 ? -11.716 17.121 -15.497 1.00 91.06 326 ARG A C 1
ATOM 2518 O O . ARG A 1 326 ? -12.322 17.022 -14.437 1.00 91.06 326 ARG A O 1
ATOM 2525 N N . LYS A 1 327 ? -12.276 16.810 -16.673 1.00 88.38 327 LYS A N 1
ATOM 2526 C CA . LYS A 1 327 ? -13.663 16.323 -16.781 1.00 88.38 327 LYS A CA 1
ATOM 2527 C C . LYS A 1 327 ? -13.871 14.991 -16.059 1.00 88.38 327 LYS A C 1
ATOM 2529 O O . LYS A 1 327 ? -14.936 14.793 -15.485 1.00 88.38 327 LYS A O 1
ATOM 2534 N N . ARG A 1 328 ? -12.880 14.095 -16.068 1.00 83.88 328 ARG A N 1
ATOM 2535 C CA . ARG A 1 328 ? -12.938 12.824 -15.334 1.00 83.88 328 ARG A CA 1
ATOM 2536 C C . ARG A 1 328 ? -13.006 13.049 -13.825 1.00 83.88 328 ARG A C 1
ATOM 2538 O O . ARG A 1 328 ? -13.894 12.503 -13.182 1.00 83.88 328 ARG A O 1
ATOM 2545 N N . LEU A 1 329 ? -12.153 13.921 -13.285 1.00 86.19 329 LEU A N 1
ATOM 2546 C CA . LEU A 1 329 ? -12.186 14.290 -11.865 1.00 86.19 329 LEU A CA 1
ATOM 2547 C C . LEU A 1 329 ? -13.534 14.905 -11.455 1.00 86.19 329 LEU A C 1
ATOM 2549 O O . LEU A 1 329 ? -14.046 14.590 -10.381 1.00 86.19 329 LEU A O 1
ATOM 2553 N N . ASP A 1 330 ? -14.144 15.727 -12.316 1.00 88.50 330 ASP A N 1
ATOM 2554 C CA . ASP A 1 330 ? -15.485 16.278 -12.076 1.00 88.50 330 ASP A CA 1
ATOM 2555 C C . ASP A 1 330 ? -16.568 15.178 -12.057 1.00 88.50 330 ASP A C 1
ATOM 2557 O O . ASP A 1 330 ? -17.488 15.224 -11.235 1.00 88.50 330 ASP A O 1
ATOM 2561 N N . VAL A 1 331 ? -16.470 14.171 -12.936 1.00 85.69 331 VAL A N 1
ATOM 2562 C CA . VAL A 1 331 ? -17.378 13.007 -12.953 1.00 85.69 331 VAL A CA 1
ATOM 2563 C C . VAL A 1 331 ? -17.190 12.144 -11.703 1.00 85.69 331 VAL A C 1
ATOM 2565 O O . VAL A 1 331 ? -18.177 11.830 -11.040 1.00 85.69 331 VAL A O 1
ATOM 2568 N N . GLU A 1 332 ? -15.952 11.831 -11.319 1.00 82.88 332 GLU A N 1
ATOM 2569 C CA . GLU A 1 332 ? -15.636 11.075 -10.097 1.00 82.88 332 GLU A CA 1
ATOM 2570 C C . GLU A 1 332 ? -16.116 11.805 -8.830 1.00 82.88 332 GLU A C 1
ATOM 2572 O O . GLU A 1 332 ? -16.590 11.180 -7.879 1.00 82.88 332 GLU A O 1
ATOM 2577 N N . ALA A 1 333 ? -16.015 13.139 -8.795 1.00 86.38 333 ALA A N 1
ATOM 2578 C CA . ALA A 1 333 ? -16.535 13.946 -7.695 1.00 86.38 333 ALA A CA 1
ATOM 2579 C C . ALA A 1 333 ? -18.069 13.867 -7.600 1.00 86.38 333 ALA A C 1
ATOM 2581 O O . ALA A 1 333 ? -18.606 13.723 -6.499 1.00 86.38 333 ALA A O 1
ATOM 2582 N N . ARG A 1 334 ? -18.775 13.906 -8.739 1.00 84.25 334 ARG A N 1
ATOM 2583 C CA . ARG A 1 334 ? -20.236 13.715 -8.787 1.00 84.25 334 ARG A CA 1
ATOM 2584 C C . ARG A 1 334 ? -20.643 12.308 -8.372 1.00 84.25 334 ARG A C 1
ATOM 2586 O O . ARG A 1 334 ? -21.606 12.164 -7.628 1.00 84.25 334 ARG A O 1
ATOM 2593 N N . GLU A 1 335 ? -19.897 11.288 -8.785 1.00 82.00 335 GLU A N 1
ATOM 2594 C CA . GLU A 1 335 ? -20.164 9.911 -8.371 1.00 82.00 335 GLU A CA 1
ATOM 2595 C C . GLU A 1 335 ? -19.997 9.738 -6.856 1.00 82.00 335 GLU A C 1
ATOM 2597 O O . GLU A 1 335 ? -20.851 9.144 -6.199 1.00 82.00 335 GLU A O 1
ATOM 2602 N N . ARG A 1 336 ? -18.939 10.313 -6.270 1.00 85.06 336 ARG A N 1
ATOM 2603 C CA . ARG A 1 336 ? -18.748 10.320 -4.813 1.00 85.06 336 ARG A CA 1
ATOM 2604 C C . ARG A 1 336 ? -19.889 11.028 -4.083 1.00 85.06 336 ARG A C 1
ATOM 2606 O O . ARG A 1 336 ? -20.341 10.523 -3.058 1.00 85.06 336 ARG A O 1
ATOM 2613 N N . ALA A 1 337 ? -20.377 12.150 -4.614 1.00 85.19 337 ALA A N 1
ATOM 2614 C CA . ALA A 1 337 ? -21.538 12.844 -4.058 1.00 85.19 337 ALA A CA 1
ATOM 2615 C C . ALA A 1 337 ? -22.811 11.979 -4.132 1.00 85.19 337 ALA A C 1
ATOM 2617 O O . ALA A 1 337 ? -23.483 11.815 -3.118 1.00 85.19 337 ALA A O 1
ATOM 2618 N N . ALA A 1 338 ? -23.086 11.349 -5.280 1.00 80.75 338 ALA A N 1
ATOM 2619 C CA . ALA A 1 338 ? -24.237 10.460 -5.457 1.00 80.75 338 ALA A CA 1
ATOM 2620 C C . ALA A 1 338 ? -24.188 9.247 -4.508 1.00 80.75 338 ALA A C 1
ATOM 2622 O O . ALA A 1 338 ? -25.176 8.938 -3.842 1.00 80.75 338 ALA A O 1
ATOM 2623 N N . ARG A 1 339 ? -23.019 8.604 -4.361 1.00 82.88 339 ARG A N 1
ATOM 2624 C CA . ARG A 1 339 ? -22.818 7.504 -3.400 1.00 82.88 339 ARG A CA 1
ATOM 2625 C C . ARG A 1 339 ? -23.052 7.952 -1.954 1.00 82.88 339 ARG A C 1
ATOM 2627 O O . ARG A 1 339 ? -23.631 7.200 -1.173 1.00 82.88 339 ARG A O 1
ATOM 2634 N N . ALA A 1 340 ? -22.634 9.166 -1.590 1.00 87.19 340 ALA A N 1
ATOM 2635 C CA . ALA A 1 340 ? -22.885 9.715 -0.259 1.00 87.19 340 ALA A CA 1
ATOM 2636 C C . ALA A 1 340 ? -24.385 9.960 -0.010 1.00 87.19 340 ALA A C 1
ATOM 2638 O O . ALA A 1 340 ? -24.885 9.617 1.061 1.00 87.19 340 ALA A O 1
ATOM 2639 N N . THR A 1 341 ? -25.118 10.484 -0.998 1.00 86.12 341 THR A N 1
ATOM 2640 C CA . THR A 1 341 ? -26.580 10.655 -0.923 1.00 86.12 341 THR A CA 1
ATOM 2641 C C . THR A 1 341 ? -27.302 9.312 -0.794 1.00 86.12 341 THR A C 1
ATOM 2643 O O . THR A 1 341 ? -28.186 9.172 0.050 1.00 86.12 341 THR A O 1
ATOM 2646 N N . LEU A 1 342 ? -26.886 8.296 -1.557 1.00 84.88 342 LEU A N 1
ATOM 2647 C CA . LEU A 1 342 ? -27.421 6.935 -1.457 1.00 84.88 342 LEU A CA 1
ATOM 2648 C C . LEU A 1 342 ? -27.195 6.339 -0.055 1.00 84.88 342 LEU A C 1
ATOM 2650 O O . LEU A 1 342 ? -28.111 5.775 0.543 1.00 84.88 342 LEU A O 1
ATOM 2654 N N . ALA A 1 343 ? -25.993 6.508 0.506 1.00 87.62 343 ALA A N 1
ATOM 2655 C CA . ALA A 1 343 ? -25.674 6.048 1.856 1.00 87.62 343 ALA A CA 1
ATOM 2656 C C . ALA A 1 343 ? -26.541 6.737 2.928 1.00 87.62 343 ALA A C 1
ATOM 2658 O O . ALA A 1 343 ? -27.024 6.074 3.846 1.00 87.62 343 ALA A O 1
ATOM 2659 N N . GLN A 1 344 ? -26.793 8.045 2.791 1.00 87.69 344 GLN A N 1
ATOM 2660 C CA . GLN A 1 344 ? -27.716 8.775 3.668 1.00 87.69 344 GLN A CA 1
ATOM 2661 C C . GLN A 1 344 ? -29.154 8.253 3.545 1.00 87.69 344 GLN A C 1
ATOM 2663 O O . GLN A 1 344 ? -29.817 8.053 4.562 1.00 87.69 344 GLN A O 1
ATOM 2668 N N . ALA A 1 345 ? -29.627 7.974 2.327 1.00 83.31 345 ALA A N 1
ATOM 2669 C CA . ALA A 1 345 ? -30.959 7.414 2.104 1.00 83.31 345 ALA A CA 1
ATOM 2670 C C . ALA A 1 345 ? -31.124 6.031 2.761 1.00 83.31 345 ALA A C 1
ATOM 2672 O O . ALA A 1 345 ? -32.155 5.768 3.385 1.00 83.31 345 ALA A O 1
ATOM 2673 N N . PHE A 1 346 ? -30.104 5.166 2.695 1.00 86.50 346 PHE A N 1
ATOM 2674 C CA . PHE A 1 346 ? -30.124 3.878 3.395 1.00 86.50 346 PHE A CA 1
ATOM 2675 C C . PHE A 1 346 ? -30.139 4.033 4.916 1.00 86.50 346 PHE A C 1
ATOM 2677 O O . PHE A 1 346 ? -30.923 3.354 5.573 1.00 86.50 346 PHE A O 1
ATOM 2684 N N . ALA A 1 347 ? -29.354 4.958 5.473 1.00 87.12 347 ALA A N 1
ATOM 2685 C CA . ALA A 1 347 ? -29.369 5.226 6.910 1.00 87.12 347 ALA A CA 1
ATOM 2686 C C . ALA A 1 347 ? -30.760 5.675 7.397 1.00 87.12 347 ALA A C 1
ATOM 2688 O O . ALA A 1 347 ? -31.269 5.143 8.384 1.00 87.12 347 ALA A O 1
ATOM 2689 N N . VAL A 1 348 ? -31.413 6.584 6.662 1.00 87.88 348 VAL A N 1
ATOM 2690 C CA . VAL A 1 348 ? -32.785 7.036 6.960 1.00 87.88 348 VAL A CA 1
ATOM 2691 C C . VAL A 1 348 ? -33.790 5.885 6.842 1.00 87.88 348 VAL A C 1
ATOM 2693 O O . VAL A 1 348 ? -34.683 5.756 7.679 1.00 87.88 348 VAL A O 1
ATOM 2696 N N . ARG A 1 349 ? -33.651 5.016 5.832 1.00 88.31 349 ARG A N 1
ATOM 2697 C CA . ARG A 1 349 ? -34.507 3.829 5.670 1.00 88.31 349 ARG A CA 1
ATOM 2698 C C . ARG A 1 349 ? -34.363 2.859 6.842 1.00 88.31 349 ARG A C 1
ATOM 2700 O O . ARG A 1 349 ? -35.369 2.327 7.318 1.00 88.31 349 ARG A O 1
ATOM 2707 N N . ASP A 1 350 ? -33.141 2.617 7.297 1.00 87.06 350 ASP A N 1
ATOM 2708 C CA . ASP A 1 350 ? -32.862 1.698 8.398 1.00 87.06 350 ASP A CA 1
ATOM 2709 C C . ASP A 1 350 ? -33.380 2.263 9.733 1.00 87.06 350 ASP A C 1
ATOM 2711 O O . ASP A 1 350 ? -33.975 1.528 10.523 1.00 87.06 350 ASP A O 1
ATOM 2715 N N . GLU A 1 351 ? -33.256 3.575 9.957 1.00 88.19 351 GLU A N 1
ATOM 2716 C CA . GLU A 1 351 ? -33.859 4.266 11.104 1.00 88.19 351 GLU A CA 1
ATOM 2717 C C . GLU A 1 351 ? -35.393 4.202 11.071 1.00 88.19 351 GLU A C 1
ATOM 2719 O O . GLU A 1 351 ? -36.016 3.809 12.058 1.00 88.19 351 GLU A O 1
ATOM 2724 N N . ALA A 1 352 ? -36.015 4.482 9.923 1.00 82.88 352 ALA A N 1
ATOM 2725 C CA . ALA A 1 352 ? -37.461 4.346 9.752 1.00 82.88 352 ALA A CA 1
ATOM 2726 C C . ALA A 1 352 ? -37.938 2.900 9.983 1.00 82.88 352 ALA A C 1
ATOM 2728 O O . ALA A 1 352 ? -38.994 2.681 10.576 1.00 82.88 352 ALA A O 1
ATOM 2729 N N . SER A 1 353 ? -37.147 1.907 9.562 1.00 84.06 353 SER A N 1
ATOM 2730 C CA . SER A 1 353 ? -37.442 0.486 9.786 1.00 84.06 353 SER A CA 1
ATOM 2731 C C . SER A 1 353 ? -37.375 0.115 11.269 1.00 84.06 353 SER A C 1
ATOM 2733 O O . SER A 1 353 ? -38.228 -0.632 11.746 1.00 84.06 353 SER A O 1
ATOM 2735 N N . ARG A 1 354 ? -36.414 0.676 12.019 1.00 87.19 354 ARG A N 1
ATOM 2736 C CA . ARG A 1 354 ? -36.345 0.530 13.484 1.00 87.19 354 ARG A CA 1
ATOM 2737 C C . ARG A 1 354 ? -37.555 1.159 14.170 1.00 87.19 354 ARG A C 1
ATOM 2739 O O . ARG A 1 354 ? -38.219 0.480 14.943 1.00 87.19 354 ARG A O 1
ATOM 2746 N N . LEU A 1 355 ? -37.903 2.399 13.820 1.0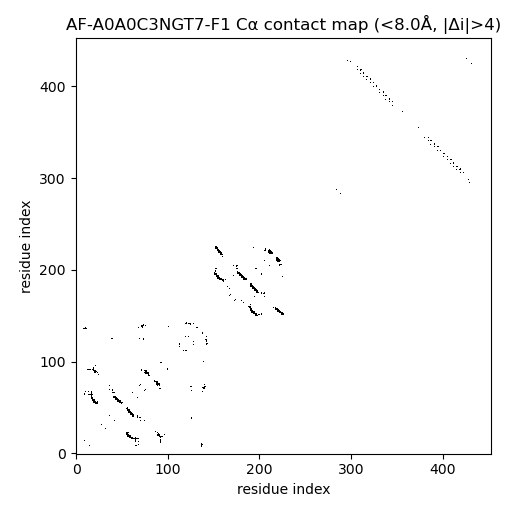0 84.31 355 LEU A N 1
ATOM 2747 C CA . LEU A 1 355 ? -39.080 3.081 14.373 1.00 84.31 355 LEU A CA 1
ATOM 2748 C C . LEU A 1 355 ? -40.386 2.335 14.063 1.00 84.31 355 LEU A C 1
ATOM 2750 O O . LEU A 1 355 ? -41.285 2.288 14.901 1.00 84.31 355 LEU A O 1
ATOM 2754 N N . LEU A 1 356 ? -40.503 1.727 12.876 1.00 80.56 356 LEU A N 1
ATOM 2755 C CA . LEU A 1 356 ? -41.641 0.877 12.522 1.00 80.56 356 LEU A CA 1
ATOM 2756 C C . LEU A 1 356 ? -41.694 -0.385 13.389 1.00 80.56 356 LEU A C 1
ATOM 2758 O O . LEU A 1 356 ? -42.775 -0.727 13.869 1.00 80.56 356 LEU A O 1
ATOM 2762 N N . ALA A 1 357 ? -40.557 -1.048 13.616 1.00 79.19 357 ALA A N 1
ATOM 2763 C CA . ALA A 1 357 ? -40.479 -2.214 14.493 1.00 79.19 357 ALA A CA 1
ATOM 2764 C C . ALA A 1 357 ? -40.888 -1.857 15.935 1.00 79.19 357 ALA A C 1
ATOM 2766 O O . ALA A 1 357 ? -41.757 -2.519 16.506 1.00 79.19 357 ALA A O 1
ATOM 2767 N N . ASP A 1 358 ? -40.376 -0.751 16.478 1.00 76.88 358 ASP A N 1
ATOM 2768 C CA . ASP A 1 358 ? -40.724 -0.269 17.820 1.00 76.88 358 ASP A CA 1
ATOM 2769 C C . ASP A 1 358 ? -42.214 0.117 17.924 1.00 76.88 358 ASP A C 1
ATOM 2771 O O . ASP A 1 358 ? -42.894 -0.229 18.893 1.00 76.88 358 ASP A O 1
ATOM 2775 N N . ALA A 1 359 ? -42.774 0.756 16.889 1.00 70.38 359 ALA A N 1
ATOM 2776 C CA . ALA A 1 359 ? -44.197 1.097 16.827 1.00 70.38 359 ALA A CA 1
ATOM 2777 C C . ALA A 1 359 ? -45.110 -0.142 16.724 1.00 70.38 359 ALA A C 1
ATOM 2779 O O . ALA A 1 359 ? -46.203 -0.142 17.296 1.00 70.38 359 ALA A O 1
ATOM 2780 N N . THR A 1 360 ? -44.678 -1.214 16.043 1.00 64.88 360 THR A N 1
ATOM 2781 C CA . THR A 1 360 ? -45.435 -2.481 15.993 1.00 64.88 360 THR A CA 1
ATOM 2782 C C . THR A 1 360 ? -45.479 -3.211 17.335 1.00 64.88 360 THR A C 1
ATOM 2784 O O . THR A 1 360 ? -46.449 -3.917 17.599 1.00 64.88 360 THR A O 1
ATOM 2787 N N . VAL A 1 361 ? -44.493 -2.987 18.210 1.00 63.03 361 VAL A N 1
ATOM 2788 C CA . VAL A 1 361 ? -44.503 -3.487 19.595 1.00 63.03 361 VAL A CA 1
ATOM 2789 C C . VAL A 1 361 ? -45.441 -2.652 20.484 1.00 63.03 361 VAL A C 1
ATOM 2791 O O . VAL A 1 361 ? -45.978 -3.168 21.462 1.00 63.03 361 VAL A O 1
ATOM 2794 N N . ALA A 1 362 ? -45.708 -1.391 20.122 1.00 58.25 362 ALA A N 1
ATOM 2795 C CA . ALA A 1 362 ? -46.491 -0.459 20.934 1.00 58.25 362 ALA A CA 1
ATOM 2796 C C . ALA A 1 362 ? -47.999 -0.371 20.607 1.00 58.25 362 ALA A C 1
ATOM 2798 O O . ALA A 1 362 ? -48.743 0.130 21.450 1.00 58.25 362 ALA A O 1
ATOM 2799 N N . ALA A 1 363 ? -48.502 -0.811 19.439 1.00 50.69 363 ALA A N 1
ATOM 2800 C CA . ALA A 1 363 ? -49.918 -0.573 19.115 1.00 50.69 363 ALA A CA 1
ATOM 2801 C C . ALA A 1 363 ? -50.586 -1.537 18.111 1.00 50.69 363 ALA A C 1
ATOM 2803 O O . ALA A 1 363 ? -50.447 -1.417 16.896 1.00 50.69 363 ALA A O 1
ATOM 2804 N N . VAL A 1 364 ? -51.525 -2.326 18.643 1.00 52.53 364 VAL A N 1
ATOM 2805 C CA . VAL A 1 364 ? -52.764 -2.787 17.979 1.00 52.53 364 VAL A CA 1
ATOM 2806 C C . VAL A 1 364 ? -53.823 -1.649 17.918 1.00 52.53 364 VAL A C 1
ATOM 2808 O O . VAL A 1 364 ? -54.991 -1.898 17.659 1.00 52.53 364 VAL A O 1
ATOM 2811 N N . ALA A 1 365 ? -53.459 -0.370 18.121 1.00 53.81 365 ALA A N 1
ATOM 2812 C CA . ALA A 1 365 ? -54.442 0.700 18.380 1.00 53.81 365 ALA A CA 1
ATOM 2813 C C . ALA A 1 365 ? -54.336 2.018 17.570 1.00 53.81 365 ALA A C 1
ATOM 2815 O O . ALA A 1 365 ? -55.028 2.970 17.919 1.00 53.81 365 ALA A O 1
ATOM 2816 N N . ALA A 1 366 ? -53.558 2.138 16.483 1.00 58.19 366 ALA A N 1
ATOM 2817 C CA . ALA A 1 366 ? -53.557 3.388 15.692 1.00 58.19 366 ALA A CA 1
ATOM 2818 C C . ALA A 1 366 ? -53.328 3.182 14.181 1.00 58.19 366 ALA A C 1
ATOM 2820 O O . ALA A 1 366 ? -52.220 3.317 13.662 1.00 58.19 366 ALA A O 1
ATOM 2821 N N . GLU A 1 367 ? -54.406 2.896 13.452 1.00 67.31 367 GLU A N 1
ATOM 2822 C CA . GLU A 1 367 ? -54.409 2.603 12.008 1.00 67.31 367 GLU A CA 1
ATOM 2823 C C . GLU A 1 367 ? -53.969 3.793 11.120 1.00 67.31 367 GLU A C 1
ATOM 2825 O O . GLU A 1 367 ? -53.400 3.599 10.045 1.00 67.31 367 GLU A O 1
ATOM 2830 N N . ALA A 1 368 ? -54.135 5.036 11.592 1.00 64.62 368 ALA A N 1
ATOM 2831 C CA . ALA A 1 368 ? -53.782 6.247 10.840 1.00 64.62 368 ALA A CA 1
ATOM 2832 C C . ALA A 1 368 ? -52.261 6.485 10.718 1.00 64.62 368 ALA A C 1
ATOM 2834 O O . ALA A 1 368 ? -51.780 6.897 9.660 1.00 64.62 368 ALA A O 1
ATOM 2835 N N . HIS A 1 369 ? -51.479 6.170 11.758 1.00 69.06 369 HIS A N 1
ATOM 2836 C CA . HIS A 1 369 ? -50.017 6.333 11.733 1.00 69.06 369 HIS A CA 1
ATOM 2837 C C . HIS A 1 369 ? -49.355 5.336 10.764 1.00 69.06 369 HIS A C 1
ATOM 2839 O O . HIS A 1 369 ? -48.398 5.664 10.063 1.00 69.06 369 HIS A O 1
ATOM 2845 N N . LYS A 1 370 ? -49.928 4.129 10.646 1.00 74.50 370 LYS A N 1
ATOM 2846 C CA . LYS A 1 370 ? -49.480 3.091 9.709 1.00 74.50 370 LYS A CA 1
ATOM 2847 C C . LYS A 1 370 ? -49.620 3.529 8.246 1.00 74.50 370 LYS A C 1
ATOM 2849 O O . LYS A 1 370 ? -48.707 3.301 7.456 1.00 74.50 370 LYS A O 1
ATOM 2854 N N . ALA A 1 371 ? -50.722 4.192 7.888 1.00 76.12 371 ALA A N 1
ATOM 2855 C CA . ALA A 1 371 ? -50.939 4.690 6.527 1.00 76.12 371 ALA A CA 1
ATOM 2856 C C . ALA A 1 371 ? -49.944 5.804 6.146 1.00 76.12 371 ALA A C 1
ATOM 2858 O O . ALA A 1 371 ? -49.412 5.808 5.034 1.00 76.12 371 ALA A O 1
ATOM 2859 N N . GLN A 1 372 ? -49.641 6.716 7.076 1.00 77.44 372 GLN A N 1
ATOM 2860 C CA . GLN A 1 372 ? -48.666 7.786 6.847 1.00 77.44 372 GLN A CA 1
ATOM 2861 C C . GLN A 1 372 ? -47.231 7.242 6.721 1.00 77.44 372 GLN A C 1
ATOM 2863 O O . GLN A 1 372 ? -46.492 7.674 5.836 1.00 77.44 372 GLN A O 1
ATOM 2868 N N . MET A 1 373 ? -46.869 6.234 7.523 1.00 79.00 373 MET A N 1
ATOM 2869 C CA . MET A 1 373 ? -45.578 5.534 7.439 1.00 79.00 373 MET A CA 1
ATOM 2870 C C . MET A 1 373 ? -45.414 4.748 6.133 1.00 79.00 373 MET A C 1
ATOM 2872 O O . MET A 1 373 ? -44.368 4.837 5.495 1.00 79.00 373 MET A O 1
ATOM 2876 N N . LEU A 1 374 ? -46.451 4.035 5.677 1.00 81.00 374 LEU A N 1
ATOM 2877 C CA . LEU A 1 374 ? -46.416 3.324 4.392 1.00 81.00 374 LEU A CA 1
ATOM 2878 C C . LEU A 1 374 ? -46.233 4.283 3.209 1.00 81.00 374 LEU A C 1
ATOM 2880 O O . LEU A 1 374 ? -45.474 3.979 2.291 1.00 81.00 374 LEU A O 1
ATOM 2884 N N . LYS A 1 375 ? -46.863 5.464 3.256 1.00 82.62 375 LYS A N 1
ATOM 2885 C CA . LYS A 1 375 ? -46.684 6.508 2.237 1.00 82.62 375 LYS A CA 1
ATOM 2886 C C . LYS A 1 375 ? -45.261 7.083 2.240 1.00 82.62 375 LYS A C 1
ATOM 2888 O O . LYS A 1 375 ? -44.701 7.331 1.173 1.00 82.62 375 LYS A O 1
ATOM 2893 N N . ALA A 1 376 ? -44.663 7.273 3.419 1.00 80.44 376 ALA A N 1
ATOM 2894 C CA . ALA A 1 376 ? -43.269 7.700 3.541 1.00 80.44 376 ALA A CA 1
ATOM 2895 C C . ALA A 1 376 ? -42.301 6.628 3.010 1.00 80.44 376 ALA A C 1
ATOM 2897 O O . ALA A 1 376 ? -41.382 6.949 2.260 1.00 80.44 376 ALA A O 1
ATOM 2898 N N . PHE A 1 377 ? -42.553 5.352 3.316 1.00 79.69 377 PHE A N 1
ATOM 2899 C CA . PHE A 1 377 ? -41.741 4.234 2.839 1.00 79.69 377 PHE A CA 1
ATOM 2900 C C . PHE A 1 377 ? -41.811 4.073 1.316 1.00 79.69 377 PHE A C 1
ATOM 2902 O O . PHE A 1 377 ? -40.778 3.898 0.673 1.00 79.69 377 PHE A O 1
ATOM 2909 N N . SER A 1 378 ? -43.001 4.198 0.712 1.00 83.62 378 SER A N 1
ATOM 2910 C CA . SER A 1 378 ? -43.134 4.146 -0.749 1.00 83.62 378 SER A CA 1
ATOM 2911 C C . SER A 1 378 ? -42.415 5.308 -1.436 1.00 83.62 378 SER A C 1
ATOM 2913 O O . SER A 1 378 ? -41.787 5.102 -2.468 1.00 83.62 378 SER A O 1
ATOM 2915 N N . ALA A 1 379 ? -42.462 6.515 -0.861 1.00 81.56 379 ALA A N 1
ATOM 2916 C CA . ALA A 1 379 ? -41.742 7.668 -1.403 1.00 81.56 379 ALA A CA 1
ATOM 2917 C C . ALA A 1 379 ? -40.215 7.479 -1.325 1.00 81.56 379 ALA A C 1
ATOM 2919 O O . ALA A 1 379 ? -39.512 7.762 -2.291 1.00 81.56 379 ALA A O 1
ATOM 2920 N N . LEU A 1 380 ? -39.711 6.931 -0.214 1.00 81.00 380 LEU A N 1
ATOM 2921 C CA . LEU A 1 380 ? -38.296 6.578 -0.050 1.00 81.00 380 LEU A CA 1
ATOM 2922 C C . LEU A 1 380 ? -37.847 5.479 -1.020 1.00 81.00 380 LEU A C 1
ATOM 2924 O O . LEU A 1 380 ? -36.746 5.558 -1.554 1.00 81.00 380 LEU A O 1
ATOM 2928 N N . ALA A 1 381 ? -38.688 4.474 -1.274 1.00 80.75 381 ALA A N 1
ATOM 2929 C CA . ALA A 1 381 ? -38.386 3.413 -2.232 1.00 80.75 381 ALA A CA 1
ATOM 2930 C C . ALA A 1 381 ? -38.276 3.943 -3.671 1.00 80.75 381 ALA A C 1
ATOM 2932 O O . ALA A 1 381 ? -37.363 3.546 -4.391 1.00 80.75 381 ALA A O 1
ATOM 2933 N N . VAL A 1 382 ? -39.158 4.868 -4.072 1.00 86.31 382 VAL A N 1
ATOM 2934 C CA . VAL A 1 382 ? -39.074 5.538 -5.382 1.00 86.31 382 VAL A CA 1
ATOM 2935 C C . VAL A 1 382 ? -37.805 6.389 -5.475 1.00 86.31 382 VAL A C 1
ATOM 2937 O O . VAL A 1 382 ? -37.057 6.243 -6.435 1.00 86.31 382 VAL A O 1
ATOM 2940 N N . ALA A 1 383 ? -37.499 7.189 -4.448 1.00 79.50 383 ALA A N 1
ATOM 2941 C CA . ALA A 1 383 ? -36.280 8.002 -4.418 1.00 79.50 383 ALA A CA 1
ATOM 2942 C C . ALA A 1 383 ? -34.993 7.152 -4.463 1.00 79.50 383 ALA A C 1
ATOM 2944 O O . ALA A 1 383 ? -34.015 7.531 -5.102 1.00 79.50 383 ALA A O 1
ATOM 2945 N N . ALA A 1 384 ? -34.987 5.983 -3.813 1.00 76.88 384 ALA A N 1
ATOM 2946 C CA . ALA A 1 384 ? -33.860 5.054 -3.866 1.00 76.88 384 ALA A CA 1
ATOM 2947 C C . ALA A 1 384 ? -33.679 4.429 -5.260 1.00 76.88 384 ALA A C 1
ATOM 2949 O O . ALA A 1 384 ? -32.544 4.253 -5.696 1.00 76.88 384 ALA A O 1
ATOM 2950 N N . ALA A 1 385 ? -34.774 4.118 -5.964 1.00 82.06 385 ALA A N 1
ATOM 2951 C CA . ALA A 1 385 ? -34.717 3.608 -7.333 1.00 82.06 385 ALA A CA 1
ATOM 2952 C C . ALA A 1 385 ? -34.200 4.671 -8.320 1.00 82.06 385 ALA A C 1
ATOM 2954 O O . ALA A 1 385 ? -33.325 4.373 -9.128 1.00 82.06 385 ALA A O 1
ATOM 2955 N N . GLU A 1 386 ? -34.665 5.920 -8.203 1.00 83.25 386 GLU A N 1
ATOM 2956 C CA . GLU A 1 386 ? -34.164 7.041 -9.014 1.00 83.25 386 GLU A CA 1
ATOM 2957 C C . GLU A 1 386 ? -32.663 7.292 -8.780 1.00 83.25 386 GLU A C 1
ATOM 2959 O O . GLU A 1 386 ? -31.913 7.508 -9.733 1.00 83.25 386 GLU A O 1
ATOM 2964 N N . ALA A 1 387 ? -32.199 7.194 -7.528 1.00 77.00 387 ALA A N 1
ATOM 2965 C CA . ALA A 1 387 ? -30.782 7.333 -7.191 1.00 77.00 387 ALA A CA 1
ATOM 2966 C C . ALA A 1 387 ? -29.910 6.184 -7.739 1.00 77.00 387 ALA A C 1
ATOM 2968 O O . ALA A 1 387 ? -28.769 6.421 -8.140 1.00 77.00 387 ALA A O 1
ATOM 2969 N N . ASP A 1 388 ? -30.427 4.951 -7.772 1.00 80.25 388 ASP A N 1
ATOM 2970 C CA . ASP A 1 388 ? -29.733 3.792 -8.356 1.00 80.25 388 ASP A CA 1
ATOM 2971 C C . ASP A 1 388 ? -29.601 3.924 -9.884 1.00 80.25 388 ASP A C 1
ATOM 2973 O O . ASP A 1 388 ? -28.531 3.681 -10.448 1.00 80.25 388 ASP A O 1
ATOM 2977 N N . ASP A 1 389 ? -30.651 4.391 -10.564 1.00 84.62 389 ASP A N 1
ATOM 2978 C CA . ASP A 1 389 ? -30.606 4.661 -12.004 1.00 84.62 389 ASP A CA 1
ATOM 2979 C C . ASP A 1 389 ? -29.640 5.809 -12.346 1.00 84.62 389 ASP A C 1
ATOM 2981 O O . ASP A 1 389 ? -28.877 5.715 -13.316 1.00 84.62 389 ASP A O 1
ATOM 2985 N N . GLU A 1 390 ? -29.593 6.868 -11.529 1.00 82.56 390 GLU A N 1
ATOM 2986 C CA . GLU A 1 390 ? -28.609 7.943 -11.687 1.00 82.56 390 GLU A CA 1
ATOM 2987 C C . GLU A 1 390 ? -27.175 7.445 -11.441 1.00 82.56 390 GLU A C 1
ATOM 2989 O O . GLU A 1 390 ? -26.270 7.772 -12.217 1.00 82.56 390 GLU A O 1
ATOM 2994 N N . HIS A 1 391 ? -26.956 6.595 -10.429 1.00 78.19 391 HIS A N 1
ATOM 2995 C CA . HIS A 1 391 ? -25.648 5.985 -10.168 1.00 78.19 391 HIS A CA 1
ATOM 2996 C C . HIS A 1 391 ? -25.169 5.139 -11.354 1.00 78.19 391 HIS A C 1
ATOM 2998 O O . HIS A 1 391 ? -24.043 5.330 -11.823 1.00 78.19 391 HIS A O 1
ATOM 3004 N N . LYS A 1 392 ? -26.036 4.291 -11.923 1.00 84.19 392 LYS A N 1
ATOM 3005 C CA . LYS A 1 392 ? -25.727 3.507 -13.133 1.00 84.19 392 LYS A CA 1
ATOM 3006 C C . LYS A 1 392 ? -25.406 4.397 -14.332 1.00 84.19 392 LYS A C 1
ATOM 3008 O O . LYS A 1 392 ? -24.450 4.127 -15.062 1.00 84.19 392 LYS A O 1
ATOM 3013 N N . ALA A 1 393 ? -26.161 5.478 -14.533 1.00 85.19 393 ALA A N 1
ATOM 3014 C CA . ALA A 1 393 ? -25.912 6.421 -15.621 1.00 85.19 393 ALA A CA 1
ATOM 3015 C C . ALA A 1 393 ? -24.569 7.159 -15.461 1.00 85.19 393 ALA A C 1
ATOM 3017 O O . ALA A 1 393 ? -23.859 7.375 -16.448 1.00 85.19 393 ALA A O 1
ATOM 3018 N N . VAL A 1 394 ? -24.193 7.533 -14.233 1.00 81.00 394 VAL A N 1
ATOM 3019 C CA . VAL A 1 394 ? -22.888 8.144 -13.932 1.00 81.00 394 VAL A CA 1
ATOM 3020 C C . VAL A 1 394 ? -21.753 7.141 -14.138 1.00 81.00 394 VAL A C 1
ATOM 3022 O O . VAL A 1 394 ? -20.764 7.488 -14.785 1.00 81.00 394 VAL A O 1
ATOM 3025 N N . ALA A 1 395 ? -21.917 5.896 -13.686 1.00 77.81 395 ALA A N 1
ATOM 3026 C CA . ALA A 1 395 ? -20.936 4.832 -13.887 1.00 77.81 395 ALA A CA 1
ATOM 3027 C C . ALA A 1 395 ? -20.679 4.566 -15.382 1.00 77.81 395 ALA A C 1
ATOM 3029 O O . ALA A 1 395 ? -19.527 4.517 -15.813 1.00 77.81 395 ALA A O 1
ATOM 3030 N N . ALA A 1 396 ? -21.733 4.505 -16.205 1.00 85.12 396 ALA A N 1
ATOM 3031 C CA . ALA A 1 396 ? -21.602 4.344 -17.655 1.00 85.12 396 ALA A CA 1
ATOM 3032 C C . ALA A 1 396 ? -20.857 5.521 -18.320 1.00 85.12 396 ALA A C 1
ATOM 3034 O O . ALA A 1 396 ? -20.020 5.319 -19.200 1.00 85.12 396 ALA A O 1
ATOM 3035 N N . ARG A 1 397 ? -21.113 6.763 -17.880 1.00 83.38 397 ARG A N 1
ATOM 3036 C CA . ARG A 1 397 ? -20.383 7.952 -18.365 1.00 83.38 397 ARG A CA 1
ATOM 3037 C C . ARG A 1 397 ? -18.915 7.948 -17.935 1.00 83.38 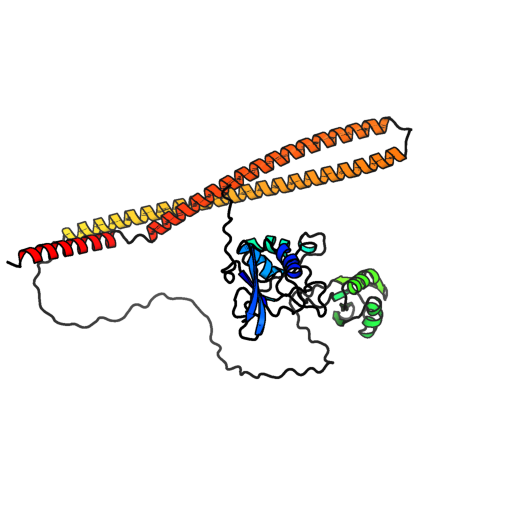397 ARG A C 1
ATOM 3039 O O . ARG A 1 397 ? -18.073 8.401 -18.706 1.00 83.38 397 ARG A O 1
ATOM 3046 N N . SER A 1 398 ? -18.619 7.454 -16.733 1.00 78.56 398 SER A N 1
ATOM 3047 C CA . SER A 1 398 ? -17.253 7.300 -16.220 1.00 78.56 398 SER A CA 1
ATOM 3048 C C . SER A 1 398 ? -16.458 6.295 -17.058 1.00 78.56 398 SER A C 1
ATOM 3050 O O . SER A 1 398 ? -15.367 6.618 -17.527 1.00 78.56 398 SER A O 1
ATOM 3052 N N . ALA A 1 399 ? -17.052 5.137 -17.367 1.00 81.50 399 ALA A N 1
ATOM 3053 C CA . ALA A 1 399 ? -16.440 4.130 -18.235 1.00 81.50 399 ALA A CA 1
ATOM 3054 C C . ALA A 1 399 ? -16.125 4.686 -19.639 1.00 81.50 399 ALA A C 1
ATOM 3056 O O . ALA A 1 399 ? -14.989 4.601 -20.100 1.00 81.50 399 ALA A O 1
ATOM 3057 N N . ALA A 1 400 ? -17.085 5.365 -20.278 1.00 82.62 400 ALA A N 1
ATOM 3058 C CA . ALA A 1 400 ? -16.868 5.987 -21.588 1.00 82.62 400 ALA A CA 1
ATOM 3059 C C . ALA A 1 400 ? -15.805 7.110 -21.561 1.00 82.62 400 ALA A C 1
ATOM 3061 O O . ALA A 1 400 ? -15.102 7.342 -22.548 1.00 82.62 400 ALA A O 1
ATOM 3062 N N . ALA A 1 401 ? -15.674 7.831 -20.441 1.00 76.19 401 ALA A N 1
ATOM 3063 C CA . ALA A 1 401 ? -14.626 8.835 -20.266 1.00 76.19 401 ALA A CA 1
ATOM 3064 C C . ALA A 1 401 ? -13.234 8.196 -20.128 1.00 76.19 401 ALA A C 1
ATOM 3066 O O . ALA A 1 401 ? -12.279 8.728 -20.696 1.00 76.19 401 ALA A O 1
ATOM 3067 N N . ALA A 1 402 ? -13.131 7.061 -19.429 1.00 77.12 402 ALA A N 1
ATOM 3068 C CA . ALA A 1 402 ? -11.889 6.306 -19.283 1.00 77.12 402 ALA A CA 1
ATOM 3069 C C . ALA A 1 402 ? -11.392 5.761 -20.634 1.00 77.12 402 ALA A C 1
ATOM 3071 O O . ALA A 1 402 ? -10.230 5.966 -20.982 1.00 77.12 402 ALA A O 1
ATOM 3072 N N . GLU A 1 403 ? -12.280 5.180 -21.449 1.00 86.19 403 GLU A N 1
ATOM 3073 C CA . GLU A 1 403 ? -11.939 4.720 -22.807 1.00 86.19 403 GLU A CA 1
ATOM 3074 C C . GLU A 1 403 ? -11.423 5.864 -23.693 1.00 86.19 403 GLU A C 1
ATOM 3076 O O . GLU A 1 403 ? -10.438 5.717 -24.421 1.00 86.19 403 GLU A O 1
ATOM 3081 N N . ARG A 1 404 ? -12.048 7.047 -23.607 1.00 85.25 404 ARG A N 1
ATOM 3082 C CA . ARG A 1 404 ? -11.603 8.230 -24.355 1.00 85.25 404 ARG A CA 1
ATOM 3083 C C . ARG A 1 404 ? -10.241 8.745 -23.883 1.00 85.25 404 ARG A C 1
ATOM 3085 O O . ARG A 1 404 ? -9.465 9.219 -24.712 1.00 85.25 404 ARG A O 1
ATOM 3092 N N . GLU A 1 405 ? -9.953 8.695 -22.583 1.00 79.12 405 GLU A N 1
ATOM 3093 C CA . GLU A 1 405 ? -8.637 9.063 -22.047 1.00 79.12 405 GLU A CA 1
ATOM 3094 C C . GLU A 1 405 ? -7.554 8.096 -22.539 1.00 79.12 405 GLU A C 1
ATOM 3096 O O . GLU A 1 405 ? -6.515 8.555 -23.013 1.00 79.12 405 GLU A O 1
ATOM 3101 N N . ALA A 1 406 ? -7.825 6.788 -22.520 1.00 83.44 406 ALA A N 1
ATOM 3102 C CA . ALA A 1 406 ? -6.912 5.776 -23.045 1.00 83.44 406 ALA A CA 1
ATOM 3103 C C . ALA A 1 406 ? -6.610 6.004 -24.538 1.00 83.44 406 ALA A C 1
ATOM 3105 O O . ALA A 1 406 ? -5.447 6.021 -24.941 1.00 83.44 406 ALA A O 1
ATOM 3106 N N . ALA A 1 407 ? -7.633 6.287 -25.352 1.00 86.50 407 ALA A N 1
ATOM 3107 C CA . ALA A 1 407 ? -7.450 6.591 -26.772 1.00 86.50 407 ALA A CA 1
ATOM 3108 C C . ALA A 1 407 ? -6.589 7.849 -27.014 1.00 86.50 407 ALA A C 1
ATOM 3110 O O . ALA A 1 407 ? -5.772 7.878 -27.935 1.00 86.50 407 ALA A O 1
ATOM 3111 N N . LEU A 1 408 ? -6.741 8.887 -26.183 1.00 83.50 408 LEU A N 1
ATOM 3112 C CA . LEU A 1 408 ? -5.929 10.106 -26.275 1.00 83.50 408 LEU A CA 1
ATOM 3113 C C . LEU A 1 408 ? -4.490 9.897 -25.794 1.00 83.50 408 LEU A C 1
ATOM 3115 O O . LEU A 1 408 ? -3.582 10.500 -26.361 1.00 83.50 408 LEU A O 1
ATOM 3119 N N . ALA A 1 409 ? -4.270 9.046 -24.790 1.00 81.06 409 ALA A N 1
ATOM 3120 C CA . ALA A 1 409 ? -2.931 8.684 -24.334 1.00 81.06 409 ALA A CA 1
ATOM 3121 C C . ALA A 1 409 ? -2.139 7.970 -25.442 1.00 81.06 409 ALA A C 1
ATOM 3123 O O . ALA A 1 409 ? -1.009 8.357 -25.726 1.00 81.06 409 ALA A O 1
ATOM 3124 N N . VAL A 1 410 ? -2.768 7.019 -26.143 1.00 88.94 410 VAL A N 1
ATOM 3125 C CA . VAL A 1 410 ? -2.162 6.344 -27.306 1.00 88.94 410 VAL A CA 1
ATOM 3126 C C . VAL A 1 410 ? -1.847 7.340 -28.428 1.00 88.94 410 VAL A C 1
ATOM 3128 O O . VAL A 1 410 ? -0.773 7.288 -29.024 1.00 88.94 410 VAL A O 1
ATOM 3131 N N . ALA A 1 411 ? -2.753 8.284 -28.707 1.00 80.81 411 ALA A N 1
ATOM 3132 C CA . ALA A 1 411 ? -2.508 9.324 -29.707 1.00 80.81 411 ALA A CA 1
ATOM 3133 C C . ALA A 1 411 ? -1.330 10.245 -29.328 1.00 80.81 411 ALA A C 1
ATOM 3135 O O . ALA A 1 411 ? -0.562 10.645 -30.202 1.00 80.81 411 ALA A O 1
ATOM 3136 N N . HIS A 1 412 ? -1.166 10.559 -28.039 1.00 81.25 412 HIS A N 1
ATOM 3137 C CA . HIS A 1 412 ? -0.032 11.337 -27.538 1.00 81.25 412 HIS A CA 1
ATOM 3138 C C . HIS A 1 412 ? 1.292 10.576 -27.683 1.00 81.25 412 HIS A C 1
ATOM 3140 O O . HIS A 1 412 ? 2.267 11.145 -28.162 1.00 81.25 412 HIS A O 1
ATOM 3146 N N . GLU A 1 413 ? 1.324 9.289 -27.330 1.00 85.06 413 GLU A N 1
ATOM 3147 C CA . GLU A 1 413 ? 2.520 8.448 -27.470 1.00 85.06 413 GLU A CA 1
ATOM 3148 C C . GLU A 1 413 ? 2.955 8.312 -28.940 1.00 85.06 413 GLU A C 1
ATOM 3150 O O . GLU A 1 413 ? 4.140 8.424 -29.256 1.00 85.06 413 GLU A O 1
ATOM 3155 N N . LEU A 1 414 ? 1.998 8.151 -29.863 1.00 85.81 414 LEU A N 1
ATOM 3156 C CA . LEU A 1 414 ? 2.278 8.154 -31.302 1.00 85.81 414 LEU A CA 1
ATOM 3157 C C . LEU A 1 414 ? 2.871 9.490 -31.770 1.00 85.81 414 LEU A C 1
ATOM 3159 O O . LEU A 1 414 ? 3.830 9.484 -32.539 1.00 85.81 414 LEU A O 1
ATOM 3163 N N . ALA A 1 415 ? 2.353 10.620 -31.282 1.00 78.88 415 ALA A N 1
ATOM 3164 C CA . ALA A 1 415 ? 2.885 11.939 -31.617 1.00 78.88 415 ALA A CA 1
ATOM 3165 C C . ALA A 1 415 ? 4.308 12.158 -31.068 1.00 78.88 415 ALA A C 1
ATOM 3167 O O . ALA A 1 415 ? 5.158 12.694 -31.778 1.00 78.88 415 ALA A O 1
ATOM 3168 N N . GLU A 1 416 ? 4.598 11.711 -29.841 1.00 81.75 416 GLU A N 1
ATOM 3169 C CA . GLU A 1 416 ? 5.957 11.756 -29.281 1.00 81.75 416 GLU A CA 1
ATOM 3170 C C . GLU A 1 416 ? 6.927 10.873 -30.069 1.00 81.75 416 GLU A C 1
ATOM 3172 O O . GLU A 1 416 ? 8.076 11.258 -30.295 1.00 81.75 416 GLU A O 1
ATOM 3177 N N . LYS A 1 417 ? 6.470 9.703 -30.528 1.00 88.31 417 LYS A N 1
ATOM 3178 C CA . LYS A 1 417 ? 7.275 8.825 -31.376 1.00 88.31 417 LYS A CA 1
ATOM 3179 C C . LYS A 1 417 ? 7.570 9.460 -32.737 1.00 88.31 417 LYS A C 1
ATOM 3181 O O . LYS A 1 417 ? 8.720 9.418 -33.161 1.00 88.31 417 LYS A O 1
ATOM 3186 N N . GLU A 1 418 ? 6.583 10.079 -33.389 1.00 84.31 418 GLU A N 1
ATOM 3187 C CA . GLU A 1 418 ? 6.791 10.817 -34.646 1.00 84.31 418 GLU A CA 1
ATOM 3188 C C . GLU A 1 418 ? 7.778 11.985 -34.473 1.00 84.31 418 GLU A C 1
ATOM 3190 O O . GLU A 1 418 ? 8.661 12.178 -35.309 1.00 84.31 418 GLU A O 1
ATOM 3195 N N . GLU A 1 419 ? 7.671 12.751 -33.379 1.00 81.12 419 GLU A N 1
ATOM 3196 C CA . GLU A 1 419 ? 8.615 13.832 -33.063 1.00 81.12 419 GLU A CA 1
ATOM 3197 C C . GLU A 1 419 ? 10.030 13.283 -32.851 1.00 81.12 419 GLU A C 1
ATOM 3199 O O . GLU A 1 419 ? 10.993 13.808 -33.411 1.00 81.12 419 GLU A O 1
ATOM 3204 N N . LYS A 1 420 ? 10.162 12.190 -32.096 1.00 87.88 420 LYS A N 1
ATOM 3205 C CA . LYS A 1 420 ? 11.453 11.549 -31.847 1.00 87.88 420 LYS A CA 1
ATOM 3206 C C . LYS A 1 420 ? 12.082 10.998 -33.125 1.00 87.88 420 LYS A C 1
ATOM 3208 O O . LYS A 1 420 ? 13.267 11.212 -33.345 1.00 87.88 420 LYS A O 1
ATOM 3213 N N . GLU A 1 421 ? 11.305 10.345 -33.988 1.00 87.44 421 GLU A N 1
ATOM 3214 C CA . GLU A 1 421 ? 11.786 9.862 -35.289 1.00 87.44 421 GLU A CA 1
ATOM 3215 C C . GLU A 1 421 ? 12.269 11.014 -36.182 1.00 87.44 421 GLU A C 1
ATOM 3217 O O . GLU A 1 421 ? 13.264 10.859 -36.885 1.00 87.44 421 GLU A O 1
ATOM 3222 N N . LEU A 1 422 ? 11.625 12.186 -36.123 1.00 79.06 422 LEU A N 1
ATOM 3223 C CA . LEU A 1 422 ? 12.074 13.384 -36.840 1.00 79.06 422 LEU A CA 1
ATOM 3224 C C . LEU A 1 422 ? 13.363 13.982 -36.260 1.00 79.06 422 LEU A C 1
ATOM 3226 O O . LEU A 1 422 ? 14.193 14.456 -37.032 1.00 79.06 422 LEU A O 1
ATOM 3230 N N . VAL A 1 423 ? 13.527 13.967 -34.934 1.00 80.56 423 VAL A N 1
ATOM 3231 C CA . VAL A 1 423 ? 14.722 14.486 -34.242 1.00 80.56 423 VAL A CA 1
ATOM 3232 C C . VAL A 1 423 ? 15.929 13.562 -34.421 1.00 80.56 423 VAL A C 1
ATOM 3234 O O . VAL A 1 423 ? 17.040 14.046 -34.635 1.00 80.56 423 VAL A O 1
ATOM 3237 N N . ASP A 1 424 ? 15.714 12.247 -34.351 1.00 84.00 424 ASP A N 1
ATOM 3238 C CA . ASP A 1 424 ? 16.761 11.229 -34.490 1.00 84.00 424 ASP A CA 1
ATOM 3239 C C . ASP A 1 424 ? 17.117 10.957 -35.964 1.00 84.00 424 ASP A C 1
ATOM 3241 O O . ASP A 1 424 ? 18.180 10.393 -36.253 1.00 84.00 424 ASP A O 1
ATOM 3245 N N . ALA A 1 425 ? 16.259 11.355 -36.915 1.00 81.81 425 ALA A N 1
ATOM 3246 C CA . ALA A 1 425 ? 16.564 11.258 -38.335 1.00 81.81 425 ALA A CA 1
ATOM 3247 C C . ALA A 1 425 ? 17.836 12.066 -38.649 1.00 81.81 425 ALA A C 1
ATOM 3249 O O . ALA A 1 425 ? 17.912 13.261 -38.342 1.00 81.81 425 ALA A O 1
ATOM 3250 N N . PRO A 1 426 ? 18.856 11.449 -39.279 1.00 79.25 426 PRO A N 1
ATOM 3251 C CA . PRO A 1 426 ? 20.057 12.171 -39.658 1.00 79.25 426 PRO A CA 1
ATOM 3252 C C . PRO A 1 426 ? 19.667 13.356 -40.551 1.00 79.25 426 PRO A C 1
ATOM 3254 O O . PRO A 1 426 ? 18.801 13.200 -41.418 1.00 79.25 426 PRO A O 1
ATOM 3257 N N . PRO A 1 427 ? 20.301 14.533 -40.384 1.00 79.38 427 PRO A N 1
ATOM 3258 C CA . PRO A 1 427 ? 20.021 15.680 -41.232 1.00 79.38 427 PRO A CA 1
ATOM 3259 C C . PRO A 1 427 ? 20.081 15.262 -42.703 1.00 79.38 427 PRO A C 1
ATOM 3261 O O . PRO A 1 427 ? 21.027 14.582 -43.104 1.00 79.38 427 PRO A O 1
ATOM 3264 N N . LEU A 1 428 ? 19.102 15.678 -43.511 1.00 72.44 428 LEU A N 1
ATOM 3265 C CA . LEU A 1 428 ? 19.030 15.358 -44.947 1.00 72.44 428 LEU A CA 1
ATOM 3266 C C . LEU A 1 428 ? 20.354 15.641 -45.680 1.00 72.44 428 LEU A C 1
ATOM 3268 O O . LEU A 1 428 ? 20.735 14.908 -46.587 1.00 72.44 428 LEU A O 1
ATOM 3272 N N . GLU A 1 429 ? 21.109 16.647 -45.231 1.00 71.56 429 GLU A N 1
ATOM 3273 C CA . GLU A 1 429 ? 22.444 16.963 -45.747 1.00 71.56 429 GLU A CA 1
ATOM 3274 C C . GLU A 1 429 ? 23.462 15.824 -45.550 1.00 71.56 429 GLU A C 1
ATOM 3276 O O . GLU A 1 429 ? 24.302 15.595 -46.419 1.00 71.56 429 GLU A O 1
ATOM 3281 N N . LEU A 1 430 ? 23.384 15.090 -44.436 1.00 74.88 430 LEU A N 1
ATOM 3282 C CA . LEU A 1 430 ? 24.246 13.949 -44.130 1.00 74.88 430 LEU A CA 1
ATOM 3283 C C . LEU A 1 430 ? 23.874 12.728 -44.982 1.00 74.88 430 LEU A C 1
ATOM 3285 O O . LEU A 1 430 ? 24.758 12.013 -45.453 1.00 74.88 430 LEU A O 1
ATOM 3289 N N . GLU A 1 431 ? 22.582 12.494 -45.222 1.00 76.69 431 GLU A N 1
ATOM 3290 C CA . GLU A 1 431 ? 22.134 11.442 -46.142 1.00 76.69 431 GLU A CA 1
ATOM 3291 C C . GLU A 1 431 ? 22.509 11.748 -47.591 1.00 76.69 431 GLU A C 1
ATOM 3293 O O . GLU A 1 431 ? 22.993 10.868 -48.304 1.00 76.69 431 GLU A O 1
ATOM 3298 N N . GLU A 1 432 ? 22.337 12.992 -48.038 1.00 79.44 432 GLU A N 1
ATOM 3299 C CA . GLU A 1 432 ? 22.777 13.416 -49.365 1.00 79.44 432 GLU A CA 1
ATOM 3300 C C . GLU A 1 432 ? 24.299 13.335 -49.511 1.00 79.44 432 GLU A C 1
ATOM 3302 O O . GLU A 1 432 ? 24.784 12.919 -50.565 1.00 79.44 432 GLU A O 1
ATOM 3307 N N . ALA A 1 433 ? 25.059 13.679 -48.465 1.00 75.81 433 ALA A N 1
ATOM 3308 C CA . ALA A 1 433 ? 26.508 13.511 -48.441 1.00 75.81 433 ALA A CA 1
ATOM 3309 C C . ALA A 1 433 ? 26.899 12.032 -48.568 1.00 75.81 433 ALA A C 1
ATOM 3311 O O . ALA A 1 433 ? 27.668 11.693 -49.464 1.00 75.81 433 ALA A O 1
ATOM 3312 N N . ARG A 1 434 ? 26.287 11.136 -47.781 1.00 81.56 434 ARG A N 1
ATOM 3313 C CA . ARG A 1 434 ? 26.503 9.681 -47.887 1.00 81.56 434 ARG A CA 1
ATOM 3314 C C . ARG A 1 434 ? 26.118 9.133 -49.260 1.00 81.56 434 ARG A C 1
ATOM 3316 O O . ARG A 1 434 ? 26.835 8.305 -49.816 1.00 81.56 434 ARG A O 1
ATOM 3323 N N . ARG A 1 435 ? 25.013 9.608 -49.849 1.00 85.81 435 ARG A N 1
ATOM 3324 C CA . ARG A 1 435 ? 24.615 9.242 -51.220 1.00 85.81 435 ARG A CA 1
ATOM 3325 C C . ARG A 1 435 ? 25.645 9.711 -52.240 1.00 85.81 435 ARG A C 1
ATOM 3327 O O . ARG A 1 435 ? 25.967 8.945 -53.140 1.00 85.81 435 ARG A O 1
ATOM 3334 N N . ARG A 1 436 ? 26.180 10.931 -52.106 1.00 85.62 436 ARG A N 1
ATOM 3335 C CA . ARG A 1 436 ? 27.240 11.456 -52.985 1.00 85.62 436 ARG A CA 1
ATOM 3336 C C . ARG A 1 436 ? 28.541 10.676 -52.836 1.00 85.62 436 ARG A C 1
ATOM 3338 O O . ARG A 1 436 ? 29.129 10.342 -53.858 1.00 85.62 436 ARG A O 1
ATOM 3345 N N . GLU A 1 437 ? 28.959 10.359 -51.614 1.00 87.06 437 GLU A N 1
ATOM 3346 C CA . GLU A 1 437 ? 30.135 9.521 -51.347 1.00 87.06 437 GLU A CA 1
ATOM 3347 C C . GLU A 1 437 ? 29.963 8.129 -51.956 1.00 87.06 437 GLU A C 1
ATOM 3349 O O . GLU A 1 437 ? 30.815 7.693 -52.724 1.00 87.06 437 GLU A O 1
ATOM 3354 N N . SER A 1 438 ? 28.814 7.483 -51.741 1.00 91.62 438 SER A N 1
ATOM 3355 C CA . SER A 1 438 ? 28.497 6.185 -52.347 1.00 91.62 438 SER A CA 1
ATOM 3356 C C . SER A 1 438 ? 28.513 6.233 -53.883 1.00 91.62 438 SER A C 1
ATOM 3358 O O . SER A 1 438 ? 29.047 5.335 -54.536 1.00 91.62 438 SER A O 1
ATOM 3360 N N . LEU A 1 439 ? 28.001 7.312 -54.487 1.00 92.00 439 LEU A N 1
ATOM 3361 C CA . LEU A 1 439 ? 28.059 7.528 -55.936 1.00 92.00 439 LEU A CA 1
ATOM 3362 C C . LEU A 1 439 ? 29.496 7.740 -56.432 1.00 92.00 439 LEU A C 1
ATOM 3364 O O . LEU A 1 439 ? 29.872 7.203 -57.473 1.00 92.00 439 LEU A O 1
ATOM 3368 N N . GLN A 1 440 ? 30.312 8.499 -55.699 1.00 90.06 440 GLN A N 1
ATOM 3369 C CA . GLN A 1 440 ? 31.725 8.702 -56.026 1.00 90.06 440 GLN A CA 1
ATOM 3370 C C . GLN A 1 440 ? 32.529 7.404 -55.907 1.00 90.06 440 GLN A C 1
ATOM 3372 O O . GLN A 1 440 ? 33.341 7.114 -56.787 1.00 90.06 440 GLN A O 1
ATOM 3377 N N . GLU A 1 441 ? 32.269 6.599 -54.878 1.00 92.88 441 GLU A N 1
ATOM 3378 C CA . GLU A 1 441 ? 32.838 5.264 -54.682 1.00 92.88 441 GLU A CA 1
ATOM 3379 C C . GLU A 1 441 ? 32.496 4.352 -55.868 1.00 92.88 441 GLU A C 1
ATOM 3381 O O . GLU A 1 441 ? 33.379 3.747 -56.477 1.00 92.88 441 GLU A O 1
ATOM 3386 N N . MET A 1 442 ? 31.225 4.334 -56.279 1.00 92.25 442 MET A N 1
ATOM 3387 C CA . MET A 1 442 ? 30.750 3.562 -57.427 1.00 92.25 442 MET A CA 1
ATOM 3388 C C . MET A 1 442 ? 31.416 4.013 -58.735 1.00 92.25 442 MET A C 1
ATOM 3390 O O . MET A 1 442 ? 31.869 3.187 -59.529 1.00 92.25 442 MET A O 1
ATOM 3394 N N . ILE A 1 443 ? 31.553 5.326 -58.952 1.00 92.12 443 ILE A N 1
ATOM 3395 C CA . ILE A 1 443 ? 32.283 5.879 -60.103 1.00 92.12 443 ILE A CA 1
ATOM 3396 C C . ILE A 1 443 ? 33.761 5.461 -60.060 1.00 92.12 443 ILE A C 1
ATOM 3398 O O . ILE A 1 443 ? 34.335 5.127 -61.101 1.00 92.12 443 ILE A O 1
ATOM 3402 N N . ARG A 1 444 ? 34.388 5.449 -58.878 1.00 91.94 444 ARG A N 1
ATOM 3403 C CA . ARG A 1 444 ? 35.784 5.029 -58.688 1.00 91.94 444 ARG A CA 1
ATOM 3404 C C . ARG A 1 444 ? 35.973 3.549 -59.022 1.00 91.94 444 ARG A C 1
ATOM 3406 O O . ARG A 1 444 ? 36.894 3.220 -59.770 1.00 91.94 444 ARG A O 1
ATOM 3413 N N . GLN A 1 445 ? 35.072 2.685 -58.555 1.00 92.44 445 GLN A N 1
ATOM 3414 C CA . GLN A 1 445 ? 35.059 1.255 -58.881 1.00 92.44 445 GLN A CA 1
ATOM 3415 C C . GLN A 1 445 ? 34.896 1.023 -60.391 1.00 92.44 445 GLN A C 1
ATOM 3417 O O . GLN A 1 445 ? 35.676 0.288 -60.999 1.00 92.44 445 GLN A O 1
ATOM 3422 N N . MET A 1 446 ? 33.955 1.726 -61.029 1.00 89.06 446 MET A N 1
ATOM 3423 C CA . MET A 1 446 ? 33.728 1.649 -62.478 1.00 89.06 446 MET A CA 1
ATOM 3424 C C . MET A 1 446 ? 34.937 2.113 -63.303 1.00 89.06 446 MET A C 1
ATOM 3426 O O . MET A 1 446 ? 35.204 1.565 -64.374 1.00 89.06 446 MET A O 1
ATOM 3430 N N . ARG A 1 447 ? 35.692 3.110 -62.821 1.00 88.44 447 ARG A N 1
ATOM 3431 C CA . ARG A 1 447 ? 36.945 3.550 -63.459 1.00 88.44 447 ARG A CA 1
ATOM 3432 C C . ARG A 1 447 ? 38.068 2.526 -63.286 1.00 88.44 447 ARG A C 1
ATOM 3434 O O . ARG A 1 447 ? 38.775 2.265 -64.255 1.00 88.44 447 ARG A O 1
ATOM 3441 N N . GLY A 1 448 ? 38.191 1.908 -62.109 1.00 87.06 448 GLY A N 1
ATOM 3442 C CA . GLY A 1 448 ? 39.171 0.847 -61.850 1.00 87.06 448 GLY A CA 1
ATOM 3443 C C . GLY A 1 448 ? 39.009 -0.356 -62.786 1.00 87.06 448 GLY A C 1
ATOM 3444 O O . GLY A 1 448 ? 39.991 -0.848 -63.332 1.00 87.06 448 GLY A O 1
ATOM 3445 N N . LEU A 1 449 ? 37.766 -0.753 -63.077 1.00 85.19 449 LEU A N 1
ATOM 3446 C CA . LEU A 1 449 ? 37.465 -1.847 -64.010 1.00 85.19 449 LEU A CA 1
ATOM 3447 C C . LEU A 1 449 ? 37.827 -1.544 -65.476 1.00 85.19 449 LEU A C 1
ATOM 3449 O O . LEU A 1 449 ? 38.003 -2.470 -66.265 1.00 85.19 449 LEU A O 1
ATOM 3453 N N . ARG A 1 450 ? 37.950 -0.267 -65.866 1.00 81.50 450 ARG A N 1
ATOM 3454 C CA . ARG A 1 450 ? 38.344 0.127 -67.233 1.00 81.50 450 ARG A CA 1
ATOM 3455 C C . ARG A 1 450 ? 39.854 0.269 -67.431 1.00 81.50 450 ARG A C 1
ATOM 3457 O O . ARG A 1 450 ? 40.289 0.229 -68.575 1.00 81.50 450 ARG A O 1
ATOM 3464 N N . GLY A 1 451 ? 40.633 0.445 -66.363 1.00 70.00 451 GLY A N 1
ATOM 3465 C CA . GLY A 1 451 ? 42.081 0.692 -66.434 1.00 70.00 451 GLY A CA 1
ATOM 3466 C C . GLY A 1 451 ? 42.973 -0.555 -66.385 1.00 70.00 451 GLY A C 1
ATOM 3467 O O . GLY A 1 451 ? 44.186 -0.415 -66.459 1.00 70.00 451 GLY A O 1
ATOM 3468 N N . GLY A 1 452 ? 42.401 -1.754 -66.235 1.00 60.94 452 GLY A N 1
ATOM 3469 C CA . GLY A 1 452 ? 43.139 -3.018 -66.094 1.00 60.94 452 GLY A CA 1
ATOM 3470 C C . GLY A 1 452 ? 43.257 -3.855 -67.374 1.00 60.94 452 GLY A C 1
ATOM 3471 O O . GLY A 1 452 ? 43.135 -5.075 -67.289 1.00 60.94 452 GLY A O 1
ATOM 3472 N N . LYS A 1 453 ? 43.429 -3.233 -68.546 1.00 48.94 453 LYS A N 1
ATOM 3473 C CA . LYS A 1 453 ? 43.677 -3.935 -69.818 1.00 48.94 453 LYS A CA 1
ATOM 3474 C C . LYS A 1 453 ? 44.993 -3.525 -70.447 1.00 48.94 453 LYS A C 1
ATOM 3476 O O . LYS A 1 453 ? 45.265 -2.305 -70.447 1.00 48.94 453 LYS A O 1
#

Nearest PDB structures (foldseek):
  7yex-assembly1_A  TM=4.614E-01  e=4.193E-07  Mus musculus
  5wkq-assembly1_A  TM=7.308E-01  e=4.257E-01  Shigella flexneri
  5xg2-assembly1_A  TM=4.226E-01  e=7.611E-01  Pyrococcus yayanosii CH1
  3zx6-assembly1_B  TM=4.366E-01  e=2.733E+00  Archaeoglobus fulgidus DSM 4304

InterPro domains:
  IPR000504 RNA recognition motif domain [PF00076] (158-221)
  IPR000504 RNA recognition motif domain [PS50102] (150-227)
  IPR000504 RNA recognition motif domain [SM00360] (153-223)
  IPR012677 Nucleotide-binding alpha-beta plait domain superfamily [G3DSA:3.30.70.330] (153-224)
  IPR035979 RNA-binding domain superfamily [SSF54928] (12-82)
  IPR035979 RNA-binding domain superfamily [SSF54928] (151-231)

Radius of gyration: 38.16 Å; Cα contacts (8 Å, |Δi|>4): 407; chains: 1; bounding box: 109×64×113 Å

Foldseek 3Di:
DPDPPPPQPFDPLQPFQKKKWWQDDPPDDPVLVVVVLVVLAAFPDKDWDAPPVRITMMITGGPGRRSSLLCQAQQAQCF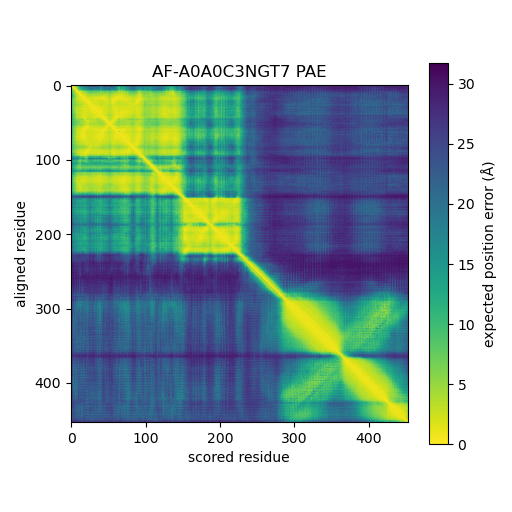RPPDVVTDRTHMASDPPPPPNAPPDHPDDDDDDDDPDPDPLQVDHQSNVCVVCVVVHRGRYGDGPDPPPPAFQWKKKKDQWQPDDPVVCCVLLVVLADWPDKDKDDDPRTMIMMTTGHPDPSSLVSSQVPQQQDADPNDGMHIDGDDPPPDDDDDPDDDDDDDDDDDDDDDDDDDDDDDDDDDDDDDDDDDDDDDDDDDDDDPPPPPVVVVVVVVVVVVLVVVLVVVLVVLVVVLVVLVVVLVVLVVVLVVLVVVLVVLVVVLVVLVVVLVVLVVVVVVVVVVDPPDPPVVVVSVVVNVVSVVVNVVSVVVSVVSVVVSVVSVVVSVVSVVVSVVSVVVSVCSVPPDRVVVVVVVVVVVVVVVVVVVVVVVPPD

Organism: Phlebiopsis gigantea (strain 11061_1 CR5-6) (NCBI:txid745531)

Mean predicted aligned error: 18.38 Å

Sequence (453 aa):
MAEEQSQYTPHPLITSSTLWAVDIPSHLKWPKLLELLRLCGEVASGGRSTSPEGRRRWAITFSDIYHAEMALATLNGLPVPDMDPPWNLALSHTDSLENALPTEPLCAQFVKVPGGTHPLLNASAQEAFEWFRSAGPLVAVRTNVNVGYPQLTVRALNLGPNFKSEDVNETFGKYGTVTHCRMMREGEVDCHCDVSYRRQEEAFAAIAGLNNEMREQRKIRVRIFDLGVQSDFRPLAGANVRAPHQQLSSGEAEAQSSLASAEAYSNARAPSQASGEAFNDPPPTYSAVTKAQRAREDVRGAYHEKLATATRRREEAAAVLTAVRRKRLDVEARERAARATLAQAFAVRDEASRLLADATVAAVAAEAHKAQMLKAFSALAVAAAEADDEHKAVAARSAAAAEREAALAVAHELAEKEEKELVDAPPLELEEARRRESLQEMIRQMRGLRGGK

Secondary structure (DSSP, 8-state):
-----------TT--SSEEEEES--TT--HHHHHHHHGGGS-EEEEEEEE-TTS-EEEEEEESSHHHHHHHHHHHTTPBPTT-SS--B-EEESSTT-S-SS-SS-TT----PPPSS--HHHH--HHHHHHHHHTTS--S---SS--------EEEEE---TT--HHHHHHHHGGGS-EEEEEEEEETTTEEEEEEEESSHHHHHHHHHHHTT-EETTEE-EEEEE---S-------S-----PPP------------------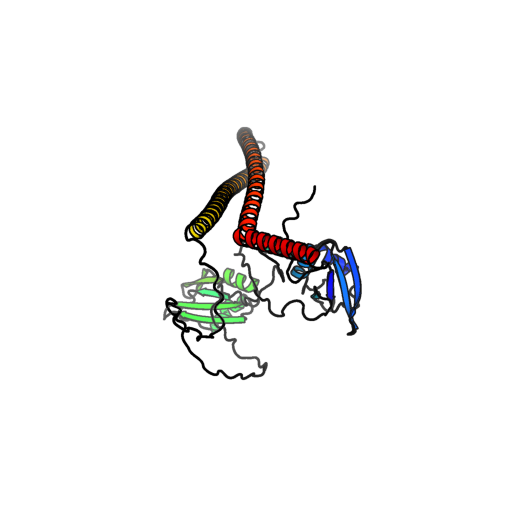------PPPP-------PPPPPHHHHHHHHHHHHHHHHHHHHHHHHHHHHHHHHHHHHHHHHHHHHHHHHHHHHHHHHHHHHHHHHHHHHHHHHHHHHH-SS-HHHHHHHHHHHHHHHHHHHHHHHHHHHHHHHHHHHHHHHHHHHHHHHHHHHHHHHHHHSPPHHHHHHHHHHHHHHHHHHHHHHHS--

pLDDT: mean 79.12, std 18.34, range [28.52, 97.94]